Protein AF-A0A971YEX8-F1 (afdb_monomer)

Solvent-accessible surface area (backbone atoms only — not comparable to full-atom values): 37282 Å² total; per-residue (Å²): 137,84,89,83,89,84,90,86,88,82,92,78,91,73,89,73,80,74,73,75,74,73,68,72,94,72,74,82,71,62,68,80,77,57,63,56,58,55,71,72,37,78,93,40,98,42,33,67,33,46,46,52,32,22,22,58,59,30,48,75,48,83,56,48,34,62,55,44,86,42,73,31,25,40,39,58,50,46,45,29,50,40,49,67,68,50,64,52,78,88,69,48,88,76,79,68,83,32,79,79,59,47,90,87,42,92,50,31,67,46,52,33,38,33,41,70,71,59,36,45,82,60,43,97,86,43,31,64,57,50,81,42,68,31,26,44,41,58,52,49,55,32,52,33,43,66,71,66,41,78,81,52,85,34,77,77,61,57,84,33,78,78,56,56,93,82,39,94,59,42,53,55,53,8,33,33,35,71,56,57,36,46,83,61,46,96,88,40,32,65,57,51,83,43,67,28,31,36,35,57,53,34,40,34,51,44,31,54,36,59,22,67,84,47,84,61,58,69,59,54,51,50,53,49,52,50,52,50,53,51,52,56,49,49,45,43,55,42,54,56,65,76,61,102,55,71,66,62,56,51,76,46,30,35,43,45,32,31,50,51,51,51,30,43,50,35,42,52,53,42,31,49,74,70,40,37,48,55,38,62,48,78,40,80,76,42,81,43,79,75,46,72,26,63,30,29,33,35,31,42,36,36,29,39,33,40,28,41,36,39,39,83,77,68,74,70,49,76,48,73,32,40,35,41,36,40,41,34,32,38,54,45,87,92,41,76,28,31,23,40,71,43,60,39,61,40,67,92,57,71,43,30,32,31,35,37,87,42,89,53,61,63,73,83,58,82,89,63,75,83,60,48,66,54,41,33,39,29,38,50,27,35,37,45,35,71,57,78,82,81,58,72,74,80,53,59,87,53,54,73,52,75,58,100,87,44,62,42,32,41,37,55,43,78,52,65,69,47,41,54,54,38,51,74,66,63,28,41,39,22,44,20,38,28,26,80,53,36,34,65,50,40,51,55,35,49,76,28,69,67,50,46,48,52,49,48,55,50,52,52,51,47,30,65,74,54,65,44,42,23,38,31,37,42,70,44,41,31,53,47,91,44,17,64,34,53,31,48,50,46,31,58,41,27,59,47,35,46,73,68,58,26,45,27,32,36,52,41,53,46,87,39,91,90,36,44,35,65,24,57,21,57,44,51,45,57,35,42,59,28,26,39,30,36,32,37,46,41,45,62,74,36,47,89,85,46,76,56,81,62,41,31,52,29,42,60,58,37,55,51,35,48,56,63,47,52,78,43,26,63,40,73,30,30,26,45,28,40,59,30,42,25,44,48,29,35,26,47,93,92,34,60,76,47,67,42,82,38,32,30,54,56,51,54,48,54,40,62,76,59,69,32,52,69,48,80,38,80,63,41,43,26,43,41,34,36,41,74,58,97,86,29,42,37,41,32,40,45,54,48,60,68,28,49,37,57,58,53,37,48,27,49,67,59,52,32,31,24,37,34,30,50,34,67,90,21,53,48,85,67,44,32,55,37,52,28,44,50,70,72,67,44,97,38,38,68,59,47,45,55,75,70,63,78,115

Foldseek 3Di:
DDDDDDDDDDDDDDDDPPPPPPPPPDDLQQDFQLFLFELPCVVNPLNVLQSVLSLQVLQGDPSHHSQQQDQDFLLRLLSSLCSQQQQDLVLADDAQQAPPADPPDPSRSSNRSCVSLVLDPADPVRHNRGGHQDFLQNLLSSLCSVLVVPPPAQQPQADAPPADSVRPCRRSVSSCSVQVLDDDDPNRHNRRGDGDGNSNSSSSSSSSLQGAPDDPVVVVVVVVVVLVVVLVVLVQVVLQVLDDPLVPNCVQAHGNVNSLSSSQVSLSVLCVVQQKRKHKDWAPWDKAWPGDHPFKTKIKIKTKMWIWIDGPDDDIDIDIWIKIKIFIWTQHPVGIHTSDIQIATADPAQADEFEDEDPQADDQCVPPDDQAQHAEYEYAFKEKDPDPVVRPDDFPQFDWDADPLGIITITGRDDQNVLVVQVVSNHAYAYEHEHVLPQVNLVRQLVDPVSLSVVLSVVSVVCSVRVHQEYEYEYFQYALSSLSSVLVSLQSNQSSVVSNNYFYEYEAEQADPVDRRGHNSHQLQSNLSRGNAYEYQQFPPPPFPDFADDWRHQLLSQVVSVVVSCVRHPQQRYAYEAEQWKKKFKDAPRTTPGIDIAFLVVVVCVCVVQVWDWDQDPRSQFIWTWHDDPRIIIIIGHDDLRSLLSNQLVCQVSVHSHYYYHHPPRHDSVNSVSRNCSRPVDPGSVRSCCVNVVD

pLDDT: mean 89.78, std 14.68, range [26.11, 98.88]

Radius of gyration: 30.71 Å; Cα contacts (8 Å, |Δi|>4): 1330; chains: 1; bounding box: 127×56×82 Å

Mean predicted aligned error: 7.62 Å

Nearest PDB structures (foldseek):
  4wiw-assembly6_F  TM=8.332E-01  e=6.333E-23  Desulfitobacterium hafniense DCB-2
  4s3k-assembly1_A  TM=8.301E-01  e=1.391E-20  Priestia megaterium QM B1551
  4s3j-assembly2_B  TM=8.147E-01  e=5.869E-21  Bacillus cereus ATCC 10876
  3cz8-assembly1_A  TM=9.152E-01  e=1.983E-18  Bacillus subtilis subsp. subtilis str. 168
  3cz8-assembly1_B  TM=8.805E-01  e=3.401E-18  Bacillus subtilis subsp. subtilis str. 168

Structure (mmCIF, N/CA/C/O backbone):
data_AF-A0A971YEX8-F1
#
_entry.id   AF-A0A971YEX8-F1
#
loop_
_atom_site.group_PDB
_atom_site.id
_atom_site.type_symbol
_atom_site.label_atom_id
_atom_site.label_alt_id
_atom_site.label_comp_id
_atom_site.label_asym_id
_atom_site.label_entity_id
_atom_site.label_seq_id
_atom_site.pdbx_PDB_ins_code
_atom_site.Cartn_x
_atom_site.Cartn_y
_atom_site.Cartn_z
_atom_site.occupancy
_atom_site.B_iso_or_equiv
_atom_site.auth_seq_id
_atom_site.auth_comp_id
_atom_site.auth_asym_id
_atom_site.auth_atom_id
_atom_site.pdbx_PDB_model_num
ATOM 1 N N . MET A 1 1 ? 87.819 -19.287 -2.540 1.00 39.06 1 MET A N 1
ATOM 2 C CA . MET A 1 1 ? 87.405 -18.327 -3.592 1.00 39.06 1 MET A CA 1
ATOM 3 C C . MET A 1 1 ? 86.399 -17.374 -2.952 1.00 39.06 1 MET A C 1
ATOM 5 O O . MET A 1 1 ? 85.299 -17.802 -2.671 1.00 39.06 1 MET A O 1
ATOM 9 N N . LYS A 1 2 ? 86.846 -16.306 -2.281 1.00 34.12 2 LYS A N 1
ATOM 10 C CA . LYS A 1 2 ? 87.019 -14.927 -2.788 1.00 34.12 2 LYS A CA 1
ATOM 11 C C . LYS A 1 2 ? 85.742 -14.318 -3.414 1.00 34.12 2 LYS A C 1
ATOM 13 O O . LYS A 1 2 ? 85.391 -14.727 -4.511 1.00 34.12 2 LYS A O 1
ATOM 18 N N . LYS A 1 3 ? 85.270 -13.233 -2.757 1.00 32.88 3 LYS A N 1
ATOM 19 C CA . LYS A 1 3 ? 84.467 -12.073 -3.240 1.00 32.88 3 LYS A CA 1
ATOM 20 C C . LYS A 1 3 ? 82.930 -12.259 -3.273 1.00 32.88 3 LYS A C 1
ATOM 22 O O . LYS A 1 3 ? 82.487 -13.271 -3.777 1.00 32.88 3 LYS A O 1
ATOM 27 N N . PHE A 1 4 ? 82.056 -11.344 -2.825 1.00 31.45 4 PHE A N 1
ATOM 28 C CA . PHE A 1 4 ? 82.156 -10.012 -2.191 1.00 31.45 4 PHE A CA 1
ATOM 29 C C . PHE A 1 4 ? 80.786 -9.645 -1.549 1.00 31.45 4 PHE A C 1
ATOM 31 O O . PHE A 1 4 ? 79.747 -10.038 -2.069 1.00 31.45 4 PHE A O 1
ATOM 38 N N . LEU A 1 5 ? 80.815 -8.876 -0.451 1.00 31.64 5 LEU A N 1
ATOM 39 C CA . LEU A 1 5 ? 79.703 -8.154 0.202 1.00 31.64 5 LEU A CA 1
ATOM 40 C C . LEU A 1 5 ? 79.116 -7.016 -0.670 1.00 31.64 5 LEU A C 1
ATOM 42 O O . LEU A 1 5 ? 79.884 -6.397 -1.404 1.00 31.64 5 LEU A O 1
ATOM 46 N N . ASN A 1 6 ? 77.832 -6.655 -0.479 1.00 31.22 6 ASN A N 1
ATOM 47 C CA . ASN A 1 6 ? 77.335 -5.391 0.148 1.00 31.22 6 ASN A CA 1
ATOM 48 C C . ASN A 1 6 ? 75.838 -5.163 -0.178 1.00 31.22 6 ASN A C 1
ATOM 50 O O . ASN A 1 6 ? 75.462 -5.223 -1.341 1.00 31.22 6 ASN A O 1
ATOM 54 N N . ILE A 1 7 ? 74.911 -5.096 0.790 1.00 34.06 7 ILE A N 1
ATOM 55 C CA . ILE A 1 7 ? 74.596 -4.036 1.786 1.00 34.06 7 ILE A CA 1
ATOM 56 C C . ILE A 1 7 ? 73.896 -2.804 1.181 1.00 34.06 7 ILE A C 1
ATOM 58 O O . ILE A 1 7 ? 74.517 -2.010 0.487 1.00 34.06 7 ILE A O 1
ATOM 62 N N . ASN A 1 8 ? 72.623 -2.635 1.567 1.00 30.97 8 ASN A N 1
ATOM 63 C CA . ASN A 1 8 ? 72.023 -1.398 2.094 1.00 30.97 8 ASN A CA 1
ATOM 64 C C . ASN A 1 8 ? 70.855 -1.823 3.025 1.00 30.97 8 ASN A C 1
ATOM 66 O O . ASN A 1 8 ? 69.862 -2.350 2.543 1.00 30.97 8 ASN A O 1
ATOM 70 N N . ASN A 1 9 ? 71.051 -1.961 4.342 1.00 31.25 9 ASN A N 1
ATOM 71 C CA . ASN A 1 9 ? 70.934 -0.938 5.400 1.00 31.25 9 ASN A CA 1
ATOM 72 C C . ASN A 1 9 ? 69.520 -0.335 5.577 1.00 31.25 9 ASN A C 1
ATOM 74 O O . ASN A 1 9 ? 69.150 0.567 4.837 1.00 31.25 9 ASN A O 1
ATOM 78 N N . ILE A 1 10 ? 68.776 -0.766 6.612 1.00 30.23 10 ILE A N 1
ATOM 79 C CA . ILE A 1 10 ? 68.582 -0.043 7.898 1.00 30.23 10 ILE A CA 1
ATOM 80 C C . ILE A 1 10 ? 67.501 -0.746 8.747 1.00 30.23 10 ILE A C 1
ATOM 82 O O . ILE A 1 10 ? 66.362 -0.923 8.324 1.00 30.23 10 ILE A O 1
ATOM 86 N N . LEU A 1 11 ? 67.879 -1.121 9.976 1.00 30.52 11 LEU A N 1
ATOM 87 C CA . LEU A 1 11 ? 66.961 -1.416 11.076 1.00 30.52 11 LEU A CA 1
ATOM 88 C C . LEU A 1 11 ? 66.215 -0.136 11.482 1.00 30.52 11 LEU A C 1
ATOM 90 O O . LEU A 1 11 ? 66.863 0.846 11.830 1.00 30.52 11 LEU A O 1
ATOM 94 N N . CYS A 1 12 ? 64.891 -0.201 11.605 1.00 26.11 12 CYS A N 1
ATOM 95 C CA . CYS A 1 12 ? 64.188 0.559 12.635 1.00 26.11 12 CYS A CA 1
ATOM 96 C C . CYS A 1 12 ? 62.988 -0.242 13.144 1.00 26.11 12 CYS A C 1
ATOM 98 O O . CYS A 1 12 ? 62.003 -0.472 12.449 1.00 26.11 12 CYS A O 1
ATOM 100 N N . ILE A 1 13 ? 63.142 -0.695 14.383 1.00 30.97 13 ILE A N 1
ATOM 101 C CA . ILE A 1 13 ? 62.141 -1.324 15.233 1.00 30.97 13 ILE A CA 1
ATOM 102 C C . ILE A 1 13 ? 61.013 -0.311 15.462 1.00 30.97 13 ILE A C 1
ATOM 104 O O . ILE A 1 13 ? 61.236 0.719 16.093 1.00 30.97 13 ILE A O 1
ATOM 108 N N . ILE A 1 14 ? 59.805 -0.611 14.986 1.00 30.34 14 ILE A N 1
ATOM 109 C CA . ILE A 1 14 ? 58.574 -0.032 15.528 1.00 30.34 14 ILE A CA 1
ATOM 110 C C . ILE A 1 14 ? 57.746 -1.199 16.045 1.00 30.34 14 ILE A C 1
ATOM 112 O O . ILE A 1 14 ? 57.219 -2.009 15.286 1.00 30.34 14 ILE A O 1
ATOM 116 N N . ALA A 1 15 ? 57.681 -1.286 17.370 1.00 29.69 15 ALA A N 1
ATOM 117 C CA . ALA A 1 15 ? 56.747 -2.125 18.087 1.00 29.69 15 ALA A CA 1
ATOM 118 C C . ALA A 1 15 ? 55.320 -1.651 17.776 1.00 29.69 15 ALA A C 1
ATOM 120 O O . ALA A 1 15 ? 54.806 -0.739 18.418 1.00 29.69 15 ALA A O 1
ATOM 121 N N . PHE A 1 16 ? 54.672 -2.266 16.789 1.00 29.31 16 PHE A N 1
ATOM 122 C CA . PHE A 1 16 ? 53.219 -2.260 16.732 1.00 29.31 16 PHE A CA 1
ATOM 123 C C . PHE A 1 16 ? 52.735 -3.377 17.652 1.00 29.31 16 PHE A C 1
ATOM 125 O O . PHE A 1 16 ? 52.687 -4.548 17.278 1.00 29.31 16 PHE A O 1
ATOM 132 N N . LEU A 1 17 ? 52.413 -2.995 18.889 1.00 30.41 17 LEU A N 1
ATOM 133 C CA . LEU A 1 17 ? 51.419 -3.690 19.697 1.00 30.41 17 LEU A CA 1
ATOM 134 C C . LEU A 1 17 ? 50.167 -3.810 18.827 1.00 30.41 17 LEU A C 1
ATOM 136 O O . LEU A 1 17 ? 49.388 -2.867 18.698 1.00 30.41 17 LEU A O 1
ATOM 140 N N . GLY A 1 18 ? 50.029 -4.958 18.167 1.00 28.17 18 GLY A N 1
ATOM 141 C CA . GLY A 1 18 ? 48.799 -5.365 17.525 1.00 28.17 18 GLY A CA 1
ATOM 142 C C . GLY A 1 18 ? 47.750 -5.488 18.613 1.00 28.17 18 GLY A C 1
ATOM 143 O O . GLY A 1 18 ? 47.616 -6.532 19.246 1.00 28.17 18 GLY A O 1
ATOM 144 N N . ILE A 1 19 ? 47.023 -4.398 18.846 1.00 33.22 19 ILE A N 1
ATOM 145 C CA . ILE A 1 19 ? 45.667 -4.465 19.359 1.00 33.22 19 ILE A CA 1
ATOM 146 C C . ILE A 1 19 ? 44.952 -5.348 18.342 1.00 33.22 19 ILE A C 1
ATOM 148 O O . ILE A 1 19 ? 44.600 -4.898 17.251 1.00 33.22 19 ILE A O 1
ATOM 152 N N . PHE A 1 20 ? 44.810 -6.632 18.667 1.00 30.92 20 PHE A N 1
ATOM 153 C CA . PHE A 1 20 ? 43.750 -7.439 18.101 1.00 30.92 20 PHE A CA 1
ATOM 154 C C . PHE A 1 20 ? 42.472 -6.680 18.442 1.00 30.92 20 PHE A C 1
ATOM 156 O O . PHE A 1 20 ? 41.949 -6.777 19.552 1.00 30.92 20 PHE A O 1
ATOM 163 N N . PHE A 1 21 ? 42.000 -5.868 17.498 1.00 30.06 21 PHE A N 1
ATOM 164 C CA . PHE A 1 21 ? 40.592 -5.556 17.413 1.00 30.06 21 PHE A CA 1
ATOM 165 C C . PHE A 1 21 ? 39.924 -6.913 17.226 1.00 30.06 21 PHE A C 1
ATOM 167 O O . PHE A 1 21 ? 39.813 -7.433 16.119 1.00 30.06 21 PHE A O 1
ATOM 174 N N . ILE A 1 22 ? 39.535 -7.524 18.343 1.00 33.44 22 ILE A N 1
ATOM 175 C CA . ILE A 1 22 ? 38.401 -8.426 18.350 1.00 33.44 22 ILE A CA 1
ATOM 176 C C . ILE A 1 22 ? 37.265 -7.523 17.881 1.00 33.44 22 ILE A C 1
ATOM 178 O O . ILE A 1 22 ? 36.726 -6.737 18.660 1.00 33.44 22 ILE A O 1
ATOM 182 N N . ALA A 1 23 ? 36.999 -7.532 16.573 1.00 29.39 23 ALA A N 1
ATOM 183 C CA . ALA A 1 23 ? 35.766 -6.979 16.059 1.00 29.39 23 ALA A CA 1
ATOM 184 C C . ALA A 1 23 ? 34.658 -7.640 16.887 1.00 29.39 23 ALA A C 1
ATOM 186 O O . ALA A 1 23 ? 34.663 -8.872 16.999 1.00 29.39 23 ALA A O 1
ATOM 187 N N . PRO A 1 24 ? 33.781 -6.873 17.552 1.00 35.28 24 PRO A N 1
ATOM 188 C CA . PRO A 1 24 ? 32.664 -7.490 18.232 1.00 35.28 24 PRO A CA 1
ATOM 189 C C . PRO A 1 24 ? 31.909 -8.316 17.188 1.00 35.28 24 PRO A C 1
ATOM 191 O O . PRO A 1 24 ? 31.523 -7.806 16.137 1.00 35.28 24 PRO A O 1
ATOM 194 N N . LEU A 1 25 ? 31.758 -9.612 17.461 1.00 43.91 25 LEU A N 1
ATOM 195 C CA . LEU A 1 25 ? 30.779 -10.460 16.796 1.00 43.91 25 LEU A CA 1
ATOM 196 C C . LEU A 1 25 ? 29.396 -9.886 17.130 1.00 43.91 25 LEU A C 1
ATOM 198 O O . LEU A 1 25 ? 28.804 -10.212 18.152 1.00 43.91 25 LEU A O 1
ATOM 202 N N . SER A 1 26 ? 28.933 -8.962 16.299 1.00 39.00 26 SER A N 1
ATOM 203 C CA . SER A 1 26 ? 27.554 -8.485 16.204 1.00 39.00 26 SER A CA 1
ATOM 204 C C . SER A 1 26 ? 27.436 -7.767 14.861 1.00 39.00 26 SER A C 1
ATOM 206 O O . SER A 1 26 ? 28.285 -6.933 14.561 1.00 39.00 26 SER A O 1
ATOM 208 N N . THR A 1 27 ? 26.458 -7.982 13.998 1.00 47.00 27 THR A N 1
ATOM 209 C CA . THR A 1 27 ? 25.152 -8.646 14.094 1.00 47.00 27 THR A CA 1
ATOM 210 C C . THR A 1 27 ? 24.625 -8.628 12.655 1.00 47.00 27 THR A C 1
ATOM 212 O O . THR A 1 27 ? 24.896 -7.666 11.929 1.00 47.00 27 THR A O 1
ATOM 215 N N . TYR A 1 28 ? 23.896 -9.650 12.213 1.00 49.31 28 TYR A N 1
ATOM 216 C CA . TYR A 1 28 ? 23.239 -9.650 10.902 1.00 49.31 28 TYR A CA 1
ATOM 217 C C . TYR A 1 28 ? 22.092 -8.623 10.905 1.00 49.31 28 TYR A C 1
ATOM 219 O O . TYR A 1 28 ? 20.932 -8.955 11.113 1.00 49.31 28 TYR A O 1
ATOM 227 N N . ALA A 1 29 ? 22.419 -7.339 10.755 1.00 59.25 29 ALA A N 1
ATOM 228 C CA . ALA A 1 29 ? 21.436 -6.289 10.536 1.00 59.25 29 ALA A CA 1
ATOM 229 C C . ALA A 1 29 ? 20.986 -6.375 9.079 1.00 59.25 29 ALA A C 1
ATOM 231 O O . ALA A 1 29 ? 21.824 -6.248 8.183 1.00 59.25 29 ALA A O 1
ATOM 232 N N . PHE A 1 30 ? 19.690 -6.581 8.834 1.00 67.88 30 PHE A N 1
ATOM 233 C CA . PHE A 1 30 ? 19.222 -6.599 7.456 1.00 67.88 30 PHE A CA 1
ATOM 234 C C . PHE A 1 30 ? 19.363 -5.201 6.836 1.00 67.88 30 PHE A C 1
ATOM 236 O O . PHE A 1 30 ? 18.994 -4.199 7.456 1.00 67.88 30 PHE A O 1
ATOM 243 N N . GLN A 1 31 ? 19.941 -5.104 5.640 1.00 68.00 31 GLN A N 1
ATOM 244 C CA . GLN A 1 31 ? 20.166 -3.830 4.956 1.00 68.00 31 GLN A CA 1
ATOM 245 C C . GLN A 1 31 ? 19.225 -3.732 3.764 1.00 68.00 31 GLN A C 1
ATOM 247 O O . GLN A 1 31 ? 19.284 -4.555 2.863 1.00 68.00 31 GLN A O 1
ATOM 252 N N . ILE A 1 32 ? 18.376 -2.709 3.772 1.00 67.12 32 ILE A N 1
ATOM 253 C CA . ILE A 1 32 ? 17.412 -2.459 2.701 1.00 67.12 32 ILE A CA 1
ATOM 254 C C . ILE A 1 32 ? 17.969 -1.371 1.790 1.00 67.12 32 ILE A C 1
ATOM 256 O O . ILE A 1 32 ? 18.326 -0.288 2.273 1.00 67.12 32 ILE A O 1
ATOM 260 N N . GLU A 1 33 ? 18.041 -1.628 0.485 1.00 72.50 33 GLU A N 1
ATOM 261 C CA . GLU A 1 33 ? 18.519 -0.635 -0.467 1.00 72.50 33 GLU A CA 1
ATOM 262 C C . GLU A 1 33 ? 17.438 0.427 -0.739 1.00 72.50 33 GLU A C 1
ATOM 264 O O . GLU A 1 33 ? 16.428 0.195 -1.402 1.00 72.50 33 GLU A O 1
ATOM 269 N N . GLU A 1 34 ? 17.651 1.649 -0.235 1.00 73.69 34 GLU A N 1
ATOM 270 C CA . GLU A 1 34 ? 16.725 2.770 -0.475 1.00 73.69 34 GLU A CA 1
ATOM 271 C C . GLU A 1 34 ? 16.768 3.286 -1.924 1.00 73.69 34 GLU A C 1
ATOM 273 O O . GLU A 1 34 ? 15.873 4.021 -2.338 1.00 73.69 34 GLU A O 1
ATOM 278 N N . SER A 1 35 ? 17.790 2.911 -2.705 1.00 73.00 35 SER A N 1
ATOM 279 C CA . SER A 1 35 ? 18.048 3.474 -4.037 1.00 73.00 35 SER A CA 1
ATOM 280 C C . SER A 1 35 ? 16.967 3.127 -5.064 1.00 73.00 35 SER A C 1
ATOM 282 O O . SER A 1 35 ? 16.847 3.825 -6.068 1.00 73.00 35 SER A O 1
ATOM 284 N N . PHE A 1 36 ? 16.149 2.103 -4.799 1.00 79.38 36 PHE A N 1
ATOM 285 C CA . PHE A 1 36 ? 15.019 1.727 -5.644 1.00 79.38 36 PHE A CA 1
ATOM 286 C C . PHE A 1 36 ? 13.768 2.597 -5.428 1.00 79.38 36 PHE A C 1
ATOM 288 O O . PHE A 1 36 ? 12.838 2.536 -6.231 1.00 79.38 36 PHE A O 1
ATOM 295 N N . PHE A 1 37 ? 13.731 3.425 -4.378 1.00 78.44 37 PHE A N 1
ATOM 296 C CA . PHE A 1 37 ? 12.528 4.141 -3.940 1.00 78.44 37 PHE A CA 1
ATOM 297 C C . PHE A 1 37 ? 12.717 5.654 -4.048 1.00 78.44 37 PHE A C 1
ATOM 299 O O . PHE A 1 37 ? 13.219 6.322 -3.140 1.00 78.44 37 PHE A O 1
ATOM 306 N N . MET A 1 38 ? 12.301 6.194 -5.192 1.00 82.50 38 MET A N 1
ATOM 307 C CA . MET A 1 38 ? 12.491 7.600 -5.546 1.00 82.50 38 MET A CA 1
ATOM 308 C C . MET A 1 38 ? 11.419 8.483 -4.901 1.00 82.50 38 MET A C 1
ATOM 310 O O . MET A 1 38 ? 10.235 8.162 -4.936 1.00 82.50 38 MET A O 1
ATOM 314 N N . GLN A 1 39 ? 11.832 9.610 -4.319 1.00 81.31 39 GLN A N 1
ATOM 315 C CA . GLN A 1 39 ? 10.938 10.512 -3.575 1.00 81.31 39 GLN A CA 1
ATOM 316 C C . GLN A 1 39 ? 10.259 11.568 -4.458 1.00 81.31 39 GLN A C 1
ATOM 318 O O . GLN A 1 39 ? 9.291 12.192 -4.032 1.00 81.31 39 GLN A O 1
ATOM 323 N N . ASP A 1 40 ? 10.761 11.780 -5.674 1.00 87.56 40 ASP A N 1
ATOM 324 C CA . ASP A 1 40 ? 10.379 12.877 -6.569 1.00 87.56 40 ASP A CA 1
ATOM 325 C C . ASP A 1 40 ? 9.440 12.466 -7.713 1.00 87.56 40 ASP A C 1
ATOM 327 O O . ASP A 1 40 ? 9.220 13.247 -8.637 1.00 87.56 40 ASP A O 1
ATOM 331 N N . ILE A 1 41 ? 8.900 11.244 -7.677 1.00 87.06 41 ILE A N 1
ATOM 332 C CA . ILE A 1 41 ? 8.085 10.688 -8.773 1.00 87.06 41 ILE A CA 1
ATOM 333 C C . ILE A 1 41 ? 6.596 10.608 -8.466 1.00 87.06 41 ILE A C 1
ATOM 335 O O . ILE A 1 41 ? 5.802 10.258 -9.327 1.00 87.06 41 ILE A O 1
ATOM 339 N N . THR A 1 42 ? 6.202 10.942 -7.254 1.00 77.81 42 THR A N 1
ATOM 340 C CA . THR A 1 42 ? 4.839 10.762 -6.769 1.00 77.81 42 THR A CA 1
ATOM 341 C C . THR A 1 42 ? 3.853 11.692 -7.434 1.00 77.81 42 THR A C 1
ATOM 343 O O . THR A 1 42 ? 3.999 12.913 -7.368 1.00 77.81 42 THR A O 1
ATOM 346 N N . GLY A 1 43 ? 2.810 11.123 -8.033 1.00 76.81 43 GLY A N 1
ATOM 347 C CA . GLY A 1 43 ? 1.849 11.890 -8.820 1.00 76.81 43 GLY A CA 1
ATOM 348 C C . GLY A 1 43 ? 2.465 12.463 -10.099 1.00 76.81 43 GLY A C 1
ATOM 349 O O . GLY A 1 43 ? 1.804 13.220 -10.810 1.00 76.81 43 GLY A O 1
ATOM 350 N N . HIS A 1 44 ? 3.716 12.112 -10.412 1.00 89.75 44 HIS A N 1
ATOM 351 C CA . HIS A 1 44 ? 4.359 12.488 -11.655 1.00 89.75 44 HIS A CA 1
ATOM 352 C C . HIS A 1 44 ? 3.780 11.631 -12.787 1.00 89.75 44 HIS A C 1
ATOM 354 O O . HIS A 1 44 ? 3.621 10.420 -12.669 1.00 89.75 44 HIS A O 1
ATOM 360 N N . TRP A 1 45 ? 3.523 12.230 -13.947 1.00 93.56 45 TRP A N 1
ATOM 361 C CA . TRP A 1 45 ? 2.918 11.558 -15.112 1.00 93.56 45 TRP A CA 1
ATOM 362 C C . TRP A 1 45 ? 3.753 10.390 -15.684 1.00 93.56 45 TRP A C 1
ATOM 364 O O . TRP A 1 45 ? 3.274 9.639 -16.529 1.00 93.56 45 TRP A O 1
ATOM 374 N N . ALA A 1 46 ? 4.998 10.238 -15.226 1.00 95.06 46 ALA A N 1
ATOM 375 C CA . ALA A 1 46 ? 5.925 9.166 -15.596 1.00 95.06 46 ALA A CA 1
ATOM 376 C C . ALA A 1 46 ? 6.260 8.201 -14.442 1.00 95.06 46 ALA A C 1
ATOM 378 O O . ALA A 1 46 ? 7.185 7.402 -14.581 1.00 95.06 46 ALA A O 1
ATOM 379 N N . GLU A 1 47 ? 5.549 8.283 -13.313 1.00 92.25 47 GLU A N 1
ATOM 380 C CA . GLU A 1 47 ? 5.816 7.506 -12.094 1.00 92.25 47 GLU A CA 1
ATOM 381 C C . GLU A 1 47 ? 5.953 6.004 -12.365 1.00 92.25 47 GLU A C 1
ATOM 383 O O . GLU A 1 47 ? 6.936 5.394 -11.955 1.00 92.25 47 GLU A O 1
ATOM 388 N N . GLU A 1 48 ? 5.014 5.415 -13.109 1.00 92.25 48 GLU A N 1
ATOM 389 C CA . GLU A 1 48 ? 4.999 3.978 -13.407 1.00 92.25 48 GLU A CA 1
ATOM 390 C C . GLU A 1 48 ? 6.241 3.534 -14.197 1.00 92.25 48 GLU A C 1
ATOM 392 O O . GLU A 1 48 ? 6.960 2.638 -13.761 1.00 92.25 48 GLU A O 1
ATOM 397 N N . SER A 1 49 ? 6.555 4.207 -15.311 1.00 96.25 49 SER A N 1
ATOM 398 C CA . SER A 1 49 ? 7.731 3.876 -16.128 1.00 96.25 49 SER A CA 1
ATOM 399 C C . SER A 1 49 ? 9.048 4.144 -15.401 1.00 96.25 49 SER A C 1
ATOM 401 O O . SER A 1 49 ? 10.010 3.398 -15.575 1.00 96.25 49 SER A O 1
ATOM 403 N N . ILE A 1 50 ? 9.127 5.201 -14.587 1.00 96.19 50 ILE A N 1
ATOM 404 C CA . ILE A 1 50 ? 10.330 5.466 -13.790 1.00 96.19 50 ILE A CA 1
ATOM 405 C C . ILE A 1 50 ? 10.496 4.394 -12.715 1.00 96.19 50 ILE A C 1
ATOM 407 O O . ILE A 1 50 ? 11.612 3.913 -12.529 1.00 96.19 50 ILE A O 1
ATOM 411 N N . THR A 1 51 ? 9.414 3.995 -12.046 1.00 92.81 51 THR A N 1
ATOM 412 C CA . THR A 1 51 ? 9.424 2.943 -11.020 1.00 92.81 51 THR A CA 1
ATOM 413 C C . THR A 1 51 ? 9.872 1.616 -11.619 1.00 92.81 51 THR A C 1
ATOM 415 O O . THR A 1 51 ? 10.832 1.032 -11.128 1.00 92.81 51 THR A O 1
ATOM 418 N N . GLU A 1 52 ? 9.267 1.192 -12.733 1.00 95.81 52 GLU A N 1
ATOM 419 C CA . GLU A 1 52 ? 9.636 -0.031 -13.456 1.00 95.81 52 GLU A CA 1
ATOM 420 C C . GLU A 1 52 ? 11.133 -0.055 -13.802 1.00 95.81 52 GLU A C 1
ATOM 422 O O . GLU A 1 52 ? 11.854 -0.978 -13.423 1.00 95.81 52 GLU A O 1
ATOM 427 N N . LEU A 1 53 ? 11.636 0.990 -14.470 1.00 97.50 53 LEU A N 1
ATOM 428 C CA . LEU A 1 53 ? 13.043 1.046 -14.870 1.00 97.50 53 LEU A CA 1
ATOM 429 C C . LEU A 1 53 ? 13.994 1.198 -13.682 1.00 97.50 53 LEU A C 1
ATOM 431 O O . LEU A 1 53 ? 15.144 0.763 -13.765 1.00 97.50 53 LEU A O 1
ATOM 435 N N . THR A 1 54 ? 13.550 1.820 -12.593 1.00 95.00 54 THR A N 1
ATOM 436 C CA . THR A 1 54 ? 14.326 1.887 -11.352 1.00 95.00 54 THR A CA 1
ATOM 437 C C . THR A 1 54 ? 14.427 0.498 -10.735 1.00 95.00 54 THR A C 1
ATOM 439 O O . THR A 1 54 ? 15.534 0.062 -10.435 1.00 95.00 54 THR A O 1
ATOM 442 N N . TYR A 1 55 ? 13.317 -0.241 -10.638 1.00 94.75 55 TYR A N 1
ATOM 443 C CA . TYR A 1 55 ? 13.278 -1.606 -10.103 1.00 94.75 55 TYR A CA 1
ATOM 444 C C . TYR A 1 55 ? 14.106 -2.583 -10.936 1.00 94.75 55 TYR A C 1
ATOM 446 O O . TYR A 1 55 ? 14.738 -3.459 -10.365 1.00 94.75 55 TYR A O 1
ATOM 454 N N . MET A 1 56 ? 14.208 -2.394 -12.254 1.00 95.81 56 MET A N 1
ATOM 455 C CA . MET A 1 56 ? 15.138 -3.150 -13.110 1.00 95.81 56 MET A CA 1
ATOM 456 C C . MET A 1 56 ? 16.617 -2.736 -12.942 1.00 95.81 56 MET A C 1
ATOM 458 O O . MET A 1 56 ? 17.511 -3.393 -13.470 1.00 95.81 56 MET A O 1
ATOM 462 N N . GLY A 1 57 ? 16.910 -1.619 -12.267 1.00 93.81 57 GLY A N 1
ATOM 463 C CA . GLY A 1 57 ? 18.251 -1.019 -12.193 1.00 93.81 57 GLY A CA 1
ATOM 464 C C . GLY A 1 57 ? 18.694 -0.295 -13.477 1.00 93.81 57 GLY A C 1
ATOM 465 O O . GLY A 1 57 ? 19.862 0.097 -13.615 1.00 93.81 57 GLY A O 1
ATOM 466 N N . VAL A 1 58 ? 17.772 -0.096 -14.424 1.00 96.19 58 VAL A N 1
ATOM 467 C CA . VAL A 1 58 ? 17.977 0.592 -15.707 1.00 96.19 58 VAL A CA 1
ATOM 468 C C . VAL A 1 58 ? 18.082 2.100 -15.504 1.00 96.19 58 VAL A C 1
ATOM 470 O O . VAL A 1 58 ? 19.033 2.728 -15.987 1.00 96.19 58 VAL A O 1
ATOM 473 N N . LEU A 1 59 ? 17.136 2.688 -14.773 1.00 95.62 59 LEU A N 1
ATOM 474 C CA . LEU A 1 59 ? 17.171 4.090 -14.376 1.00 95.62 59 LEU A CA 1
ATOM 475 C C . LEU A 1 59 ? 17.823 4.187 -13.000 1.00 95.62 59 LEU A C 1
ATOM 477 O O . LEU A 1 59 ? 17.337 3.625 -12.028 1.00 95.62 59 LEU A O 1
ATOM 481 N N . LYS A 1 60 ? 18.932 4.925 -12.921 1.00 91.50 60 LYS A N 1
ATOM 482 C CA . LYS A 1 60 ? 19.601 5.228 -11.653 1.00 91.50 60 LYS A CA 1
ATOM 483 C C . LYS A 1 60 ? 19.403 6.701 -11.315 1.00 91.50 60 LYS A C 1
ATOM 485 O O . LYS A 1 60 ? 19.589 7.567 -12.182 1.00 91.50 60 LYS A O 1
ATOM 490 N N . GLY A 1 61 ? 18.968 6.952 -10.084 1.00 87.38 61 GLY A N 1
ATOM 491 C CA . GLY A 1 61 ? 18.834 8.282 -9.498 1.00 87.38 61 GLY A CA 1
ATOM 492 C C . GLY A 1 61 ? 20.128 8.768 -8.844 1.00 87.38 61 GLY A C 1
ATOM 493 O O . GLY A 1 61 ? 21.201 8.210 -9.066 1.00 87.38 61 GLY A O 1
ATOM 494 N N . ASP A 1 62 ? 20.015 9.787 -7.999 1.00 85.75 62 ASP A N 1
ATOM 495 C CA . ASP A 1 62 ? 21.099 10.286 -7.133 1.00 85.75 62 ASP A CA 1
ATOM 496 C C . ASP A 1 62 ? 21.119 9.620 -5.739 1.00 85.75 62 ASP A C 1
ATOM 498 O O . ASP A 1 62 ? 21.764 10.102 -4.809 1.00 85.75 62 ASP A O 1
ATOM 502 N N . GLY A 1 63 ? 20.394 8.505 -5.599 1.00 79.12 63 GLY A N 1
ATOM 503 C CA . GLY A 1 63 ? 20.181 7.776 -4.349 1.00 79.12 63 GLY A CA 1
ATOM 504 C C . GLY A 1 63 ? 18.904 8.174 -3.605 1.00 79.12 63 GLY A C 1
ATOM 505 O O . GLY A 1 63 ? 18.445 7.403 -2.769 1.00 79.12 63 GLY A O 1
ATOM 506 N N . LYS A 1 64 ? 18.306 9.335 -3.909 1.00 79.69 64 LYS A N 1
ATOM 507 C CA . LYS A 1 64 ? 17.012 9.765 -3.341 1.00 79.69 64 LYS A CA 1
ATOM 508 C C . LYS A 1 64 ? 15.969 10.091 -4.406 1.00 79.69 64 LYS A C 1
ATOM 510 O O . LYS A 1 64 ? 14.783 9.857 -4.184 1.00 79.69 64 LYS A O 1
ATOM 515 N N . ASN A 1 65 ? 16.420 10.646 -5.525 1.00 89.25 65 ASN A N 1
ATOM 516 C CA . ASN A 1 65 ? 15.596 11.235 -6.566 1.00 89.25 65 ASN A CA 1
ATOM 517 C C . ASN A 1 65 ? 15.977 10.684 -7.941 1.00 89.25 65 ASN A C 1
ATOM 519 O O . ASN A 1 65 ? 17.156 10.509 -8.279 1.00 89.25 65 ASN A O 1
ATOM 523 N N . SER A 1 66 ? 14.968 10.467 -8.776 1.00 91.88 66 SER A N 1
ATOM 524 C CA . SER A 1 66 ? 15.128 10.061 -10.174 1.00 91.88 66 SER A CA 1
ATOM 525 C C . SER A 1 66 ? 15.471 11.243 -11.088 1.00 91.88 66 SER A C 1
ATOM 527 O O . SER A 1 66 ? 16.061 11.041 -12.160 1.00 91.88 66 SER A O 1
ATOM 529 N N . ASN A 1 67 ? 15.167 12.464 -10.635 1.00 95.44 67 ASN A N 1
ATOM 530 C CA . ASN A 1 67 ? 15.280 13.741 -11.327 1.00 95.44 67 ASN A CA 1
ATOM 531 C C . ASN A 1 67 ? 14.505 13.745 -12.665 1.00 95.44 67 ASN A C 1
ATOM 533 O O . ASN A 1 67 ? 15.128 13.915 -13.720 1.00 95.44 67 ASN A O 1
ATOM 537 N N . PRO A 1 68 ? 13.172 13.530 -12.661 1.00 96.62 68 PRO A N 1
ATOM 538 C CA . PRO A 1 68 ? 12.387 13.250 -13.866 1.00 96.62 68 PRO A CA 1
ATOM 539 C C . PRO A 1 68 ? 12.366 14.420 -14.858 1.00 96.62 68 PRO A C 1
ATOM 541 O O . PRO A 1 68 ? 12.453 14.199 -16.069 1.00 96.62 68 PRO A O 1
ATOM 544 N N . ASP A 1 69 ? 12.351 15.652 -14.347 1.00 97.25 69 ASP A N 1
ATOM 545 C CA . ASP A 1 69 ? 12.268 16.892 -15.131 1.00 97.25 69 ASP A CA 1
ATOM 546 C C . ASP A 1 69 ? 13.631 17.439 -15.581 1.00 97.25 69 ASP A C 1
ATOM 548 O O . ASP A 1 69 ? 13.732 18.501 -16.199 1.00 97.25 69 ASP A O 1
ATOM 552 N N . LYS A 1 70 ? 14.724 16.724 -15.298 1.00 97.25 70 LYS A N 1
ATOM 553 C CA . LYS A 1 70 ? 16.048 17.101 -15.800 1.00 97.25 70 LYS A CA 1
ATOM 554 C C . LYS A 1 70 ? 16.201 16.633 -17.247 1.00 97.25 70 LYS A C 1
ATOM 556 O O . LYS A 1 70 ? 15.902 15.488 -17.577 1.00 97.25 70 LYS A O 1
ATOM 561 N N . MET A 1 71 ? 16.752 17.492 -18.107 1.00 98.19 71 MET A N 1
ATOM 562 C CA . MET A 1 71 ? 17.130 17.100 -19.470 1.00 98.19 71 MET A CA 1
ATOM 563 C C . MET A 1 71 ? 18.233 16.038 -19.455 1.00 98.19 71 MET A C 1
ATOM 565 O O . MET A 1 71 ? 19.276 16.231 -18.812 1.00 98.19 71 MET A O 1
ATOM 569 N N . VAL A 1 72 ? 18.043 14.973 -20.229 1.00 97.69 72 VAL A N 1
ATOM 570 C CA . VAL A 1 72 ? 18.970 13.837 -20.314 1.00 97.69 72 VAL A CA 1
ATOM 571 C C . VAL A 1 72 ? 20.053 14.069 -21.375 1.00 97.69 72 VAL A C 1
ATOM 573 O O . VAL A 1 72 ? 19.802 14.659 -22.431 1.00 97.69 72 VAL A O 1
ATOM 576 N N . THR A 1 73 ? 21.295 13.679 -21.089 1.00 98.06 73 THR A N 1
ATOM 577 C CA . THR A 1 73 ? 22.388 13.720 -22.077 1.00 98.06 73 THR A CA 1
ATOM 578 C C . THR A 1 73 ? 22.376 12.490 -22.986 1.00 98.06 73 THR A C 1
ATOM 580 O O . THR A 1 73 ? 21.776 11.462 -22.666 1.00 98.06 73 THR A O 1
ATOM 583 N N . ARG A 1 74 ? 23.079 12.567 -24.121 1.00 97.81 74 ARG A N 1
ATOM 584 C CA . ARG A 1 74 ? 23.267 11.429 -25.037 1.00 97.81 74 ARG A CA 1
ATOM 585 C C . ARG A 1 74 ? 23.914 10.229 -24.343 1.00 97.81 74 ARG A C 1
ATOM 587 O O . ARG A 1 74 ? 23.452 9.105 -24.529 1.00 97.81 74 ARG A O 1
ATOM 594 N N . ALA A 1 75 ? 24.937 10.462 -23.519 1.00 97.75 75 ALA A N 1
ATOM 595 C CA . ALA A 1 75 ? 25.585 9.405 -22.745 1.00 97.75 75 ALA A CA 1
ATOM 596 C C . ALA A 1 75 ? 24.658 8.803 -21.674 1.00 97.75 75 ALA A C 1
ATOM 598 O O . ALA A 1 75 ? 24.592 7.583 -21.543 1.00 97.75 75 ALA A O 1
ATOM 599 N N . GLU A 1 76 ? 23.906 9.634 -20.941 1.00 97.69 76 GLU A N 1
ATOM 600 C CA . GLU A 1 76 ? 22.944 9.167 -19.930 1.00 97.69 76 GLU A CA 1
ATOM 601 C C . GLU A 1 76 ? 21.843 8.298 -20.556 1.00 97.69 76 GLU A C 1
ATOM 603 O O . GLU A 1 76 ? 21.564 7.210 -20.049 1.00 97.69 76 GLU A O 1
ATOM 608 N N . PHE A 1 77 ? 21.259 8.737 -21.677 1.00 98.25 77 PHE A N 1
ATOM 609 C CA . PHE A 1 77 ? 20.238 7.968 -22.393 1.00 98.25 77 PHE A CA 1
ATOM 610 C C . PHE A 1 77 ? 20.789 6.637 -22.911 1.00 98.25 77 PHE A C 1
ATOM 612 O O . PHE A 1 77 ? 20.168 5.592 -22.712 1.00 98.25 77 PHE A O 1
ATOM 619 N N . MET A 1 78 ? 21.976 6.652 -23.526 1.00 97.81 78 MET A N 1
ATOM 620 C CA . MET A 1 78 ? 22.594 5.424 -24.025 1.00 97.81 78 MET A CA 1
ATOM 621 C C . MET A 1 78 ? 22.890 4.441 -22.889 1.00 97.81 78 MET A C 1
ATOM 623 O O . MET A 1 78 ? 22.673 3.244 -23.048 1.00 97.81 78 MET A O 1
ATOM 627 N N . ALA A 1 79 ? 23.305 4.933 -21.718 1.00 97.38 79 ALA A N 1
ATOM 628 C CA . ALA A 1 79 ? 23.550 4.091 -20.550 1.00 97.38 79 ALA A CA 1
ATOM 629 C C . ALA A 1 79 ? 22.267 3.429 -20.035 1.00 97.38 79 ALA A C 1
ATOM 631 O O . ALA A 1 79 ? 22.305 2.273 -19.616 1.00 97.38 79 ALA A O 1
ATOM 632 N N . MET A 1 80 ? 21.129 4.132 -20.077 1.00 98.00 80 MET A N 1
ATOM 633 C CA . MET A 1 80 ? 19.826 3.532 -19.771 1.00 98.00 80 MET A CA 1
ATOM 634 C C . MET A 1 80 ? 19.474 2.450 -20.797 1.00 98.00 80 MET A C 1
ATOM 636 O O . MET A 1 80 ? 19.132 1.338 -20.411 1.00 98.00 80 MET A O 1
ATOM 640 N N . LEU A 1 81 ? 19.610 2.735 -22.093 1.00 97.81 81 LEU A N 1
ATOM 641 C CA . LEU A 1 81 ? 19.237 1.791 -23.147 1.00 97.81 81 LEU A CA 1
ATOM 642 C C . LEU A 1 81 ? 20.108 0.526 -23.163 1.00 97.81 81 LEU A C 1
ATOM 644 O O . LEU A 1 81 ? 19.581 -0.577 -23.270 1.00 97.81 81 LEU A O 1
ATOM 648 N N . VAL A 1 82 ? 21.428 0.673 -23.019 1.00 96.44 82 VAL A N 1
ATOM 649 C CA . VAL A 1 82 ? 22.371 -0.456 -22.950 1.00 96.44 82 VAL A CA 1
ATOM 650 C C . VAL A 1 82 ? 22.045 -1.367 -21.766 1.00 96.44 82 VAL A C 1
ATOM 652 O O . VAL A 1 82 ? 22.030 -2.584 -21.935 1.00 96.44 82 VAL A O 1
ATOM 655 N N . ARG A 1 83 ? 21.711 -0.795 -20.597 1.00 96.75 83 ARG A N 1
ATOM 656 C CA . ARG A 1 83 ? 21.239 -1.577 -19.444 1.00 96.75 83 ARG A CA 1
ATOM 657 C C . ARG A 1 83 ? 19.909 -2.270 -19.728 1.00 96.75 83 ARG A C 1
ATOM 659 O O . ARG A 1 83 ? 19.793 -3.448 -19.434 1.00 96.75 83 ARG A O 1
ATOM 666 N N . ALA A 1 84 ? 18.938 -1.566 -20.310 1.00 97.12 84 ALA A N 1
ATOM 667 C CA . ALA A 1 84 ? 17.602 -2.099 -20.600 1.00 97.12 84 ALA A CA 1
ATOM 668 C C . ALA A 1 84 ? 17.618 -3.302 -21.557 1.00 97.12 84 ALA A C 1
ATOM 670 O O . ALA A 1 84 ? 16.779 -4.192 -21.452 1.00 97.12 84 ALA A O 1
ATOM 671 N N . LEU A 1 85 ? 18.574 -3.327 -22.487 1.00 95.12 85 LEU A N 1
ATOM 672 C CA . LEU A 1 85 ? 18.753 -4.409 -23.458 1.00 95.12 85 LEU A CA 1
ATOM 673 C C . LEU A 1 85 ? 19.727 -5.495 -22.985 1.00 95.12 85 LEU A C 1
ATOM 675 O O . LEU A 1 85 ? 20.031 -6.408 -23.749 1.00 95.12 85 LEU A O 1
ATOM 679 N N . ASP A 1 86 ? 20.217 -5.383 -21.748 1.00 94.50 86 ASP A N 1
ATOM 680 C CA . ASP A 1 86 ? 21.160 -6.310 -21.127 1.00 94.50 86 ASP A CA 1
ATOM 681 C C . ASP A 1 86 ? 22.452 -6.546 -21.932 1.00 94.50 86 ASP A C 1
ATOM 683 O O . ASP A 1 86 ? 23.049 -7.621 -21.889 1.00 94.50 86 ASP A O 1
ATOM 687 N N . TYR A 1 87 ? 22.917 -5.541 -22.680 1.00 93.50 87 TYR A N 1
ATOM 688 C CA . TYR A 1 87 ? 24.171 -5.671 -23.421 1.00 93.50 87 TYR A CA 1
ATOM 689 C C . TYR A 1 87 ? 25.375 -5.573 -22.489 1.00 93.50 87 TYR A C 1
ATOM 691 O O . TYR A 1 87 ? 25.421 -4.751 -21.568 1.00 93.50 87 TYR A O 1
ATOM 699 N N . LYS A 1 88 ? 26.367 -6.429 -22.730 1.00 88.81 88 LYS A N 1
ATOM 700 C CA . LYS A 1 88 ? 27.483 -6.668 -21.815 1.00 88.81 88 LYS A CA 1
ATOM 701 C C . LYS A 1 88 ? 28.795 -6.218 -22.433 1.00 88.81 88 LYS A C 1
ATOM 703 O O . LYS A 1 88 ? 28.979 -6.221 -23.644 1.00 88.81 88 LYS A O 1
ATOM 708 N N . LYS A 1 89 ? 29.782 -5.941 -21.584 1.00 84.50 89 LYS A N 1
ATOM 709 C CA . LYS A 1 89 ? 31.155 -5.640 -22.011 1.00 84.50 89 LYS A CA 1
ATOM 710 C C . LYS A 1 89 ? 31.756 -6.691 -22.947 1.00 84.50 89 LYS A C 1
ATOM 712 O O . LYS A 1 89 ? 32.505 -6.340 -23.852 1.00 84.50 89 LYS A O 1
ATOM 717 N N . SER A 1 90 ? 31.428 -7.968 -22.736 1.00 82.69 90 SER A N 1
ATOM 718 C CA . SER A 1 90 ? 31.865 -9.084 -23.585 1.00 82.69 90 SER A CA 1
ATOM 719 C C . SER A 1 90 ? 31.404 -8.966 -25.039 1.00 82.69 90 SER A C 1
ATOM 721 O O . SER A 1 90 ? 31.923 -9.679 -25.891 1.00 82.69 90 SER A O 1
ATOM 723 N N . ASP A 1 91 ? 30.454 -8.078 -25.332 1.00 76.56 91 ASP A N 1
ATOM 724 C CA . ASP A 1 91 ? 30.015 -7.797 -26.692 1.00 76.56 91 ASP A CA 1
ATOM 725 C C . ASP A 1 91 ? 31.024 -6.962 -27.494 1.00 76.56 91 ASP A C 1
ATOM 727 O O . ASP A 1 91 ? 30.981 -7.013 -28.718 1.00 76.56 91 ASP A O 1
ATOM 731 N N . ILE A 1 92 ? 31.921 -6.210 -26.841 1.00 83.25 92 ILE A N 1
ATOM 732 C CA . ILE A 1 92 ? 32.851 -5.272 -27.491 1.00 83.25 92 ILE A CA 1
ATOM 733 C C . ILE A 1 92 ? 33.985 -6.035 -28.193 1.00 83.25 92 ILE A C 1
ATOM 735 O O . ILE A 1 92 ? 34.712 -6.793 -27.548 1.00 83.25 92 ILE A O 1
ATOM 739 N N . LYS A 1 93 ? 34.212 -5.778 -29.490 1.00 78.81 93 LYS A N 1
ATOM 740 C CA . LYS A 1 93 ? 35.318 -6.392 -30.258 1.00 78.81 93 LYS A CA 1
ATOM 741 C C . LYS A 1 93 ? 36.460 -5.431 -30.587 1.00 78.81 93 LYS A C 1
ATOM 743 O O . LYS A 1 93 ? 37.551 -5.882 -30.934 1.00 78.81 93 LYS A O 1
ATOM 748 N N . GLY A 1 94 ? 36.227 -4.124 -30.480 1.00 78.12 94 GLY A N 1
ATOM 749 C CA . GLY A 1 94 ? 37.176 -3.080 -30.871 1.00 78.12 94 GLY A CA 1
ATOM 750 C C . GLY A 1 94 ? 37.281 -1.923 -29.878 1.00 78.12 94 GLY A C 1
ATOM 751 O O . GLY A 1 94 ? 36.706 -1.940 -28.792 1.00 78.12 94 GLY A O 1
ATOM 752 N N . ARG A 1 95 ? 38.059 -0.902 -30.251 1.00 83.12 95 ARG A N 1
ATOM 753 C CA . ARG A 1 95 ? 38.062 0.393 -29.552 1.00 83.12 95 ARG A CA 1
ATOM 754 C C . ARG A 1 95 ? 36.966 1.283 -30.128 1.00 83.12 95 ARG A C 1
ATOM 756 O O . ARG A 1 95 ? 36.662 1.165 -31.310 1.00 83.12 95 ARG A O 1
ATOM 763 N N . VAL A 1 96 ? 36.450 2.188 -29.300 1.00 88.06 96 VAL A N 1
ATOM 764 C CA . VAL A 1 96 ? 35.490 3.216 -29.725 1.00 88.06 96 VAL A CA 1
ATOM 765 C C . VAL A 1 96 ? 36.106 4.068 -30.832 1.00 88.06 96 VAL A C 1
ATOM 767 O O . VAL A 1 96 ? 37.254 4.503 -30.689 1.00 88.06 96 VAL A O 1
ATOM 770 N N . SER A 1 97 ? 35.373 4.315 -31.921 1.00 92.56 97 SER A N 1
ATOM 771 C CA . SER A 1 97 ? 35.898 5.110 -33.041 1.00 92.56 97 SER A CA 1
ATOM 772 C C . SER A 1 97 ? 35.742 6.622 -32.847 1.00 92.56 97 SER A C 1
ATOM 774 O O . SER A 1 97 ? 36.287 7.394 -33.636 1.00 92.56 97 SER A O 1
ATOM 776 N N . PHE A 1 98 ? 34.975 7.059 -31.845 1.00 96.12 98 PHE A N 1
ATOM 777 C CA . PHE A 1 98 ? 34.663 8.471 -31.622 1.00 96.12 98 PHE A CA 1
ATOM 778 C C . PHE A 1 98 ? 35.808 9.227 -30.942 1.00 96.12 98 PHE A C 1
ATOM 780 O O . PHE A 1 98 ? 36.287 8.831 -29.880 1.00 96.12 98 PHE A O 1
ATOM 787 N N . SER A 1 99 ? 36.219 10.358 -31.519 1.00 95.88 99 SER A N 1
ATOM 788 C CA . SER A 1 99 ? 37.396 11.109 -31.051 1.00 95.88 99 SER A CA 1
ATOM 789 C C . SER A 1 99 ? 37.220 11.794 -29.689 1.00 95.88 99 SER A C 1
ATOM 791 O O . SER A 1 99 ? 38.207 12.143 -29.044 1.00 95.88 99 SER A O 1
ATOM 793 N N . ASP A 1 100 ? 35.979 12.031 -29.261 1.00 97.06 100 ASP A N 1
ATOM 794 C CA . ASP A 1 100 ? 35.606 12.703 -28.008 1.00 97.06 100 ASP A CA 1
ATOM 795 C C . ASP A 1 100 ? 35.186 11.731 -26.889 1.00 97.06 100 ASP A C 1
ATOM 797 O O . ASP A 1 100 ? 34.656 12.169 -25.869 1.00 97.06 100 ASP A O 1
ATOM 801 N N . VAL A 1 101 ? 35.422 10.426 -27.066 1.00 96.75 101 VAL A N 1
ATOM 802 C CA . VAL A 1 101 ? 35.113 9.381 -26.080 1.00 96.75 101 VAL A CA 1
ATOM 803 C C . VAL A 1 101 ? 36.400 8.668 -25.683 1.00 96.75 101 VAL A C 1
ATOM 805 O O . VAL A 1 101 ? 37.018 7.971 -26.489 1.00 96.75 101 VAL A O 1
ATOM 808 N N . LYS A 1 102 ? 36.821 8.843 -24.430 1.00 95.62 102 LYS A N 1
ATOM 809 C CA . LYS A 1 102 ? 38.108 8.346 -23.925 1.00 95.62 102 LYS A CA 1
ATOM 810 C C . LYS A 1 102 ? 37.928 7.162 -22.974 1.00 95.62 102 LYS A C 1
ATOM 812 O O . LYS A 1 102 ? 36.916 7.123 -22.281 1.00 95.62 102 LYS A O 1
ATOM 817 N N . PRO A 1 103 ? 38.884 6.215 -22.891 1.00 93.38 103 PRO A N 1
ATOM 818 C CA . PRO A 1 103 ? 38.779 5.035 -22.022 1.00 93.38 103 PRO A CA 1
ATOM 819 C C . PRO A 1 103 ? 38.470 5.324 -20.546 1.00 93.38 103 PRO A C 1
ATOM 821 O O . PRO A 1 103 ? 37.857 4.494 -19.881 1.00 93.38 103 PRO A O 1
ATOM 824 N N . GLU A 1 104 ? 38.897 6.478 -20.036 1.00 94.56 104 GLU A N 1
ATOM 825 C CA . GLU A 1 104 ? 38.649 6.945 -18.669 1.00 94.56 104 GLU A CA 1
ATOM 826 C C . GLU A 1 104 ? 37.245 7.530 -18.434 1.00 94.56 104 GLU A C 1
ATOM 828 O O . GLU A 1 104 ? 36.856 7.742 -17.283 1.00 94.56 104 GLU A O 1
ATOM 833 N N . ASP A 1 105 ? 36.473 7.793 -19.491 1.00 96.50 105 ASP A N 1
ATOM 834 C CA . ASP A 1 105 ? 35.128 8.344 -19.363 1.00 96.50 105 ASP A CA 1
ATOM 835 C C . ASP A 1 105 ? 34.166 7.299 -18.786 1.00 96.50 105 ASP A C 1
ATOM 837 O O . ASP A 1 105 ? 34.106 6.156 -19.243 1.00 96.50 105 ASP A O 1
ATOM 841 N N . TRP A 1 106 ? 33.314 7.710 -17.843 1.00 96.06 106 TRP A N 1
ATOM 842 C CA . TRP A 1 106 ? 32.332 6.810 -17.218 1.00 96.06 106 TRP A CA 1
ATOM 843 C C . TRP A 1 106 ? 31.379 6.152 -18.234 1.00 96.06 106 TRP A C 1
ATOM 845 O O . TRP A 1 106 ? 30.847 5.072 -17.981 1.00 96.06 106 TRP A O 1
ATOM 855 N N . TYR A 1 107 ? 31.159 6.798 -19.384 1.00 95.25 107 TYR A N 1
ATOM 856 C CA . TYR A 1 107 ? 30.302 6.318 -20.468 1.00 95.25 107 TYR A CA 1
ATOM 857 C C . TYR A 1 107 ? 31.054 5.546 -21.559 1.00 95.25 107 TYR A C 1
ATOM 859 O O . TYR A 1 107 ? 30.405 5.080 -22.494 1.00 95.25 107 TYR A O 1
ATOM 867 N N . TYR A 1 108 ? 32.380 5.391 -21.480 1.00 95.75 108 TYR A N 1
ATOM 868 C CA . TYR A 1 108 ? 33.173 4.750 -22.537 1.00 95.75 108 TYR A CA 1
ATOM 869 C C . TYR A 1 108 ? 32.639 3.360 -22.891 1.00 95.75 108 TYR A C 1
ATOM 871 O O . TYR A 1 108 ? 32.343 3.081 -24.050 1.00 95.75 108 TYR A O 1
ATOM 879 N N . GLU A 1 109 ? 32.446 2.510 -21.879 1.00 94.19 109 GLU A N 1
ATOM 880 C CA . GLU A 1 109 ? 31.961 1.139 -22.070 1.00 94.19 109 GLU A CA 1
ATOM 881 C C . GLU A 1 109 ? 30.558 1.115 -22.691 1.00 94.19 109 GLU A C 1
ATOM 883 O O . GLU A 1 109 ? 30.297 0.360 -23.623 1.00 94.19 109 GLU A O 1
ATOM 888 N N . THR A 1 110 ? 29.675 2.004 -22.233 1.00 94.94 110 THR A N 1
ATOM 889 C CA . THR A 1 110 ? 28.321 2.154 -22.784 1.00 94.94 110 THR A CA 1
ATOM 890 C C . THR A 1 110 ? 28.353 2.531 -24.264 1.00 94.94 110 THR A C 1
ATOM 892 O O . THR A 1 110 ? 27.629 1.945 -25.068 1.00 94.94 110 THR A O 1
ATOM 895 N N . VAL A 1 111 ? 29.178 3.512 -24.637 1.00 96.00 111 VAL A N 1
ATOM 896 C CA . VAL A 1 111 ? 29.269 3.980 -26.024 1.00 96.00 111 VAL A CA 1
ATOM 897 C C . VAL A 1 111 ? 29.900 2.913 -26.917 1.00 96.00 111 VAL A C 1
ATOM 899 O O . VAL A 1 111 ? 29.394 2.690 -28.013 1.00 96.00 111 VAL A O 1
ATOM 902 N N . ALA A 1 112 ? 30.922 2.202 -26.433 1.00 95.06 112 ALA A N 1
ATOM 903 C CA . ALA A 1 112 ? 31.546 1.087 -27.146 1.00 95.06 112 ALA A CA 1
ATOM 904 C C . ALA A 1 112 ? 30.544 -0.021 -27.483 1.00 95.06 112 ALA A C 1
ATOM 906 O O . ALA A 1 112 ? 30.473 -0.473 -28.623 1.00 95.06 112 ALA A O 1
ATOM 907 N N . ILE A 1 113 ? 29.727 -0.422 -26.505 1.00 94.56 113 ILE A N 1
ATOM 908 C CA . ILE A 1 113 ? 28.674 -1.423 -26.709 1.00 94.56 113 ILE A CA 1
ATOM 909 C C . ILE A 1 113 ? 27.654 -0.919 -27.731 1.00 94.56 113 ILE A C 1
ATOM 911 O O . ILE A 1 113 ? 27.279 -1.645 -28.651 1.00 94.56 113 ILE A O 1
ATOM 915 N N . ALA A 1 114 ? 27.201 0.328 -27.590 1.00 94.38 114 ALA A N 1
ATOM 916 C CA . ALA A 1 114 ? 26.209 0.898 -28.490 1.00 94.38 114 ALA A CA 1
ATOM 917 C C . ALA A 1 114 ? 26.714 1.017 -29.937 1.00 94.38 114 ALA A C 1
ATOM 919 O O . ALA A 1 114 ? 25.928 0.851 -30.872 1.00 94.38 114 ALA A O 1
ATOM 920 N N . GLU A 1 115 ? 27.996 1.320 -30.128 1.00 94.44 115 GLU A N 1
ATOM 921 C CA . GLU A 1 115 ? 28.641 1.374 -31.441 1.00 94.44 115 GLU A CA 1
ATOM 922 C C . GLU A 1 115 ? 28.725 -0.024 -32.065 1.00 94.44 115 GLU A C 1
ATOM 924 O O . GLU A 1 115 ? 28.236 -0.232 -33.174 1.00 94.44 115 GLU A O 1
ATOM 929 N N . GLU A 1 116 ? 29.243 -1.005 -31.323 1.00 93.62 116 GLU A N 1
ATOM 930 C CA . GLU A 1 116 ? 29.389 -2.393 -31.782 1.00 93.62 116 GLU A CA 1
ATOM 931 C C . GLU A 1 116 ? 28.036 -3.039 -32.129 1.00 93.62 116 GLU A C 1
ATOM 933 O O . GLU A 1 116 ? 27.912 -3.752 -33.124 1.00 93.62 116 GLU A O 1
ATOM 938 N N . LYS A 1 117 ? 26.985 -2.756 -31.348 1.00 92.19 117 LYS A N 1
ATOM 939 C CA . LYS A 1 117 ? 25.614 -3.219 -31.629 1.00 92.19 117 LYS A CA 1
ATOM 940 C C . LYS A 1 117 ? 24.923 -2.421 -32.749 1.00 92.19 117 LYS A C 1
ATOM 942 O O . LYS A 1 117 ? 23.776 -2.715 -33.079 1.00 92.19 117 LYS A O 1
ATOM 947 N N . GLY A 1 118 ? 25.573 -1.405 -33.326 1.00 91.50 118 GLY A N 1
ATOM 948 C CA . GLY A 1 118 ? 25.028 -0.578 -34.412 1.00 91.50 118 GLY A CA 1
ATOM 949 C C . GLY A 1 118 ? 23.892 0.365 -33.992 1.00 91.50 118 GLY A C 1
ATOM 950 O O . GLY A 1 118 ? 23.147 0.873 -34.836 1.00 91.50 118 GLY A O 1
ATOM 951 N N . ILE A 1 119 ? 23.745 0.605 -32.690 1.00 92.00 119 ILE A N 1
ATOM 952 C CA . ILE A 1 119 ? 22.697 1.441 -32.088 1.00 92.00 119 ILE A CA 1
ATOM 953 C C . ILE A 1 119 ? 23.023 2.926 -32.291 1.00 92.00 119 ILE A C 1
ATOM 955 O O . ILE A 1 119 ? 22.140 3.739 -32.589 1.00 92.00 119 ILE A O 1
ATOM 959 N N . THR A 1 120 ? 24.308 3.279 -32.197 1.00 92.56 120 THR A N 1
ATOM 960 C CA . THR A 1 120 ? 24.826 4.615 -32.513 1.00 92.56 120 THR A CA 1
ATOM 961 C C . THR A 1 120 ? 25.820 4.569 -33.667 1.00 92.56 120 THR A C 1
ATOM 963 O O . THR A 1 120 ? 26.572 3.614 -33.816 1.00 92.56 120 THR A O 1
ATOM 966 N N . LYS A 1 121 ? 25.825 5.632 -34.477 1.00 89.75 121 LYS A N 1
ATOM 967 C CA . LYS A 1 121 ? 26.813 5.876 -35.542 1.00 89.75 121 LYS A CA 1
ATOM 968 C C . LYS A 1 121 ? 27.649 7.139 -35.291 1.00 89.75 121 LYS A C 1
ATOM 970 O O . LYS A 1 121 ? 28.422 7.536 -36.151 1.00 89.75 121 LYS A O 1
ATOM 975 N N . GLY A 1 122 ? 27.451 7.792 -34.142 1.00 91.00 122 GLY A N 1
ATOM 976 C CA . GLY A 1 122 ? 28.020 9.110 -33.862 1.00 91.00 122 GLY A CA 1
ATOM 977 C C . GLY A 1 122 ? 27.505 10.202 -34.799 1.00 91.00 122 GLY A C 1
ATOM 978 O O . GLY A 1 122 ? 26.461 10.067 -35.441 1.00 91.00 122 GLY A O 1
ATOM 979 N N . ASN A 1 123 ? 28.236 11.304 -34.820 1.00 93.69 123 ASN A N 1
ATOM 980 C CA . ASN A 1 123 ? 28.033 12.451 -35.683 1.00 93.69 123 ASN A CA 1
ATOM 981 C C . ASN A 1 123 ? 28.902 12.319 -36.949 1.00 93.69 123 ASN A C 1
ATOM 983 O O . ASN A 1 123 ? 29.927 11.634 -36.925 1.00 93.69 123 ASN A O 1
ATOM 987 N N . PRO A 1 124 ? 28.555 13.017 -38.047 1.00 92.88 124 PRO A N 1
ATOM 988 C CA . PRO A 1 124 ? 29.346 12.991 -39.281 1.00 92.88 124 PRO A CA 1
ATOM 989 C C . PRO A 1 124 ? 30.804 13.456 -39.134 1.00 92.88 124 PRO A C 1
ATOM 991 O O . PRO A 1 124 ? 31.632 13.118 -39.972 1.00 92.88 124 PRO A O 1
ATOM 994 N N . ASP A 1 125 ? 31.121 14.227 -38.091 1.00 94.94 125 ASP A N 1
ATOM 995 C CA . ASP A 1 125 ? 32.473 14.715 -37.784 1.00 94.94 125 ASP A CA 1
ATOM 996 C C . ASP A 1 125 ? 33.343 13.696 -37.020 1.00 94.94 125 ASP A C 1
ATOM 998 O O . ASP A 1 125 ? 34.475 14.006 -36.656 1.00 94.94 125 ASP A O 1
ATOM 1002 N N . GLY A 1 126 ? 32.830 12.485 -36.774 1.00 94.94 126 GLY A N 1
ATOM 1003 C CA . GLY A 1 126 ? 33.532 11.438 -36.031 1.00 94.94 126 GLY A CA 1
ATOM 1004 C C . GLY A 1 126 ? 33.430 11.566 -34.508 1.00 94.94 126 GLY A C 1
ATOM 1005 O O . GLY A 1 126 ? 34.129 10.845 -33.799 1.00 94.94 126 GLY A O 1
ATOM 1006 N N . THR A 1 127 ? 32.571 12.443 -33.982 1.00 97.31 127 THR A N 1
ATOM 1007 C CA . THR A 1 127 ? 32.317 12.586 -32.535 1.00 97.31 127 THR A CA 1
ATOM 1008 C C . THR A 1 127 ? 31.041 11.864 -32.087 1.00 97.31 127 THR A C 1
ATOM 1010 O O . THR A 1 127 ? 30.171 11.544 -32.894 1.00 97.31 127 THR A O 1
ATOM 1013 N N . PHE A 1 128 ? 30.874 11.628 -30.786 1.00 97.44 128 PHE A N 1
ATOM 1014 C CA . PHE A 1 128 ? 29.631 11.133 -30.182 1.00 97.44 128 PHE A CA 1
ATOM 1015 C C . PHE A 1 128 ? 28.810 12.241 -29.502 1.00 97.44 128 PHE A C 1
ATOM 1017 O O . PHE A 1 128 ? 27.579 12.138 -29.438 1.00 97.44 128 PHE A O 1
ATOM 1024 N N . SER A 1 129 ? 29.462 13.299 -29.010 1.00 97.50 129 SER A N 1
ATOM 1025 C CA . SER A 1 129 ? 28.885 14.387 -28.206 1.00 97.50 129 SER A CA 1
ATOM 1026 C C . SER A 1 129 ? 28.191 13.914 -26.913 1.00 97.50 129 SER A C 1
ATOM 1028 O O . SER A 1 129 ? 27.002 14.184 -26.719 1.00 97.50 129 SER A O 1
ATOM 1030 N N . PRO A 1 130 ? 28.899 13.234 -25.989 1.00 97.44 130 PRO A N 1
ATOM 1031 C CA . PRO A 1 130 ? 28.297 12.550 -24.837 1.00 97.44 130 PRO A CA 1
ATOM 1032 C C . PRO A 1 130 ? 27.511 13.469 -23.891 1.00 97.44 130 PRO A C 1
ATOM 1034 O O . PRO A 1 130 ? 26.462 13.078 -23.377 1.00 97.44 130 PRO A O 1
ATOM 1037 N N . ASN A 1 131 ? 27.984 14.703 -23.690 1.00 97.62 131 ASN A N 1
ATOM 1038 C CA . ASN A 1 131 ? 27.394 15.667 -22.753 1.00 97.62 131 ASN A CA 1
ATOM 1039 C C . ASN A 1 131 ? 26.289 16.540 -23.370 1.00 97.62 131 ASN A C 1
ATOM 1041 O O . ASN A 1 131 ? 25.616 17.284 -22.651 1.00 97.62 131 ASN A O 1
ATOM 1045 N N . LYS A 1 132 ? 26.072 16.450 -24.688 1.00 97.81 132 LYS A N 1
ATOM 1046 C CA . LYS A 1 132 ? 24.984 17.161 -25.367 1.00 97.81 132 LYS A CA 1
ATOM 1047 C C . LYS A 1 132 ? 23.643 16.600 -24.885 1.00 97.81 132 LYS A C 1
ATOM 1049 O O . LYS A 1 132 ? 23.489 15.386 -24.729 1.00 97.81 132 LYS A O 1
ATOM 1054 N N . LYS A 1 133 ? 22.668 17.484 -24.659 1.00 98.50 133 LYS A N 1
ATOM 1055 C CA . LYS A 1 133 ? 21.281 17.077 -24.406 1.00 98.50 133 LYS A CA 1
ATOM 1056 C C . LYS A 1 133 ? 20.723 16.385 -25.644 1.00 98.50 133 LYS A C 1
ATOM 1058 O O . LYS A 1 133 ? 20.902 16.881 -26.755 1.00 98.50 133 LYS A O 1
ATOM 1063 N N . ILE A 1 134 ? 20.115 15.220 -25.450 1.00 98.00 134 ILE A N 1
ATOM 1064 C CA . ILE A 1 134 ? 19.590 14.421 -26.559 1.00 98.00 134 ILE A CA 1
ATOM 1065 C C . ILE A 1 134 ? 18.204 14.935 -26.954 1.00 98.00 134 ILE A C 1
ATOM 1067 O O . ILE A 1 134 ? 17.386 15.264 -26.089 1.00 98.00 134 ILE A O 1
ATOM 1071 N N . SER A 1 135 ? 17.946 15.047 -28.253 1.00 97.81 135 SER A N 1
ATOM 1072 C CA . SER A 1 135 ? 16.629 15.415 -28.763 1.00 97.81 135 SER A CA 1
ATOM 1073 C C . SER A 1 135 ? 15.674 14.220 -28.788 1.00 97.81 135 SER A C 1
ATOM 1075 O O . SER A 1 135 ? 16.085 13.055 -28.793 1.00 97.81 135 SER A O 1
ATOM 1077 N N . ARG A 1 136 ? 14.372 14.505 -28.840 1.00 97.19 136 ARG A N 1
ATOM 1078 C CA . ARG A 1 136 ? 13.331 13.475 -28.996 1.00 97.19 136 ARG A CA 1
ATOM 1079 C C . ARG A 1 136 ? 13.503 12.668 -30.282 1.00 97.19 136 ARG A C 1
ATOM 1081 O O . ARG A 1 136 ? 13.303 11.456 -30.275 1.00 97.19 136 ARG A O 1
ATOM 1088 N N . GLU A 1 137 ? 13.906 13.319 -31.372 1.00 96.31 137 GLU A N 1
ATOM 1089 C CA . GLU A 1 137 ? 14.246 12.638 -32.623 1.00 96.31 137 GLU A CA 1
ATOM 1090 C C . GLU A 1 137 ? 15.431 11.683 -32.454 1.00 96.31 137 GLU A C 1
ATOM 1092 O O . GLU A 1 137 ? 15.342 10.526 -32.861 1.00 96.31 137 GLU A O 1
ATOM 1097 N N . GLU A 1 138 ? 16.523 12.135 -31.829 1.00 96.75 138 GLU A N 1
ATOM 1098 C CA . GLU A 1 138 ? 17.719 11.311 -31.622 1.00 96.75 138 GLU A CA 1
ATOM 1099 C C . GLU A 1 138 ? 17.388 10.047 -30.808 1.00 96.75 138 GLU A C 1
ATOM 1101 O O . GLU A 1 138 ? 17.845 8.960 -31.167 1.00 96.75 138 GLU A O 1
ATOM 1106 N N . ILE A 1 139 ? 16.545 10.162 -29.772 1.00 97.50 139 ILE A N 1
ATOM 1107 C CA . ILE A 1 139 ? 16.040 9.011 -29.002 1.00 97.50 139 ILE A CA 1
ATOM 1108 C C . ILE A 1 139 ? 15.289 8.029 -29.907 1.00 97.50 139 ILE A C 1
ATOM 1110 O O . ILE A 1 139 ? 15.590 6.836 -29.900 1.00 97.50 139 ILE A O 1
ATOM 1114 N N . VAL A 1 140 ? 14.330 8.513 -30.700 1.00 95.69 140 VAL A N 1
ATOM 1115 C CA . VAL A 1 140 ? 13.517 7.658 -31.580 1.00 95.69 140 VAL A CA 1
ATOM 1116 C C . VAL A 1 140 ? 14.385 6.926 -32.589 1.00 95.69 140 VAL A C 1
ATOM 1118 O O . VAL A 1 140 ? 14.236 5.717 -32.758 1.00 95.69 140 VAL A O 1
ATOM 1121 N N . LEU A 1 141 ? 15.321 7.634 -33.222 1.00 94.31 141 LEU A N 1
ATOM 1122 C CA . LEU A 1 141 ? 16.257 7.027 -34.158 1.00 94.31 141 LEU A CA 1
ATOM 1123 C C . LEU A 1 141 ? 17.020 5.887 -33.491 1.00 94.31 141 LEU A C 1
ATOM 1125 O O . LEU A 1 141 ? 17.076 4.796 -34.046 1.00 94.31 141 LEU A O 1
ATOM 1129 N N . VAL A 1 142 ? 17.556 6.113 -32.294 1.00 95.88 142 VAL A N 1
ATOM 1130 C CA . VAL A 1 142 ? 18.301 5.104 -31.535 1.00 95.88 142 VAL A CA 1
ATOM 1131 C C . VAL A 1 142 ? 17.431 3.888 -31.177 1.00 95.88 142 VAL A C 1
ATOM 1133 O O . VAL A 1 142 ? 17.853 2.756 -31.418 1.00 95.88 142 VAL A O 1
ATOM 1136 N N . LEU A 1 143 ? 16.211 4.091 -30.673 1.00 95.38 143 LEU A N 1
ATOM 1137 C CA . LEU A 1 143 ? 15.302 2.997 -30.300 1.00 95.38 143 LEU A CA 1
ATOM 1138 C C . LEU A 1 143 ? 14.856 2.169 -31.513 1.00 95.38 143 LEU A C 1
ATOM 1140 O O . LEU A 1 143 ? 14.852 0.941 -31.456 1.00 95.38 143 LEU A O 1
ATOM 1144 N N . VAL A 1 144 ? 14.555 2.819 -32.641 1.00 93.06 144 VAL A N 1
ATOM 1145 C CA . VAL A 1 144 ? 14.211 2.139 -33.903 1.00 93.06 144 VAL A CA 1
ATOM 1146 C C . VAL A 1 144 ? 15.362 1.252 -34.383 1.00 93.06 144 VAL A C 1
ATOM 1148 O O . VAL A 1 144 ? 15.112 0.137 -34.848 1.00 93.06 144 VAL A O 1
ATOM 1151 N N . ARG A 1 145 ? 16.622 1.697 -34.239 1.00 93.50 145 ARG A N 1
ATOM 1152 C CA . ARG A 1 145 ? 17.789 0.849 -34.546 1.00 93.50 145 ARG A CA 1
ATOM 1153 C C . ARG A 1 145 ? 17.891 -0.329 -33.590 1.00 93.50 145 ARG A C 1
ATOM 1155 O O . ARG A 1 145 ? 18.003 -1.456 -34.059 1.00 93.50 145 ARG A O 1
ATOM 1162 N N . ALA A 1 146 ? 17.808 -0.071 -32.287 1.00 92.50 146 ALA A N 1
ATOM 1163 C CA . ALA A 1 146 ? 17.936 -1.096 -31.254 1.00 92.50 146 ALA A CA 1
ATOM 1164 C C . ALA A 1 146 ? 16.881 -2.207 -31.384 1.00 92.50 146 ALA A C 1
ATOM 1166 O O . ALA A 1 146 ? 17.173 -3.379 -31.164 1.00 92.50 146 ALA A O 1
ATOM 1167 N N . MET A 1 147 ? 15.667 -1.857 -31.810 1.00 89.62 147 MET A N 1
ATOM 1168 C CA . MET A 1 147 ? 14.592 -2.825 -32.035 1.00 89.62 147 MET A CA 1
ATOM 1169 C C . MET A 1 147 ? 14.665 -3.545 -33.390 1.00 89.62 147 MET A C 1
ATOM 1171 O O . MET A 1 147 ? 13.892 -4.483 -33.606 1.00 89.62 147 MET A O 1
ATOM 1175 N N . GLY A 1 148 ? 15.558 -3.128 -34.296 1.00 88.69 148 GLY A N 1
ATOM 1176 C CA . GLY A 1 148 ? 15.651 -3.663 -35.658 1.00 88.69 148 GLY A CA 1
ATOM 1177 C C . GLY A 1 148 ? 14.493 -3.236 -36.567 1.00 88.69 148 GLY A C 1
ATOM 1178 O O . GLY A 1 148 ? 14.114 -3.972 -37.469 1.00 88.69 148 GLY A O 1
ATOM 1179 N N . LEU A 1 149 ? 13.899 -2.063 -36.332 1.00 86.19 149 LEU A N 1
ATOM 1180 C CA . LEU A 1 149 ? 12.716 -1.580 -37.060 1.00 86.19 149 LEU A CA 1
ATOM 1181 C C . LEU A 1 149 ? 13.064 -0.708 -38.278 1.00 86.19 149 LEU A C 1
ATOM 1183 O O . LEU A 1 149 ? 12.171 -0.116 -38.876 1.00 86.19 149 LEU A O 1
ATOM 1187 N N . GLN A 1 150 ? 14.345 -0.610 -38.648 1.00 75.94 150 GLN A N 1
ATOM 1188 C CA . GLN A 1 150 ? 14.822 0.290 -39.711 1.00 75.94 150 GLN A CA 1
ATOM 1189 C C . GLN A 1 150 ? 14.235 -0.038 -41.090 1.00 75.94 150 GLN A C 1
ATOM 1191 O O . GLN A 1 150 ? 13.999 0.878 -41.874 1.00 75.94 150 GLN A O 1
ATOM 1196 N N . ASP A 1 151 ? 13.950 -1.316 -41.343 1.00 71.56 151 ASP A N 1
ATOM 1197 C CA . ASP A 1 151 ? 13.442 -1.804 -42.628 1.00 71.56 151 ASP A CA 1
ATOM 1198 C C . ASP A 1 151 ? 11.918 -2.028 -42.626 1.00 71.56 151 ASP A C 1
ATOM 1200 O O . ASP A 1 151 ? 11.338 -2.396 -43.650 1.00 71.56 151 ASP A O 1
ATOM 1204 N N . LYS A 1 152 ? 11.231 -1.804 -41.492 1.00 68.31 152 LYS A N 1
ATOM 1205 C CA . LYS A 1 152 ? 9.766 -1.914 -41.430 1.00 68.31 152 LYS A CA 1
ATOM 1206 C C . LYS A 1 152 ? 9.136 -0.666 -42.057 1.00 68.31 152 LYS A C 1
ATOM 1208 O O . LYS A 1 152 ? 9.168 0.425 -41.491 1.00 68.31 152 LYS A O 1
ATOM 1213 N N . THR A 1 153 ? 8.524 -0.823 -43.230 1.00 58.94 153 THR A N 1
ATOM 1214 C CA . THR A 1 153 ? 7.773 0.247 -43.898 1.00 58.94 153 THR A CA 1
ATOM 1215 C C . THR A 1 153 ? 6.418 0.459 -43.218 1.00 58.94 153 THR A C 1
ATOM 1217 O O . THR A 1 153 ? 5.445 -0.217 -43.545 1.00 58.94 153 THR A O 1
ATOM 1220 N N . SER A 1 154 ? 6.340 1.416 -42.293 1.00 64.94 154 SER A N 1
ATOM 1221 C CA . SER A 1 154 ? 5.082 1.842 -41.648 1.00 64.94 154 SER A CA 1
ATOM 1222 C C . SER A 1 154 ? 4.595 3.212 -42.135 1.00 64.94 154 SER A C 1
ATOM 1224 O O . SER A 1 154 ? 4.037 3.992 -41.365 1.00 64.94 154 SER A O 1
ATOM 1226 N N . SER A 1 155 ? 4.852 3.553 -43.400 1.00 64.19 155 SER A N 1
ATOM 1227 C CA . SER A 1 155 ? 4.597 4.891 -43.944 1.00 64.19 155 SER A CA 1
ATOM 1228 C C . SER A 1 155 ? 3.164 5.373 -43.682 1.00 64.19 155 SER A C 1
ATOM 1230 O O . SER A 1 155 ? 2.200 4.741 -44.104 1.00 64.19 155 SER A O 1
ATOM 1232 N N . GLY A 1 156 ? 3.033 6.527 -43.020 1.00 67.19 156 GLY A N 1
ATOM 1233 C CA . GLY A 1 156 ? 1.747 7.183 -42.755 1.00 67.19 156 GLY A CA 1
ATOM 1234 C C . GLY A 1 156 ? 1.140 6.919 -41.375 1.00 67.19 156 GLY A C 1
ATOM 1235 O O . GLY A 1 156 ? 0.056 7.428 -41.107 1.00 67.19 156 GLY A O 1
ATOM 1236 N N . ALA A 1 157 ? 1.819 6.180 -40.493 1.00 73.69 157 ALA A N 1
ATOM 1237 C CA . ALA A 1 157 ? 1.311 5.885 -39.151 1.00 73.69 157 ALA A CA 1
ATOM 1238 C C . ALA A 1 157 ? 1.214 7.112 -38.225 1.00 73.69 157 ALA A C 1
ATOM 1240 O O . ALA A 1 157 ? 0.328 7.172 -37.375 1.00 73.69 157 ALA A O 1
ATOM 1241 N N . SER A 1 158 ? 2.100 8.101 -38.376 1.00 82.62 158 SER A N 1
ATOM 1242 C CA . SER A 1 158 ? 2.038 9.366 -37.633 1.00 82.62 158 SER A CA 1
ATOM 1243 C C . SER A 1 158 ? 1.483 10.512 -38.481 1.00 82.62 158 SER A C 1
ATOM 1245 O O . SER A 1 158 ? 1.797 10.638 -39.671 1.00 82.62 158 SER A O 1
ATOM 1247 N N . ASN A 1 159 ? 0.693 11.381 -37.843 1.00 87.56 159 ASN A N 1
ATOM 1248 C CA . ASN A 1 159 ? 0.094 12.576 -38.447 1.00 87.56 159 ASN A CA 1
ATOM 1249 C C . ASN A 1 159 ? 0.337 13.832 -37.585 1.00 87.56 159 ASN A C 1
ATOM 1251 O O . ASN A 1 159 ? -0.575 14.624 -37.333 1.00 87.56 159 ASN A O 1
ATOM 1255 N N . PHE A 1 160 ? 1.567 13.973 -37.079 1.00 94.75 160 PHE A N 1
ATOM 1256 C CA . PHE A 1 160 ? 1.966 15.100 -36.237 1.00 94.75 160 PHE A CA 1
ATOM 1257 C C . PHE A 1 160 ? 2.029 16.403 -37.041 1.00 94.75 160 PHE A C 1
ATOM 1259 O O . PHE A 1 160 ? 2.574 16.438 -38.144 1.00 94.75 160 PHE A O 1
ATOM 1266 N N . ARG A 1 161 ? 1.509 17.495 -36.473 1.00 94.88 161 ARG A N 1
ATOM 1267 C CA . ARG A 1 161 ? 1.400 18.806 -37.141 1.00 94.88 161 ARG A CA 1
ATOM 1268 C C . ARG A 1 161 ? 2.747 19.406 -37.541 1.00 94.88 161 ARG A C 1
ATOM 1270 O O . ARG A 1 161 ? 2.825 20.145 -38.517 1.00 94.88 161 ARG A O 1
ATOM 1277 N N . ASP A 1 162 ? 3.789 19.110 -36.779 1.00 95.50 162 ASP A N 1
ATOM 1278 C CA . ASP A 1 162 ? 5.147 19.620 -36.952 1.00 95.50 162 ASP A CA 1
ATOM 1279 C C . ASP A 1 162 ? 6.069 18.664 -37.728 1.00 95.50 162 ASP A C 1
ATOM 1281 O O . ASP A 1 162 ? 7.234 18.988 -37.949 1.00 95.50 162 ASP A O 1
ATOM 1285 N N . ILE A 1 163 ? 5.552 17.522 -38.199 1.00 94.88 163 ILE A N 1
ATOM 1286 C CA . ILE A 1 163 ? 6.289 16.557 -39.020 1.00 94.88 163 ILE A CA 1
ATOM 1287 C C . ILE A 1 163 ? 5.654 16.469 -40.408 1.00 94.88 163 ILE A C 1
ATOM 1289 O O . ILE A 1 163 ? 4.599 15.869 -40.611 1.00 94.88 163 ILE A O 1
ATOM 1293 N N . LYS A 1 164 ? 6.330 17.056 -41.398 1.00 92.62 164 LYS A N 1
ATOM 1294 C CA . LYS A 1 164 ? 5.889 17.032 -42.799 1.00 92.62 164 LYS A CA 1
ATOM 1295 C C . LYS A 1 164 ? 6.094 15.653 -43.441 1.00 92.62 164 LYS A C 1
ATOM 1297 O O . LYS A 1 164 ? 6.861 14.825 -42.955 1.00 92.62 164 LYS A O 1
ATOM 1302 N N . LYS A 1 165 ? 5.419 15.411 -44.571 1.00 88.81 165 LYS A N 1
ATOM 1303 C CA . LYS A 1 165 ? 5.524 14.147 -45.327 1.00 88.81 165 LYS A CA 1
ATOM 1304 C C . LYS A 1 165 ? 6.940 13.870 -45.845 1.00 88.81 165 LYS A C 1
ATOM 1306 O O . LYS A 1 165 ? 7.327 12.713 -45.928 1.00 88.81 165 LYS A O 1
ATOM 1311 N N . ASP A 1 166 ? 7.683 14.919 -46.176 1.00 90.81 166 ASP A N 1
ATOM 1312 C CA . ASP A 1 166 ? 9.060 14.898 -46.677 1.00 90.81 166 ASP A CA 1
ATOM 1313 C C . ASP A 1 166 ? 10.114 15.026 -45.562 1.00 90.81 166 ASP A C 1
ATOM 1315 O O . ASP A 1 166 ? 11.298 15.200 -45.844 1.00 90.81 166 ASP A O 1
ATOM 1319 N N . TYR A 1 167 ? 9.706 14.941 -44.290 1.00 92.94 167 TYR A N 1
ATOM 1320 C CA . TYR A 1 167 ? 10.633 15.025 -43.167 1.00 92.94 167 TYR A CA 1
ATOM 1321 C C . TYR A 1 167 ? 11.659 13.871 -43.215 1.00 92.94 167 TYR A C 1
ATOM 1323 O O . TYR A 1 167 ? 11.239 12.713 -43.304 1.00 92.94 167 TYR A O 1
ATOM 1331 N N . PRO A 1 168 ? 12.982 14.129 -43.106 1.00 90.88 168 PRO A N 1
ATOM 1332 C CA . PRO A 1 168 ? 14.023 13.122 -43.359 1.00 90.88 168 PRO A CA 1
ATOM 1333 C C . PRO A 1 168 ? 13.901 11.829 -42.545 1.00 90.88 168 PRO A C 1
ATOM 1335 O O . PRO A 1 168 ? 14.268 10.759 -43.023 1.00 90.88 168 PRO A O 1
ATOM 1338 N N . TYR A 1 169 ? 13.358 11.920 -41.329 1.00 91.75 169 TYR A N 1
ATOM 1339 C CA . TYR A 1 169 ? 13.202 10.786 -40.416 1.00 91.75 169 TYR A CA 1
ATOM 1340 C C . TYR A 1 169 ? 11.746 10.334 -40.234 1.00 91.75 169 TYR A C 1
ATOM 1342 O O . TYR A 1 169 ? 11.407 9.672 -39.250 1.00 91.75 169 TYR A O 1
ATOM 1350 N N . LYS A 1 170 ? 10.856 10.694 -41.173 1.00 91.81 170 LYS A N 1
ATOM 1351 C CA . LYS A 1 170 ? 9.422 10.366 -41.106 1.00 91.81 170 LYS A CA 1
ATOM 1352 C C . LYS A 1 170 ? 9.177 8.869 -40.947 1.00 91.81 170 LYS A C 1
ATOM 1354 O O . LYS A 1 170 ? 8.342 8.481 -40.137 1.00 91.81 170 LYS A O 1
ATOM 1359 N N . ALA A 1 171 ? 9.905 8.039 -41.693 1.00 91.12 171 ALA A N 1
ATOM 1360 C CA . ALA A 1 171 ? 9.725 6.589 -41.675 1.00 91.12 171 ALA A CA 1
ATOM 1361 C C . ALA A 1 171 ? 10.052 5.982 -40.300 1.00 91.12 171 ALA A C 1
ATOM 1363 O O . ALA A 1 171 ? 9.312 5.140 -39.802 1.00 91.12 171 ALA A O 1
ATOM 1364 N N . GLN A 1 172 ? 11.118 6.453 -39.652 1.00 92.19 172 GLN A N 1
ATOM 1365 C CA . GLN A 1 172 ? 11.527 6.004 -38.322 1.00 92.19 172 GLN A CA 1
ATOM 1366 C C . GLN A 1 172 ? 10.531 6.468 -37.254 1.00 92.19 172 GLN A C 1
ATOM 1368 O O . GLN A 1 172 ? 10.156 5.688 -36.380 1.00 92.19 172 GLN A O 1
ATOM 1373 N N . ILE A 1 173 ? 10.047 7.711 -37.350 1.00 93.75 173 ILE A N 1
ATOM 1374 C CA . ILE A 1 173 ? 8.983 8.228 -36.475 1.00 93.75 173 ILE A CA 1
ATOM 1375 C C . ILE A 1 173 ? 7.704 7.391 -36.641 1.00 93.75 173 ILE A C 1
ATOM 1377 O O . ILE A 1 173 ? 7.093 6.996 -35.651 1.00 93.75 173 ILE A O 1
ATOM 1381 N N . ASP A 1 174 ? 7.330 7.057 -37.876 1.00 92.00 174 ASP A N 1
ATOM 1382 C CA . ASP A 1 174 ? 6.171 6.214 -38.179 1.00 92.00 174 ASP A CA 1
ATOM 1383 C C . ASP A 1 174 ? 6.304 4.792 -37.629 1.00 92.00 174 ASP A C 1
ATOM 1385 O 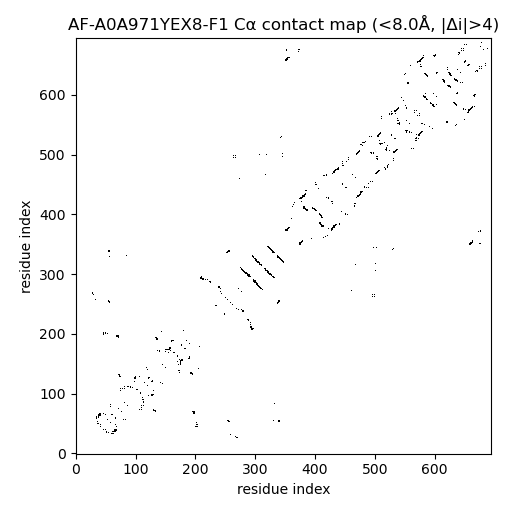O . ASP A 1 174 ? 5.350 4.256 -37.058 1.00 92.00 174 ASP A O 1
ATOM 1389 N N . ALA A 1 175 ? 7.486 4.187 -37.752 1.00 92.06 175 ALA A N 1
ATOM 1390 C CA . ALA A 1 175 ? 7.773 2.877 -37.176 1.00 92.06 175 ALA A CA 1
ATOM 1391 C C . ALA A 1 175 ? 7.662 2.901 -35.642 1.00 92.06 175 ALA A C 1
ATOM 1393 O O . ALA A 1 175 ? 7.080 1.989 -35.047 1.00 92.06 175 ALA A O 1
ATOM 1394 N N . ALA A 1 176 ? 8.157 3.964 -34.999 1.00 92.56 176 ALA A N 1
ATOM 1395 C CA . ALA A 1 176 ? 8.078 4.136 -33.552 1.00 92.56 176 ALA A CA 1
ATOM 1396 C C . ALA A 1 176 ? 6.640 4.366 -33.055 1.00 92.56 176 ALA A C 1
ATOM 1398 O O . ALA A 1 176 ? 6.266 3.801 -32.026 1.00 92.56 176 ALA A O 1
ATOM 1399 N N . VAL A 1 177 ? 5.819 5.129 -33.791 1.00 92.94 177 VAL A N 1
ATOM 1400 C CA . VAL A 1 177 ? 4.377 5.277 -33.509 1.00 92.94 177 VAL A CA 1
ATOM 1401 C C . VAL A 1 177 ? 3.651 3.945 -33.677 1.00 92.94 177 VAL A C 1
ATOM 1403 O O . VAL A 1 177 ? 2.932 3.524 -32.776 1.00 92.94 177 VAL A O 1
ATOM 1406 N N . SER A 1 178 ? 3.888 3.240 -34.786 1.00 90.44 178 SER A N 1
ATOM 1407 C CA . SER A 1 178 ? 3.253 1.939 -35.062 1.00 90.44 178 SER A CA 1
ATOM 1408 C C . SER A 1 178 ? 3.589 0.885 -34.010 1.00 90.44 178 SER A C 1
ATOM 1410 O O . SER A 1 178 ? 2.779 0.013 -33.718 1.00 90.44 178 SER A O 1
ATOM 1412 N N . SER A 1 179 ? 4.787 0.978 -33.431 1.00 88.81 179 SER A N 1
ATOM 1413 C CA . SER A 1 179 ? 5.266 0.088 -32.371 1.00 88.81 179 SER A CA 1
ATOM 1414 C C . SER A 1 179 ? 4.876 0.572 -30.966 1.00 88.81 179 SER A C 1
ATOM 1416 O O . SER A 1 179 ? 5.288 -0.026 -29.976 1.00 88.81 179 SER A O 1
ATOM 1418 N N . GLY A 1 180 ? 4.119 1.667 -30.846 1.00 90.81 180 GLY A N 1
ATOM 1419 C CA . GLY A 1 180 ? 3.658 2.203 -29.563 1.00 90.81 180 GLY A CA 1
ATOM 1420 C C . GLY A 1 180 ? 4.752 2.812 -28.679 1.00 90.81 180 GLY A C 1
ATOM 1421 O O . GLY A 1 180 ? 4.500 3.081 -27.509 1.00 90.81 180 GLY A O 1
ATOM 1422 N N . ILE A 1 181 ? 5.956 3.057 -29.207 1.00 91.88 181 ILE A N 1
ATOM 1423 C CA . ILE A 1 181 ? 7.075 3.656 -28.456 1.00 91.88 181 ILE A CA 1
ATOM 1424 C C . ILE A 1 181 ? 6.775 5.130 -28.160 1.00 91.88 181 ILE A C 1
ATOM 1426 O O . ILE A 1 181 ? 7.041 5.636 -27.068 1.00 91.88 181 ILE A O 1
ATOM 1430 N N . ILE A 1 182 ? 6.173 5.826 -29.128 1.00 93.62 182 ILE A N 1
ATOM 1431 C CA . ILE A 1 182 ? 5.824 7.246 -29.038 1.00 93.62 182 ILE A CA 1
ATOM 1432 C C . ILE A 1 182 ? 4.370 7.489 -29.450 1.00 93.62 182 ILE A C 1
ATOM 1434 O O . ILE A 1 182 ? 3.828 6.796 -30.303 1.00 93.62 182 ILE A O 1
ATOM 1438 N N . SER A 1 183 ? 3.760 8.515 -28.858 1.00 91.00 183 SER A N 1
ATOM 1439 C CA . SER A 1 183 ? 2.380 8.945 -29.135 1.00 91.00 183 SER A CA 1
ATOM 1440 C C . SER A 1 183 ? 2.261 10.432 -29.498 1.00 91.00 183 SER A C 1
ATOM 1442 O O . SER A 1 183 ? 1.186 10.880 -29.873 1.00 91.00 183 SER A O 1
ATOM 1444 N N . GLY A 1 184 ? 3.353 11.199 -29.397 1.00 90.38 184 GLY A N 1
ATOM 1445 C CA . GLY A 1 184 ? 3.319 12.665 -29.479 1.00 90.38 184 GLY A CA 1
ATOM 1446 C C . GLY A 1 184 ? 2.726 13.327 -28.230 1.00 90.38 184 GLY A C 1
ATOM 1447 O O . GLY A 1 184 ? 2.473 12.658 -27.226 1.00 90.38 184 GLY A O 1
ATOM 1448 N N . TYR A 1 185 ? 2.564 14.647 -28.296 1.00 91.81 185 TYR A N 1
ATOM 1449 C CA . TYR A 1 185 ? 1.913 15.473 -27.275 1.00 91.81 185 TYR A CA 1
ATOM 1450 C C . TYR A 1 185 ? 0.418 15.659 -27.580 1.00 91.81 185 TYR A C 1
ATOM 1452 O O . TYR A 1 185 ? -0.030 15.433 -28.704 1.00 91.81 185 TYR A O 1
ATOM 1460 N N . GLU A 1 186 ? -0.350 16.124 -26.591 1.00 92.50 186 GLU A N 1
ATOM 1461 C CA . GLU A 1 186 ? -1.802 16.356 -26.707 1.00 92.50 186 GLU A CA 1
ATOM 1462 C C . GLU A 1 186 ? -2.186 17.348 -27.818 1.00 92.50 186 GLU A C 1
ATOM 1464 O O . GLU A 1 186 ? -3.250 17.238 -28.420 1.00 92.50 186 GLU A O 1
ATOM 1469 N N . ASP A 1 187 ? -1.297 18.287 -28.151 1.00 94.62 187 ASP A N 1
ATOM 1470 C CA . ASP A 1 187 ? -1.468 19.247 -29.251 1.00 94.62 187 ASP A CA 1
ATOM 1471 C C . ASP A 1 187 ? -1.210 18.644 -30.651 1.00 94.62 187 ASP A C 1
ATOM 1473 O O . ASP A 1 187 ? -1.191 19.368 -31.655 1.00 94.62 187 ASP A O 1
ATOM 1477 N N . ASN A 1 188 ? -1.036 17.319 -30.719 1.00 93.75 188 ASN A N 1
ATOM 1478 C CA . ASN A 1 188 ? -0.696 16.539 -31.905 1.00 93.75 188 ASN A CA 1
ATOM 1479 C C . ASN A 1 188 ? 0.647 16.953 -32.540 1.00 93.75 188 ASN A C 1
ATOM 1481 O O . ASN A 1 188 ? 0.788 16.970 -33.766 1.00 93.75 188 ASN A O 1
ATOM 1485 N N . THR A 1 189 ? 1.640 17.305 -31.719 1.00 96.25 189 THR A N 1
ATOM 1486 C CA . THR A 1 189 ? 3.028 17.553 -32.151 1.00 96.25 189 THR A CA 1
ATOM 1487 C C . THR A 1 189 ? 3.987 16.454 -31.681 1.00 96.25 189 THR A C 1
ATOM 1489 O O . THR A 1 189 ? 3.723 15.754 -30.700 1.00 96.25 189 THR A O 1
ATOM 1492 N N . PHE A 1 190 ? 5.122 16.291 -32.366 1.00 95.88 190 PHE A N 1
ATOM 1493 C CA . PHE A 1 190 ? 6.218 15.401 -31.958 1.00 95.88 190 PHE A CA 1
ATOM 1494 C C . PHE A 1 190 ? 7.374 16.145 -31.281 1.00 95.88 190 PHE A C 1
ATOM 1496 O O . PHE A 1 190 ? 7.989 15.607 -30.358 1.00 95.88 190 PHE A O 1
ATOM 1503 N N . ARG A 1 191 ? 7.641 17.378 -31.714 1.00 96.56 191 ARG A N 1
ATOM 1504 C CA . ARG A 1 191 ? 8.717 18.281 -31.286 1.00 96.56 191 ARG A CA 1
ATOM 1505 C C . ARG A 1 191 ? 10.107 17.649 -31.453 1.00 96.56 191 ARG A C 1
ATOM 1507 O O . ARG A 1 191 ? 10.807 17.447 -30.461 1.00 96.56 191 ARG A O 1
ATOM 1514 N N . PRO A 1 192 ? 10.533 17.335 -32.694 1.00 96.31 192 PRO A N 1
ATOM 1515 C CA . PRO A 1 192 ? 11.722 16.515 -32.963 1.00 96.31 192 PRO A CA 1
ATOM 1516 C C . PRO A 1 192 ? 13.018 17.112 -32.399 1.00 96.31 192 PRO A C 1
ATOM 1518 O O . PRO A 1 192 ? 13.878 16.379 -31.915 1.00 96.31 192 PRO A O 1
ATOM 1521 N N . ASN A 1 193 ? 13.127 18.443 -32.413 1.00 96.19 193 ASN A N 1
ATOM 1522 C CA . ASN A 1 193 ? 14.321 19.176 -31.993 1.00 96.19 193 ASN A CA 1
ATOM 1523 C C . ASN A 1 193 ? 14.330 19.553 -30.505 1.00 96.19 193 ASN A C 1
ATOM 1525 O O . ASN A 1 193 ? 15.331 20.080 -30.023 1.00 96.19 193 ASN A O 1
ATOM 1529 N N . ASN A 1 194 ? 13.244 19.300 -29.767 1.00 97.25 194 ASN A N 1
ATOM 1530 C CA . ASN A 1 194 ? 13.229 19.564 -28.333 1.00 97.25 194 ASN A CA 1
ATOM 1531 C C . ASN A 1 194 ? 14.118 18.554 -27.607 1.00 97.25 194 ASN A C 1
ATOM 1533 O O . ASN A 1 194 ? 14.097 17.358 -27.913 1.00 97.25 194 ASN A O 1
ATOM 1537 N N . TYR A 1 195 ? 14.868 19.040 -26.618 1.00 98.19 195 TYR A N 1
ATOM 1538 C CA . TYR A 1 195 ? 15.616 18.177 -25.713 1.00 98.19 195 TYR A CA 1
ATOM 1539 C C . TYR A 1 195 ? 14.666 17.393 -24.818 1.00 98.19 195 TYR A C 1
ATOM 1541 O O . TYR A 1 195 ? 13.712 17.956 -24.282 1.00 98.19 195 TYR A O 1
ATOM 1549 N N . ALA A 1 196 ? 14.947 16.102 -24.665 1.00 97.50 196 ALA A N 1
ATOM 1550 C CA . ALA A 1 196 ? 14.104 15.203 -23.901 1.00 97.50 196 ALA A CA 1
ATOM 1551 C C . ALA A 1 196 ? 14.379 15.302 -22.395 1.00 97.50 196 ALA A C 1
ATOM 1553 O O . ALA A 1 196 ? 15.530 15.401 -21.946 1.00 97.50 196 ALA A O 1
ATOM 1554 N N . LEU A 1 197 ? 13.310 15.219 -21.609 1.00 97.69 197 LEU A N 1
ATOM 1555 C CA . LEU A 1 197 ? 13.383 15.010 -20.166 1.00 97.69 197 LEU A CA 1
ATOM 1556 C C . LEU A 1 197 ? 13.769 13.560 -19.851 1.00 97.69 197 LEU A C 1
ATOM 1558 O O . LEU A 1 197 ? 13.511 12.641 -20.636 1.00 97.69 197 LEU A O 1
ATOM 1562 N N . ARG A 1 198 ? 14.337 13.327 -18.664 1.00 97.62 198 ARG A N 1
ATOM 1563 C CA . ARG A 1 198 ? 14.594 11.971 -18.152 1.00 97.62 198 ARG A CA 1
ATOM 1564 C C . ARG A 1 198 ? 13.313 11.143 -18.067 1.00 97.62 198 ARG A C 1
ATOM 1566 O O . ARG A 1 198 ? 13.344 9.970 -18.427 1.00 97.62 198 ARG A O 1
ATOM 1573 N N . ALA A 1 199 ? 12.195 11.752 -17.675 1.00 97.50 199 ALA A N 1
ATOM 1574 C CA . ALA A 1 199 ? 10.880 11.115 -17.669 1.00 97.50 199 ALA A CA 1
ATOM 1575 C C . ALA A 1 199 ? 10.424 10.653 -19.065 1.00 97.50 199 ALA A C 1
ATOM 1577 O O . ALA A 1 199 ? 9.947 9.531 -19.227 1.00 97.50 199 ALA A O 1
ATOM 1578 N N . GLU A 1 200 ? 10.621 11.482 -20.095 1.00 97.50 200 GLU A N 1
ATOM 1579 C CA . GLU A 1 200 ? 10.267 11.125 -21.474 1.00 97.50 200 GLU A CA 1
ATOM 1580 C C . GLU A 1 200 ? 11.128 9.965 -21.986 1.00 97.50 200 GLU A C 1
ATOM 1582 O O . GLU A 1 200 ? 10.606 9.019 -22.574 1.00 97.50 200 GLU A O 1
ATOM 1587 N N . ALA A 1 201 ? 12.435 10.006 -21.715 1.00 98.06 201 ALA A N 1
ATOM 1588 C CA . ALA A 1 201 ? 13.350 8.915 -22.035 1.00 98.06 201 ALA A CA 1
ATOM 1589 C C . ALA A 1 201 ? 12.962 7.604 -21.330 1.00 98.06 201 ALA A C 1
ATOM 1591 O O . ALA A 1 201 ? 12.955 6.548 -21.965 1.00 98.06 201 ALA A O 1
ATOM 1592 N N . ALA A 1 202 ? 12.608 7.672 -20.043 1.00 98.00 202 ALA A N 1
ATOM 1593 C CA . ALA A 1 202 ? 12.161 6.521 -19.264 1.00 98.00 202 ALA A CA 1
ATOM 1594 C C . ALA A 1 202 ? 10.901 5.887 -19.869 1.00 98.00 202 ALA A C 1
ATOM 1596 O O . ALA A 1 202 ? 10.864 4.679 -20.085 1.00 98.00 202 ALA A O 1
ATOM 1597 N N . ILE A 1 203 ? 9.904 6.695 -20.231 1.00 97.69 203 ILE A N 1
ATOM 1598 C CA . ILE A 1 203 ? 8.675 6.197 -20.862 1.00 97.69 203 ILE A CA 1
ATOM 1599 C C . ILE A 1 203 ? 8.956 5.526 -22.203 1.00 97.69 203 ILE A C 1
ATOM 1601 O O . ILE A 1 203 ? 8.411 4.458 -22.472 1.00 97.69 203 ILE A O 1
ATOM 1605 N N . MET A 1 204 ? 9.803 6.114 -23.050 1.00 97.88 204 MET A N 1
ATOM 1606 C CA . MET A 1 204 ? 10.101 5.518 -24.357 1.00 97.88 204 MET A CA 1
ATOM 1607 C C . MET A 1 204 ? 10.841 4.177 -24.222 1.00 97.88 204 MET A C 1
ATOM 1609 O O . MET A 1 204 ? 10.546 3.248 -24.972 1.00 97.88 204 MET A O 1
ATOM 1613 N N . ILE A 1 205 ? 11.745 4.039 -23.244 1.00 98.12 205 ILE A N 1
ATOM 1614 C CA . ILE A 1 205 ? 12.417 2.761 -22.946 1.00 98.12 205 ILE A CA 1
ATOM 1615 C C . ILE A 1 205 ? 11.432 1.748 -22.344 1.00 98.12 205 ILE A C 1
ATOM 1617 O O . ILE A 1 205 ? 11.376 0.616 -22.811 1.00 98.12 205 ILE A O 1
ATOM 1621 N N . SER A 1 206 ? 10.616 2.144 -21.366 1.00 97.50 206 SER A N 1
ATOM 1622 C CA . SER A 1 206 ? 9.585 1.280 -20.766 1.00 97.50 206 SER A CA 1
ATOM 1623 C C . SER A 1 206 ? 8.612 0.747 -21.829 1.00 97.50 206 SER A C 1
ATOM 1625 O O . SER A 1 206 ? 8.363 -0.456 -21.906 1.00 97.50 206 SER A O 1
ATOM 1627 N N . ARG A 1 207 ? 8.145 1.601 -22.750 1.00 96.31 207 ARG A N 1
ATOM 1628 C CA . ARG A 1 207 ? 7.293 1.192 -23.884 1.00 96.31 207 ARG A CA 1
ATOM 1629 C C . ARG A 1 207 ? 8.001 0.254 -24.860 1.00 96.31 207 ARG A C 1
ATOM 1631 O O . ARG A 1 207 ? 7.367 -0.660 -25.378 1.00 96.31 207 ARG A O 1
ATOM 1638 N N . MET A 1 208 ? 9.297 0.459 -25.109 1.00 95.75 208 MET A N 1
ATOM 1639 C CA . MET A 1 208 ? 10.108 -0.461 -25.913 1.00 95.75 208 MET A CA 1
ATOM 1640 C C . MET A 1 208 ? 10.165 -1.853 -25.269 1.00 95.75 208 MET A C 1
ATOM 1642 O O . MET A 1 208 ? 9.963 -2.851 -25.960 1.00 95.75 208 MET A O 1
ATOM 1646 N N . LEU A 1 209 ? 10.419 -1.926 -23.959 1.00 95.69 209 LEU A N 1
ATOM 1647 C CA . LEU A 1 209 ? 10.497 -3.191 -23.224 1.00 95.69 209 LEU A CA 1
ATOM 1648 C C . LEU A 1 209 ? 9.148 -3.930 -23.210 1.00 95.69 209 LEU A C 1
ATOM 1650 O O . LEU A 1 209 ? 9.093 -5.138 -23.452 1.00 95.69 209 LEU A O 1
ATOM 1654 N N . ASN A 1 210 ? 8.061 -3.177 -23.033 1.00 94.19 210 ASN A N 1
ATOM 1655 C CA . ASN A 1 210 ? 6.681 -3.665 -22.997 1.00 94.19 210 ASN A CA 1
ATOM 1656 C C . ASN A 1 210 ? 6.020 -3.802 -24.384 1.00 94.19 210 ASN A C 1
ATOM 1658 O O . ASN A 1 210 ? 4.796 -3.921 -24.504 1.00 94.19 210 ASN A O 1
ATOM 1662 N N . ASN A 1 211 ? 6.807 -3.773 -25.461 1.00 90.56 211 ASN A N 1
ATOM 1663 C CA . ASN A 1 211 ? 6.289 -3.938 -26.810 1.00 90.56 211 ASN A CA 1
ATOM 1664 C C . ASN A 1 211 ? 5.811 -5.388 -27.049 1.00 90.56 211 ASN A C 1
ATOM 1666 O O . ASN A 1 211 ? 6.538 -6.351 -26.798 1.00 90.56 211 ASN A O 1
ATOM 1670 N N . LYS A 1 212 ? 4.585 -5.536 -27.570 1.00 85.06 212 LYS A N 1
ATOM 1671 C CA . LYS A 1 212 ? 3.892 -6.827 -27.753 1.00 85.06 212 LYS A CA 1
ATOM 1672 C C . LYS A 1 212 ? 4.267 -7.588 -29.037 1.00 85.06 212 LYS A C 1
ATOM 1674 O O . LYS A 1 212 ? 3.597 -8.563 -29.366 1.00 85.06 212 LYS A O 1
ATOM 1679 N N . ASP A 1 213 ? 5.299 -7.165 -29.771 1.00 81.62 213 ASP A N 1
ATOM 1680 C CA . ASP A 1 213 ? 5.820 -7.879 -30.950 1.00 81.62 213 ASP A CA 1
ATOM 1681 C C . ASP A 1 213 ? 6.607 -9.127 -30.509 1.00 81.62 213 ASP A C 1
ATOM 1683 O O . ASP A 1 213 ? 7.840 -9.154 -30.493 1.00 81.62 213 ASP A O 1
ATOM 1687 N N . VAL A 1 214 ? 5.864 -10.143 -30.065 1.00 80.50 214 VAL A N 1
ATOM 1688 C CA . VAL A 1 214 ? 6.371 -11.428 -29.575 1.00 80.50 214 VAL A CA 1
ATOM 1689 C C . VAL A 1 214 ? 6.059 -12.507 -30.602 1.00 80.50 214 VAL A C 1
ATOM 1691 O O . VAL A 1 214 ? 4.897 -12.772 -30.916 1.00 80.50 214 VAL A O 1
ATOM 1694 N N . GLN A 1 215 ? 7.102 -13.163 -31.102 1.00 78.19 215 GLN A N 1
ATOM 1695 C CA . GLN A 1 215 ? 6.957 -14.361 -31.924 1.00 78.19 215 GLN A CA 1
ATOM 1696 C C . GLN A 1 215 ? 6.624 -15.552 -31.013 1.00 78.19 215 GLN A C 1
ATOM 1698 O O . GLN A 1 215 ? 7.245 -15.704 -29.968 1.00 78.19 215 GLN A O 1
ATOM 1703 N N . ASN A 1 216 ? 5.653 -16.387 -31.394 1.00 85.94 216 ASN A N 1
ATOM 1704 C CA . ASN A 1 216 ? 5.257 -17.598 -30.656 1.00 85.94 216 ASN A CA 1
ATOM 1705 C C . ASN A 1 216 ? 4.901 -17.374 -29.169 1.00 85.94 216 ASN A C 1
ATOM 1707 O O . ASN A 1 216 ? 5.418 -18.043 -28.279 1.00 85.94 216 ASN A O 1
ATOM 1711 N N . VAL A 1 217 ? 3.946 -16.476 -28.895 1.00 90.38 217 VAL A N 1
ATOM 1712 C CA . VAL A 1 217 ? 3.473 -16.137 -27.531 1.00 90.38 217 VAL A CA 1
ATOM 1713 C C . VAL A 1 217 ? 3.158 -17.361 -26.654 1.00 90.38 217 VAL A C 1
ATOM 1715 O O . VAL A 1 217 ? 3.363 -17.310 -25.444 1.00 90.38 217 VAL A O 1
ATOM 1718 N N . ASN A 1 218 ? 2.647 -18.453 -27.229 1.00 91.81 218 ASN A N 1
ATOM 1719 C CA . ASN A 1 218 ? 2.305 -19.656 -26.463 1.00 91.81 218 ASN A CA 1
ATOM 1720 C C . ASN A 1 218 ? 3.537 -20.381 -25.906 1.00 91.81 218 ASN A C 1
ATOM 1722 O O . ASN A 1 218 ? 3.479 -20.866 -24.777 1.00 91.81 218 ASN A O 1
ATOM 1726 N N . ASP A 1 219 ? 4.632 -20.422 -26.666 1.00 91.00 219 ASP A N 1
ATOM 1727 C CA . ASP A 1 219 ? 5.881 -21.047 -26.225 1.00 91.00 219 ASP A CA 1
ATOM 1728 C C . ASP A 1 219 ? 6.510 -20.205 -25.110 1.00 91.00 219 ASP A C 1
ATOM 1730 O O . ASP A 1 219 ? 6.808 -20.727 -24.040 1.00 91.00 219 ASP A O 1
ATOM 1734 N N . GLU A 1 220 ? 6.554 -18.878 -25.283 1.00 92.50 220 GLU A N 1
ATOM 1735 C CA . GLU A 1 220 ? 7.026 -17.958 -24.236 1.00 92.50 220 GLU A CA 1
ATOM 1736 C C . GLU A 1 220 ? 6.213 -18.094 -22.943 1.00 92.50 220 GLU A C 1
ATOM 1738 O O . GLU A 1 220 ? 6.775 -18.140 -21.853 1.00 92.50 220 GLU A O 1
ATOM 1743 N N . LYS A 1 221 ? 4.880 -18.208 -23.035 1.00 95.75 221 LYS A N 1
ATOM 1744 C CA . LYS A 1 221 ? 4.034 -18.432 -21.852 1.00 95.75 221 LYS A CA 1
ATOM 1745 C C . LYS A 1 221 ? 4.376 -19.734 -21.133 1.00 95.75 221 LYS A C 1
ATOM 1747 O O . LYS A 1 221 ? 4.346 -19.754 -19.904 1.00 95.75 221 LYS A O 1
ATOM 1752 N N . LYS A 1 222 ? 4.686 -20.801 -21.873 1.00 95.38 222 LYS A N 1
ATOM 1753 C CA . LYS A 1 222 ? 5.071 -22.095 -21.299 1.00 95.38 222 LYS A CA 1
ATOM 1754 C C . LYS A 1 222 ? 6.420 -22.001 -20.585 1.00 95.38 222 LYS A C 1
ATOM 1756 O O . LYS A 1 222 ? 6.523 -22.472 -19.454 1.00 95.38 222 LYS A O 1
ATOM 1761 N N . ASP A 1 223 ? 7.399 -21.343 -21.200 1.00 94.19 223 ASP A N 1
ATOM 1762 C CA . ASP A 1 223 ? 8.725 -21.128 -20.612 1.00 94.19 223 ASP A CA 1
ATOM 1763 C C . ASP A 1 223 ? 8.636 -20.279 -19.339 1.00 94.19 223 ASP A C 1
ATOM 1765 O O . ASP A 1 223 ? 9.210 -20.635 -18.311 1.00 94.19 223 ASP A O 1
ATOM 1769 N N . ILE A 1 224 ? 7.849 -19.197 -19.363 1.00 97.00 224 ILE A N 1
ATOM 1770 C CA . ILE A 1 224 ? 7.608 -18.354 -18.183 1.00 97.00 224 ILE A CA 1
ATOM 1771 C C . ILE A 1 224 ? 6.908 -19.157 -17.081 1.00 97.00 224 ILE A C 1
ATOM 1773 O O . ILE A 1 224 ? 7.273 -19.048 -15.912 1.00 97.00 224 ILE A O 1
ATOM 1777 N N . GLN A 1 225 ? 5.905 -19.968 -17.424 1.00 97.44 225 GLN A N 1
ATOM 1778 C CA . GLN A 1 225 ? 5.198 -20.786 -16.440 1.00 97.44 225 GLN A CA 1
ATOM 1779 C C . GLN A 1 225 ? 6.136 -21.803 -15.774 1.00 97.44 225 GLN A C 1
ATOM 1781 O O . GLN A 1 225 ? 6.082 -21.959 -14.554 1.00 97.44 225 GLN A O 1
ATOM 1786 N N . GLN A 1 226 ? 7.011 -22.455 -16.546 1.00 96.12 226 GLN A N 1
ATOM 1787 C CA . GLN A 1 226 ? 8.033 -23.350 -16.003 1.00 96.12 226 GLN A CA 1
ATOM 1788 C C . GLN A 1 226 ? 9.015 -22.591 -15.100 1.00 96.12 226 GLN A C 1
ATOM 1790 O O . GLN A 1 226 ? 9.240 -23.006 -13.966 1.00 96.12 226 GLN A O 1
ATOM 1795 N N . PHE A 1 227 ? 9.533 -21.454 -15.565 1.00 96.50 227 PHE A N 1
ATOM 1796 C CA . PHE A 1 227 ? 10.443 -20.601 -14.801 1.00 96.50 227 PHE A CA 1
ATOM 1797 C C . PHE A 1 227 ? 9.849 -20.179 -13.446 1.00 96.50 227 PHE A C 1
ATOM 1799 O O . PHE A 1 227 ? 10.511 -20.276 -12.414 1.00 96.50 227 PHE A O 1
ATOM 1806 N N . ILE A 1 228 ? 8.580 -19.756 -13.423 1.00 96.56 228 ILE A N 1
ATOM 1807 C CA . ILE A 1 228 ? 7.888 -19.375 -12.183 1.00 96.56 228 ILE A CA 1
ATOM 1808 C C . ILE A 1 228 ? 7.722 -20.582 -11.257 1.00 96.56 228 ILE A C 1
ATOM 1810 O O . ILE A 1 228 ? 7.913 -20.448 -10.049 1.00 96.56 228 ILE A O 1
ATOM 1814 N N . GLN A 1 229 ? 7.381 -21.756 -11.794 1.00 94.81 229 GLN A N 1
ATOM 1815 C CA . GLN A 1 229 ? 7.248 -22.967 -10.985 1.00 94.81 229 GLN A CA 1
ATOM 1816 C C . GLN A 1 229 ? 8.575 -23.344 -10.312 1.00 94.81 229 GLN A C 1
ATOM 1818 O O . GLN A 1 229 ? 8.585 -23.678 -9.128 1.00 94.81 229 GLN A O 1
ATOM 1823 N N . GLU A 1 230 ? 9.688 -23.260 -11.043 1.00 92.44 230 GLU A N 1
ATOM 1824 C CA . GLU A 1 230 ? 11.033 -23.505 -10.511 1.00 92.44 230 GLU A CA 1
ATOM 1825 C C . GLU A 1 230 ? 11.408 -22.487 -9.426 1.00 92.44 230 GLU A C 1
ATOM 1827 O O . GLU A 1 230 ? 11.860 -22.885 -8.353 1.00 92.44 230 GLU A O 1
ATOM 1832 N N . TYR A 1 231 ? 11.139 -21.197 -9.653 1.00 91.38 231 TYR A N 1
ATOM 1833 C CA . TYR A 1 231 ? 11.339 -20.146 -8.649 1.00 91.38 231 TYR A CA 1
ATOM 1834 C C . TYR A 1 231 ? 10.542 -20.412 -7.360 1.00 91.38 231 TYR A C 1
ATOM 1836 O O . TYR A 1 231 ? 11.102 -20.350 -6.264 1.00 91.38 231 TYR A O 1
ATOM 1844 N N . MET A 1 232 ? 9.253 -20.758 -7.467 1.00 90.56 232 MET A N 1
ATOM 1845 C CA . MET A 1 232 ? 8.407 -21.041 -6.298 1.00 90.56 232 MET A CA 1
ATOM 1846 C C . MET A 1 232 ? 8.899 -22.270 -5.517 1.00 90.56 232 MET A C 1
ATOM 1848 O O . MET A 1 232 ? 8.948 -22.237 -4.287 1.00 90.56 232 MET A O 1
ATOM 1852 N N . ASN A 1 233 ? 9.314 -23.333 -6.214 1.00 88.44 233 ASN A N 1
ATOM 1853 C CA . ASN A 1 233 ? 9.859 -24.535 -5.578 1.00 88.44 233 ASN A CA 1
ATOM 1854 C C . ASN A 1 233 ? 11.190 -24.240 -4.866 1.00 88.44 233 ASN A C 1
ATOM 1856 O O . ASN A 1 2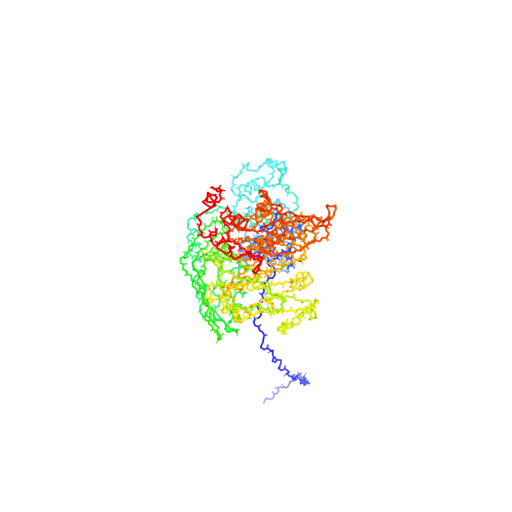33 ? 11.341 -24.563 -3.688 1.00 88.44 233 ASN A O 1
ATOM 1860 N N . SER A 1 234 ? 12.114 -23.559 -5.551 1.00 84.81 234 SER A N 1
ATOM 1861 C CA . SER A 1 234 ? 13.420 -23.150 -5.012 1.00 84.81 234 SER A CA 1
ATOM 1862 C C . SER A 1 234 ? 13.276 -22.288 -3.752 1.00 84.81 234 SER A C 1
ATOM 1864 O O . SER A 1 234 ? 14.011 -22.470 -2.776 1.00 84.81 234 SER A O 1
ATOM 1866 N N . TYR A 1 235 ? 12.288 -21.387 -3.728 1.00 84.19 235 TYR A N 1
ATOM 1867 C CA . TYR A 1 235 ? 11.965 -20.585 -2.548 1.00 84.19 235 TYR A CA 1
ATOM 1868 C C . TYR A 1 235 ? 11.562 -21.433 -1.347 1.00 84.19 235 TYR A C 1
ATOM 1870 O O . TYR A 1 235 ? 12.121 -21.260 -0.263 1.00 84.19 235 TYR A O 1
ATOM 1878 N N . LEU A 1 236 ? 10.638 -22.373 -1.534 1.00 85.06 236 LEU A N 1
ATOM 1879 C CA . LEU A 1 236 ? 10.169 -23.237 -0.452 1.00 85.06 236 LEU A CA 1
ATOM 1880 C C . LEU A 1 236 ? 11.257 -24.169 0.076 1.00 85.06 236 LEU A C 1
ATOM 1882 O O . LEU A 1 236 ? 11.361 -24.358 1.289 1.00 85.06 236 LEU A O 1
ATOM 1886 N N . GLU A 1 237 ? 12.059 -24.751 -0.815 1.00 82.75 237 GLU A N 1
ATOM 1887 C CA . GLU A 1 237 ? 13.181 -25.613 -0.437 1.00 82.75 237 GLU A CA 1
ATOM 1888 C C . GLU A 1 237 ? 14.177 -24.846 0.435 1.00 82.75 237 GLU A C 1
ATOM 1890 O O . GLU A 1 237 ? 14.512 -25.288 1.538 1.00 82.75 237 GLU A O 1
ATOM 1895 N N . SER A 1 238 ? 14.563 -23.648 -0.012 1.00 76.31 238 SER A N 1
ATOM 1896 C CA . SER A 1 238 ? 15.523 -22.790 0.685 1.00 76.31 238 SER A CA 1
ATOM 1897 C C . SER A 1 238 ? 14.990 -22.333 2.046 1.00 76.31 238 SER A C 1
ATOM 1899 O O . SER A 1 238 ? 15.697 -22.394 3.054 1.00 76.31 238 SER A O 1
ATOM 1901 N N . LYS A 1 239 ? 13.716 -21.926 2.109 1.00 79.94 239 LYS A N 1
ATOM 1902 C CA . LYS A 1 239 ? 13.076 -21.477 3.350 1.00 79.94 239 LYS A CA 1
ATOM 1903 C C . LYS A 1 239 ? 12.984 -22.592 4.390 1.00 79.94 239 LYS A C 1
ATOM 1905 O O . LYS A 1 239 ? 13.295 -22.377 5.559 1.00 79.94 239 LYS A O 1
ATOM 1910 N N . ASN A 1 240 ? 12.608 -23.798 3.972 1.00 82.75 240 ASN A N 1
ATOM 1911 C CA . ASN A 1 240 ? 12.417 -24.922 4.888 1.00 82.75 240 ASN A CA 1
ATOM 1912 C C . ASN A 1 240 ? 13.720 -25.625 5.302 1.00 82.75 240 ASN A C 1
ATOM 1914 O O . ASN A 1 240 ? 13.727 -26.322 6.320 1.00 82.75 240 ASN A O 1
ATOM 1918 N N . ALA A 1 241 ? 14.821 -25.446 4.563 1.00 73.50 241 ALA A N 1
ATOM 1919 C CA . ALA A 1 241 ? 16.124 -26.031 4.893 1.00 73.50 241 ALA A CA 1
ATOM 1920 C C . ALA A 1 241 ? 16.781 -25.413 6.147 1.00 73.50 241 ALA A C 1
ATOM 1922 O O . ALA A 1 241 ? 17.631 -26.047 6.777 1.00 73.50 241 ALA A O 1
ATOM 1923 N N . GLY A 1 242 ? 16.377 -24.203 6.551 1.00 60.81 242 GLY A N 1
ATOM 1924 C CA . GLY A 1 242 ? 16.726 -23.612 7.850 1.00 60.81 242 GLY A CA 1
ATOM 1925 C C . GLY A 1 242 ? 18.206 -23.261 8.068 1.00 60.81 242 GLY A C 1
ATOM 1926 O O . GLY A 1 242 ? 18.597 -23.058 9.218 1.00 60.81 242 GLY A O 1
ATOM 1927 N N . LYS A 1 243 ? 19.041 -23.204 7.015 1.00 53.03 243 LYS A N 1
ATOM 1928 C CA . LYS A 1 243 ? 20.451 -22.763 7.077 1.00 53.03 243 LYS A CA 1
ATOM 1929 C C . LYS A 1 243 ? 20.909 -22.092 5.775 1.00 53.03 243 LYS A C 1
ATOM 1931 O O . LYS A 1 243 ? 20.723 -22.689 4.725 1.00 53.03 243 LYS A O 1
ATOM 1936 N N . ASN A 1 244 ? 21.550 -20.918 5.889 1.00 47.44 244 ASN A N 1
ATOM 1937 C CA . ASN A 1 244 ? 22.664 -20.319 5.113 1.00 47.44 244 ASN A CA 1
ATOM 1938 C C . ASN A 1 244 ? 22.952 -20.722 3.639 1.00 47.44 244 ASN A C 1
ATOM 1940 O O . ASN A 1 244 ? 24.079 -20.571 3.173 1.00 47.44 244 ASN A O 1
ATOM 1944 N N . GLU A 1 245 ? 21.964 -21.177 2.874 1.00 46.50 245 GLU A N 1
ATOM 1945 C CA . GLU A 1 245 ? 22.067 -21.433 1.431 1.00 46.50 245 GLU A CA 1
ATOM 1946 C C . GLU A 1 245 ? 20.888 -20.806 0.670 1.00 46.50 245 GLU A C 1
ATOM 1948 O O . GLU A 1 245 ? 20.388 -21.359 -0.304 1.00 46.50 245 GLU A O 1
ATOM 1953 N N . PHE A 1 246 ? 20.461 -19.593 1.043 1.00 53.66 246 PHE A N 1
ATOM 1954 C CA . PHE A 1 246 ? 19.522 -18.807 0.223 1.00 53.66 246 PHE A CA 1
ATOM 1955 C C . PHE A 1 246 ? 20.187 -18.226 -1.050 1.00 53.66 246 PHE A C 1
ATOM 1957 O O . PHE A 1 246 ? 19.809 -17.171 -1.557 1.00 53.66 246 PHE A O 1
ATOM 1964 N N . SER A 1 247 ? 21.201 -18.920 -1.584 1.00 52.38 247 SER A N 1
ATOM 1965 C CA . SER A 1 247 ? 21.945 -18.550 -2.789 1.00 52.38 247 SER A CA 1
ATOM 1966 C C . SER A 1 247 ? 21.206 -18.874 -4.088 1.00 52.38 247 SER A C 1
ATOM 1968 O O . SER A 1 247 ? 21.508 -18.272 -5.117 1.00 52.38 247 SER A O 1
ATOM 1970 N N . PHE A 1 248 ? 20.207 -19.760 -4.052 1.00 52.53 248 PHE A N 1
ATOM 1971 C CA . PHE A 1 248 ? 19.532 -20.233 -5.262 1.00 52.53 248 PHE A CA 1
ATOM 1972 C C . PHE A 1 248 ? 18.455 -19.282 -5.785 1.00 52.53 248 PHE A C 1
ATOM 1974 O O . PHE A 1 248 ? 18.413 -19.028 -6.983 1.00 52.53 248 PHE A O 1
ATOM 1981 N N . ASN A 1 249 ? 17.635 -18.663 -4.930 1.00 64.06 249 ASN A N 1
ATOM 1982 C CA . ASN A 1 249 ? 16.629 -17.709 -5.417 1.00 64.06 249 ASN A CA 1
ATOM 1983 C C . ASN A 1 249 ? 17.216 -16.442 -6.030 1.00 64.06 249 ASN A C 1
ATOM 1985 O O . ASN A 1 249 ? 16.625 -15.873 -6.946 1.00 64.06 249 ASN A O 1
ATOM 1989 N N . MET A 1 250 ? 18.407 -16.041 -5.582 1.00 71.12 250 MET A N 1
ATOM 1990 C CA . MET A 1 250 ? 19.124 -14.909 -6.160 1.00 71.12 250 MET A CA 1
ATOM 1991 C C . MET A 1 250 ? 19.403 -15.098 -7.655 1.00 71.12 250 MET A C 1
ATOM 1993 O O . MET A 1 250 ? 19.456 -14.115 -8.385 1.00 71.12 250 MET A O 1
ATOM 1997 N N . GLN A 1 251 ? 19.525 -16.337 -8.145 1.00 84.44 251 GLN A N 1
ATOM 1998 C CA . GLN A 1 251 ? 19.784 -16.592 -9.566 1.00 84.44 251 GLN A CA 1
ATOM 1999 C C . GLN A 1 251 ? 18.582 -16.256 -10.464 1.00 84.44 251 GLN A C 1
ATOM 2001 O O . GLN A 1 251 ? 18.761 -15.982 -11.654 1.00 84.44 251 GLN A O 1
ATOM 2006 N N . TYR A 1 252 ? 17.369 -16.286 -9.903 1.00 89.69 252 TYR A N 1
ATOM 2007 C CA . TYR A 1 252 ? 16.121 -15.970 -10.597 1.00 89.69 252 TYR A CA 1
ATOM 2008 C C . TYR A 1 252 ? 15.784 -14.479 -10.520 1.00 89.69 252 TYR A C 1
ATOM 2010 O O . TYR A 1 252 ? 14.900 -14.030 -11.245 1.00 89.69 252 TYR A O 1
ATOM 2018 N N . SER A 1 253 ? 16.465 -13.709 -9.669 1.00 92.50 253 SER A N 1
ATOM 2019 C CA . SER A 1 253 ? 16.102 -12.333 -9.334 1.00 92.50 253 SER A CA 1
ATOM 2020 C C . SER A 1 253 ? 17.146 -11.318 -9.786 1.00 92.50 253 SER A C 1
ATOM 2022 O O . SER A 1 253 ? 18.346 -11.577 -9.778 1.00 92.50 253 SER A O 1
ATOM 2024 N N . VAL A 1 254 ? 16.690 -10.122 -10.138 1.00 94.12 254 VAL A N 1
ATOM 2025 C CA . VAL A 1 254 ? 17.529 -8.957 -10.447 1.00 94.12 254 VAL A CA 1
ATOM 2026 C C . VAL A 1 254 ? 16.911 -7.698 -9.850 1.00 94.12 254 VAL A C 1
ATOM 2028 O O . VAL A 1 254 ? 15.767 -7.715 -9.405 1.00 94.12 254 VAL A O 1
ATOM 2031 N N . GLY A 1 255 ? 17.663 -6.596 -9.836 1.00 93.12 255 GLY A N 1
ATOM 2032 C CA . GLY A 1 255 ? 17.123 -5.298 -9.436 1.00 93.12 255 GLY A CA 1
ATOM 2033 C C . GLY A 1 255 ? 16.513 -5.301 -8.026 1.00 93.12 255 GLY A C 1
ATOM 2034 O O . GLY A 1 255 ? 17.124 -5.838 -7.102 1.00 93.12 255 GLY A O 1
ATOM 2035 N N . LYS A 1 256 ? 15.316 -4.723 -7.867 1.00 92.12 256 LYS A N 1
ATOM 2036 C CA . LYS A 1 256 ? 14.610 -4.624 -6.576 1.00 92.12 256 LYS A CA 1
ATOM 2037 C C . LYS A 1 256 ? 14.338 -5.991 -5.949 1.00 92.12 256 LYS A C 1
ATOM 2039 O O . LYS A 1 256 ? 14.570 -6.152 -4.757 1.00 92.12 256 LYS A O 1
ATOM 2044 N N . GLU A 1 257 ? 13.856 -6.974 -6.711 1.00 92.38 257 GLU A N 1
ATOM 2045 C CA . GLU A 1 257 ? 13.537 -8.301 -6.156 1.00 92.38 257 GLU A CA 1
ATOM 2046 C C . GLU A 1 257 ? 14.787 -9.010 -5.612 1.00 92.38 257 GLU A C 1
ATOM 2048 O O . GLU A 1 257 ? 14.703 -9.726 -4.615 1.00 92.38 257 GLU A O 1
ATOM 2053 N N . LEU A 1 258 ? 15.958 -8.800 -6.226 1.00 90.44 258 LEU A N 1
ATOM 2054 C CA . LEU A 1 258 ? 17.214 -9.334 -5.694 1.00 90.44 258 LEU A CA 1
ATOM 2055 C C . LEU A 1 258 ? 17.549 -8.719 -4.326 1.00 90.44 258 LEU A C 1
ATOM 2057 O O . LEU A 1 258 ? 17.906 -9.454 -3.407 1.00 90.44 258 LEU A O 1
ATOM 2061 N N . ASP A 1 259 ? 17.398 -7.399 -4.177 1.00 87.06 259 ASP A N 1
ATOM 2062 C CA . ASP A 1 259 ? 17.579 -6.716 -2.889 1.00 87.06 259 ASP A CA 1
ATOM 2063 C C . ASP A 1 259 ? 16.582 -7.225 -1.839 1.00 87.06 259 ASP A C 1
ATOM 2065 O O . ASP A 1 259 ? 16.973 -7.629 -0.745 1.00 87.06 259 ASP A O 1
ATOM 2069 N N . GLU A 1 260 ? 15.296 -7.321 -2.184 1.00 88.12 260 GLU A N 1
ATOM 2070 C CA . GLU A 1 260 ? 14.285 -7.836 -1.256 1.00 88.12 260 GLU A CA 1
ATOM 2071 C C . GLU A 1 260 ? 14.535 -9.296 -0.864 1.00 88.12 260 GLU A C 1
ATOM 2073 O O . GLU A 1 260 ? 14.309 -9.660 0.289 1.00 88.12 260 GLU A O 1
ATOM 2078 N N . ASN A 1 261 ? 15.039 -10.138 -1.768 1.00 87.81 261 ASN A N 1
ATOM 2079 C CA . ASN A 1 261 ? 15.408 -11.514 -1.430 1.00 87.81 261 ASN A CA 1
ATOM 2080 C C . ASN A 1 261 ? 16.627 -11.587 -0.500 1.00 87.81 261 ASN A C 1
ATOM 2082 O O . ASN A 1 261 ? 16.648 -12.445 0.386 1.00 87.81 261 ASN A O 1
ATOM 2086 N N . ASN A 1 262 ? 17.578 -10.652 -0.605 1.00 85.00 262 ASN A N 1
ATOM 2087 C CA . ASN A 1 262 ? 18.653 -10.518 0.384 1.00 85.00 262 ASN A CA 1
ATOM 2088 C C . ASN A 1 262 ? 18.099 -10.146 1.764 1.00 85.00 262 ASN A C 1
ATOM 2090 O O . ASN A 1 262 ? 18.488 -10.744 2.768 1.00 85.00 262 ASN A O 1
ATOM 2094 N N . VAL A 1 263 ? 17.151 -9.206 1.816 1.00 86.25 263 VAL A N 1
ATOM 2095 C CA . VAL A 1 263 ? 16.488 -8.793 3.063 1.00 86.25 263 VAL A CA 1
ATOM 2096 C C . VAL A 1 263 ? 15.718 -9.956 3.690 1.00 86.25 263 VAL A C 1
ATOM 2098 O O . VAL A 1 263 ? 15.860 -10.195 4.887 1.00 86.25 263 VAL A O 1
ATOM 2101 N N . LYS A 1 264 ? 14.950 -10.721 2.900 1.00 87.50 264 LYS A N 1
ATOM 2102 C CA . LYS A 1 264 ? 14.227 -11.919 3.375 1.00 87.50 264 LYS A CA 1
ATOM 2103 C C . LYS A 1 264 ? 15.191 -12.959 3.950 1.00 87.50 264 LYS A C 1
ATOM 2105 O O . LYS A 1 264 ? 14.938 -13.484 5.031 1.00 87.50 264 LYS A O 1
ATOM 2110 N N . SER A 1 265 ? 16.322 -13.210 3.283 1.00 84.31 265 SER A N 1
ATOM 2111 C CA . SER A 1 265 ? 17.356 -14.122 3.795 1.00 84.31 265 SER A CA 1
ATOM 2112 C C . SER A 1 265 ? 17.905 -13.653 5.144 1.00 84.31 265 SER A C 1
ATOM 2114 O O . SER A 1 265 ? 17.925 -14.422 6.101 1.00 84.31 265 SER A O 1
ATOM 2116 N N . GLN A 1 266 ? 18.290 -12.378 5.248 1.00 85.31 266 GLN A N 1
ATOM 2117 C CA . GLN A 1 266 ? 18.816 -11.793 6.488 1.00 85.31 266 GLN A CA 1
ATOM 2118 C C . GLN A 1 266 ? 17.774 -11.812 7.618 1.00 85.31 266 GLN A C 1
ATOM 2120 O O . GLN A 1 266 ? 18.115 -12.036 8.779 1.00 85.31 266 GLN A O 1
ATOM 2125 N N . ALA A 1 267 ? 16.496 -11.613 7.288 1.00 87.06 267 ALA A N 1
ATOM 2126 C CA . ALA A 1 267 ? 15.398 -11.728 8.238 1.00 87.06 267 ALA A CA 1
ATOM 2127 C C . ALA A 1 267 ? 15.244 -13.162 8.769 1.00 87.06 267 ALA A C 1
ATOM 2129 O O . ALA A 1 267 ? 15.108 -13.343 9.974 1.00 87.06 267 ALA A O 1
ATOM 2130 N N . ILE A 1 268 ? 15.325 -14.182 7.909 1.00 85.69 268 ILE A N 1
ATOM 2131 C CA . ILE A 1 268 ? 15.267 -15.594 8.326 1.00 85.69 268 ILE A CA 1
ATOM 2132 C C . ILE A 1 268 ? 16.437 -15.948 9.254 1.00 85.69 268 ILE A C 1
ATOM 2134 O O . ILE A 1 268 ? 16.231 -16.615 10.271 1.00 85.69 268 ILE A O 1
ATOM 2138 N N . ASP A 1 269 ? 17.647 -15.474 8.956 1.00 84.44 269 ASP A N 1
ATOM 2139 C CA . ASP A 1 269 ? 18.805 -15.659 9.839 1.00 84.44 269 ASP A CA 1
ATOM 2140 C C . ASP A 1 269 ? 18.569 -15.015 11.210 1.00 84.44 269 ASP A C 1
ATOM 2142 O O . ASP A 1 269 ? 18.796 -15.650 12.245 1.00 84.44 269 ASP A O 1
ATOM 2146 N N . LEU A 1 270 ? 18.020 -13.797 11.224 1.00 87.12 270 LEU A N 1
ATOM 2147 C CA . LEU A 1 270 ? 17.619 -13.116 12.451 1.00 87.12 270 LEU A CA 1
ATOM 2148 C C . LEU A 1 270 ? 16.539 -13.902 13.209 1.00 87.12 270 LEU A C 1
ATOM 2150 O O . LEU A 1 270 ? 16.611 -14.005 14.432 1.00 87.12 270 LEU A O 1
ATOM 2154 N N . PHE A 1 271 ? 15.551 -14.488 12.530 1.00 89.75 271 PHE A N 1
ATOM 2155 C CA . PHE A 1 271 ? 14.525 -15.315 13.176 1.00 89.75 271 PHE A CA 1
ATOM 2156 C C . PHE A 1 271 ? 15.154 -16.513 13.882 1.00 89.75 271 PHE A C 1
ATOM 2158 O O . PHE A 1 271 ? 14.874 -16.740 15.061 1.00 89.75 271 PHE A O 1
ATOM 2165 N N . ASN A 1 272 ? 16.055 -17.222 13.201 1.00 87.00 272 ASN A N 1
ATOM 2166 C CA . ASN A 1 272 ? 16.773 -18.361 13.765 1.00 87.00 272 ASN A CA 1
ATOM 2167 C C . ASN A 1 272 ? 17.647 -17.945 14.960 1.00 87.00 272 ASN A C 1
ATOM 2169 O O . ASN A 1 272 ? 17.609 -18.610 15.994 1.00 87.00 272 ASN A O 1
ATOM 2173 N N . GLU A 1 273 ? 18.373 -16.824 14.872 1.00 87.50 273 GLU A N 1
ATOM 2174 C CA . GLU A 1 273 ? 19.144 -16.258 15.994 1.00 87.50 273 GLU A CA 1
ATOM 2175 C C . GLU A 1 273 ? 18.236 -15.930 17.186 1.00 87.50 273 GLU A C 1
ATOM 2177 O O . GLU A 1 273 ? 18.559 -16.204 18.345 1.00 87.50 273 GLU A O 1
ATOM 2182 N N . LYS A 1 274 ? 17.055 -15.379 16.901 1.00 88.12 274 LYS A N 1
ATOM 2183 C CA . LYS A 1 274 ? 16.031 -15.081 17.897 1.00 88.12 274 LYS A CA 1
ATOM 2184 C C . LYS A 1 274 ? 15.252 -16.321 18.315 1.00 88.12 274 LYS A C 1
ATOM 2186 O O . LYS A 1 274 ? 14.320 -16.159 19.098 1.00 88.12 274 LYS A O 1
ATOM 2191 N N . GLY A 1 275 ? 15.590 -17.538 17.889 1.00 90.12 275 GLY A N 1
ATOM 2192 C CA . GLY A 1 275 ? 14.915 -18.761 18.329 1.00 90.12 275 GLY A CA 1
ATOM 2193 C C . GLY A 1 275 ? 13.484 -18.904 17.810 1.00 90.12 275 GLY A C 1
ATOM 2194 O O . GLY A 1 275 ? 12.585 -19.300 18.560 1.00 90.12 275 GLY A O 1
ATOM 2195 N N . ILE A 1 276 ? 13.257 -18.464 16.572 1.00 91.75 276 ILE A N 1
ATOM 2196 C CA . ILE A 1 276 ? 12.012 -18.586 15.818 1.00 91.75 276 ILE A CA 1
ATOM 2197 C C . ILE A 1 276 ? 12.331 -19.399 14.562 1.00 91.75 276 ILE A C 1
ATOM 2199 O O . ILE A 1 276 ? 12.971 -18.904 13.639 1.00 91.75 276 ILE A O 1
ATOM 2203 N N . ASN A 1 277 ? 11.874 -20.645 14.513 1.00 90.75 277 ASN A N 1
ATOM 2204 C CA . ASN A 1 277 ? 11.932 -21.450 13.302 1.00 90.75 277 ASN A CA 1
ATOM 2205 C C . ASN A 1 277 ? 10.605 -21.323 12.556 1.00 90.75 277 ASN A C 1
ATOM 2207 O O . ASN A 1 277 ? 9.541 -21.527 13.145 1.00 90.75 277 ASN A O 1
ATOM 2211 N N . VAL A 1 278 ? 10.664 -20.999 11.268 1.00 90.94 278 VAL A N 1
ATOM 2212 C CA . VAL A 1 278 ? 9.475 -20.887 10.423 1.00 90.94 278 VAL A CA 1
ATOM 2213 C C . VAL A 1 278 ? 9.567 -21.899 9.300 1.00 90.94 278 VAL A C 1
ATOM 2215 O O . VAL A 1 278 ? 10.566 -21.957 8.589 1.00 90.94 278 VAL A O 1
ATOM 2218 N N . ARG A 1 279 ? 8.504 -22.681 9.136 1.00 91.19 279 ARG A N 1
ATOM 2219 C CA . ARG A 1 279 ? 8.284 -23.516 7.956 1.00 91.19 279 ARG A CA 1
ATOM 2220 C C . ARG A 1 279 ? 7.097 -22.999 7.176 1.00 91.19 279 ARG A C 1
ATOM 2222 O O . ARG A 1 279 ? 6.114 -22.554 7.768 1.00 91.19 279 ARG A O 1
ATOM 2229 N N . GLU A 1 280 ? 7.191 -23.105 5.864 1.00 92.00 280 GLU A N 1
ATOM 2230 C CA . GLU A 1 280 ? 6.164 -22.671 4.928 1.00 92.00 280 GLU A CA 1
ATOM 2231 C C . GLU A 1 280 ? 5.858 -23.795 3.944 1.00 92.00 280 GLU A C 1
ATOM 2233 O O . GLU A 1 280 ? 6.767 -24.440 3.420 1.00 92.00 280 GLU A O 1
ATOM 2238 N N . THR A 1 281 ? 4.582 -24.042 3.678 1.00 94.56 281 THR A N 1
ATOM 2239 C CA . THR A 1 281 ? 4.155 -24.979 2.637 1.00 94.56 281 THR A CA 1
ATOM 2240 C C . THR A 1 281 ? 3.184 -24.290 1.697 1.00 94.56 281 THR A C 1
ATOM 2242 O O . THR A 1 281 ? 2.320 -23.542 2.148 1.00 94.56 281 THR A O 1
ATOM 2245 N N . HIS A 1 282 ? 3.315 -24.550 0.394 1.00 95.00 282 HIS A N 1
ATOM 2246 C CA . HIS A 1 282 ? 2.344 -24.109 -0.609 1.00 95.00 282 HIS A CA 1
ATOM 2247 C C . HIS A 1 282 ? 1.586 -25.299 -1.178 1.00 95.00 282 HIS A C 1
ATOM 2249 O O . HIS A 1 282 ? 2.167 -26.349 -1.457 1.00 95.00 282 HIS A O 1
ATOM 2255 N N . GLN A 1 283 ? 0.288 -25.118 -1.384 1.00 95.81 283 GLN A N 1
ATOM 2256 C CA . GLN A 1 283 ? -0.589 -26.068 -2.061 1.00 95.81 283 GLN A CA 1
ATOM 2257 C C . GLN A 1 283 ? -1.444 -25.338 -3.095 1.00 95.81 283 GLN A C 1
ATOM 2259 O O . GLN A 1 283 ? -1.552 -24.114 -3.075 1.00 95.81 283 GLN A O 1
ATOM 2264 N N . ASN A 1 284 ? -2.052 -26.091 -4.016 1.00 96.06 284 ASN A N 1
ATOM 2265 C CA . ASN A 1 284 ? -2.988 -25.554 -5.009 1.00 96.06 284 ASN A CA 1
ATOM 2266 C C . ASN A 1 284 ? -2.424 -24.363 -5.811 1.00 96.06 284 ASN A C 1
ATOM 2268 O O . ASN A 1 284 ? -3.146 -23.415 -6.109 1.00 96.06 284 ASN A O 1
ATOM 2272 N N . ILE A 1 285 ? -1.130 -24.415 -6.155 1.00 96.25 285 ILE A N 1
ATOM 2273 C CA . ILE A 1 285 ? -0.445 -23.346 -6.887 1.00 96.25 285 ILE A CA 1
ATOM 2274 C C . ILE A 1 285 ? -1.057 -23.206 -8.287 1.00 96.25 285 ILE A C 1
ATOM 2276 O O . ILE A 1 285 ? -1.059 -24.143 -9.086 1.00 96.25 285 ILE A O 1
ATOM 2280 N N . GLN A 1 286 ? -1.553 -22.013 -8.590 1.00 97.69 286 GLN A N 1
ATOM 2281 C CA . GLN A 1 286 ? -2.120 -21.624 -9.873 1.00 97.69 286 GLN A CA 1
ATOM 2282 C C . GLN A 1 286 ? -1.315 -20.460 -10.439 1.00 97.69 286 GLN A C 1
ATOM 2284 O O . GLN A 1 286 ? -1.271 -19.389 -9.841 1.00 97.69 286 GLN A O 1
ATOM 2289 N N . ILE A 1 287 ? -0.706 -20.659 -11.607 1.00 98.06 287 ILE A N 1
ATOM 2290 C CA . ILE A 1 287 ? 0.079 -19.637 -12.304 1.00 98.06 287 ILE A CA 1
ATOM 2291 C C . ILE A 1 287 ? -0.722 -19.153 -13.512 1.00 98.06 287 ILE A C 1
ATOM 2293 O O . ILE A 1 287 ? -1.093 -19.946 -14.379 1.00 98.06 287 ILE A O 1
ATOM 2297 N N . ARG A 1 288 ? -0.966 -17.845 -13.594 1.00 97.88 288 ARG A N 1
ATOM 2298 C CA . ARG A 1 288 ? -1.593 -17.189 -14.744 1.00 97.88 288 ARG A CA 1
ATOM 2299 C C . ARG A 1 288 ? -0.631 -16.173 -15.341 1.00 97.88 288 ARG A C 1
ATOM 2301 O O . ARG A 1 288 ? -0.244 -15.227 -14.667 1.00 97.88 288 ARG A O 1
ATOM 2308 N N . ILE A 1 289 ? -0.294 -16.329 -16.619 1.00 97.88 289 ILE A N 1
ATOM 2309 C CA . ILE A 1 289 ? 0.498 -15.329 -17.344 1.00 97.88 289 ILE A CA 1
ATOM 2310 C C . ILE A 1 289 ? -0.436 -14.232 -17.863 1.00 97.88 289 ILE A C 1
ATOM 2312 O O . ILE A 1 289 ? -1.235 -14.474 -18.774 1.00 97.88 289 ILE A O 1
ATOM 2316 N N . ASP A 1 290 ? -0.338 -13.042 -17.274 1.00 96.62 290 ASP A N 1
ATOM 2317 C CA . ASP A 1 290 ? -1.209 -11.897 -17.547 1.00 96.62 290 ASP A CA 1
ATOM 2318 C C . ASP A 1 290 ? -0.788 -11.170 -18.829 1.00 96.62 290 ASP A C 1
ATOM 2320 O O . ASP A 1 290 ? -1.612 -10.911 -19.709 1.00 96.62 290 ASP A O 1
ATOM 2324 N N . THR A 1 291 ? 0.507 -10.871 -18.964 1.00 95.75 291 THR A N 1
ATOM 2325 C CA . THR A 1 291 ? 1.076 -10.207 -20.144 1.00 95.75 291 THR A CA 1
ATOM 2326 C C . THR A 1 291 ? 2.411 -10.828 -20.533 1.00 95.75 291 THR A C 1
ATOM 2328 O O . THR A 1 291 ? 3.169 -11.289 -19.684 1.00 95.75 291 THR A O 1
ATOM 2331 N N . VAL A 1 292 ? 2.694 -10.826 -21.837 1.00 95.81 292 VAL A N 1
ATOM 2332 C CA . VAL A 1 292 ? 3.998 -11.179 -22.404 1.00 95.81 292 VAL A CA 1
ATOM 2333 C C . VAL A 1 292 ? 4.329 -10.149 -23.475 1.00 95.81 292 VAL A C 1
ATOM 2335 O O . VAL A 1 292 ? 3.511 -9.873 -24.357 1.00 95.81 292 VAL A O 1
ATOM 2338 N N . SER A 1 293 ? 5.523 -9.592 -23.367 1.00 93.56 293 SER A N 1
ATOM 2339 C CA . SER A 1 293 ? 6.147 -8.646 -24.283 1.00 93.56 293 SER A CA 1
ATOM 2340 C C . SER A 1 293 ? 7.486 -9.220 -24.736 1.00 93.56 293 SER A C 1
ATOM 2342 O O . SER A 1 293 ? 7.933 -10.259 -24.248 1.00 93.56 293 SER A O 1
ATOM 2344 N N . ARG A 1 294 ? 8.163 -8.538 -25.663 1.00 86.31 294 ARG A N 1
ATOM 2345 C CA . ARG A 1 294 ? 9.472 -8.988 -26.158 1.00 86.31 294 ARG A CA 1
ATOM 2346 C C . ARG A 1 294 ? 10.524 -9.088 -25.049 1.00 86.31 294 ARG A C 1
ATOM 2348 O O . ARG A 1 294 ? 11.369 -9.978 -25.106 1.00 86.31 294 ARG A O 1
ATOM 2355 N N . TYR A 1 295 ? 10.471 -8.179 -24.074 1.00 93.88 295 TYR A N 1
ATOM 2356 C CA . TYR A 1 295 ? 11.451 -8.104 -22.989 1.00 93.88 295 TYR A CA 1
ATOM 2357 C C . TYR A 1 295 ? 10.843 -8.229 -21.595 1.00 93.88 295 TYR A C 1
ATOM 2359 O O . TYR A 1 295 ? 11.592 -8.413 -20.646 1.00 93.88 295 TYR A O 1
ATOM 2367 N N . THR A 1 296 ? 9.526 -8.128 -21.434 1.00 97.06 296 THR A N 1
ATOM 2368 C CA . THR A 1 296 ? 8.879 -8.167 -20.116 1.00 97.06 296 THR A CA 1
ATOM 2369 C C . THR A 1 296 ? 7.718 -9.143 -20.087 1.00 97.06 296 THR A C 1
ATOM 2371 O O . THR A 1 296 ? 7.115 -9.446 -21.116 1.00 97.06 296 THR A O 1
ATOM 2374 N N . ALA A 1 297 ? 7.376 -9.630 -18.902 1.00 97.75 297 ALA A N 1
ATOM 2375 C CA . ALA A 1 297 ? 6.144 -10.368 -18.676 1.00 97.75 297 ALA A CA 1
ATOM 2376 C C . ALA A 1 297 ? 5.591 -10.066 -17.284 1.00 97.75 297 ALA A C 1
ATOM 2378 O O . ALA A 1 297 ? 6.329 -9.683 -16.376 1.00 97.75 297 ALA A O 1
ATOM 2379 N N . LYS A 1 298 ? 4.284 -10.251 -17.121 1.00 98.06 298 LYS A N 1
ATOM 2380 C CA . LYS A 1 298 ? 3.598 -10.178 -15.831 1.00 98.06 298 LYS A CA 1
ATOM 2381 C C . LYS A 1 298 ? 2.830 -11.468 -15.613 1.00 98.06 298 LYS A C 1
ATOM 2383 O O . LYS A 1 298 ? 2.135 -11.932 -16.521 1.00 98.06 298 LYS A O 1
ATOM 2388 N N . ALA A 1 299 ? 2.932 -12.027 -14.418 1.00 98.44 299 ALA A N 1
ATOM 2389 C CA . ALA A 1 299 ? 2.178 -13.202 -14.022 1.00 98.44 299 ALA A CA 1
ATOM 2390 C C . ALA A 1 299 ? 1.580 -13.031 -12.628 1.00 98.44 299 ALA A C 1
ATOM 2392 O O . ALA A 1 299 ? 2.152 -12.361 -11.774 1.00 98.44 299 ALA A O 1
ATOM 2393 N N . THR A 1 300 ? 0.455 -13.691 -12.393 1.00 98.31 300 THR A N 1
ATOM 2394 C CA . THR A 1 300 ? -0.190 -13.789 -11.088 1.00 98.31 300 THR A CA 1
ATOM 2395 C C . THR A 1 300 ? -0.129 -15.241 -10.632 1.00 98.31 300 THR A C 1
ATOM 2397 O O . THR A 1 300 ? -0.551 -16.141 -11.362 1.00 98.31 300 THR A O 1
ATOM 2400 N N . VAL A 1 301 ? 0.379 -15.473 -9.425 1.00 98.31 301 VAL A N 1
ATOM 2401 C CA . VAL A 1 301 ? 0.421 -16.780 -8.768 1.00 98.31 301 VAL A CA 1
ATOM 2402 C C . VAL A 1 301 ? -0.518 -16.757 -7.574 1.00 98.31 301 VAL A C 1
ATOM 2404 O O . VAL A 1 301 ? -0.430 -15.858 -6.743 1.00 98.31 301 VAL A O 1
ATOM 2407 N N . ARG A 1 302 ? -1.405 -17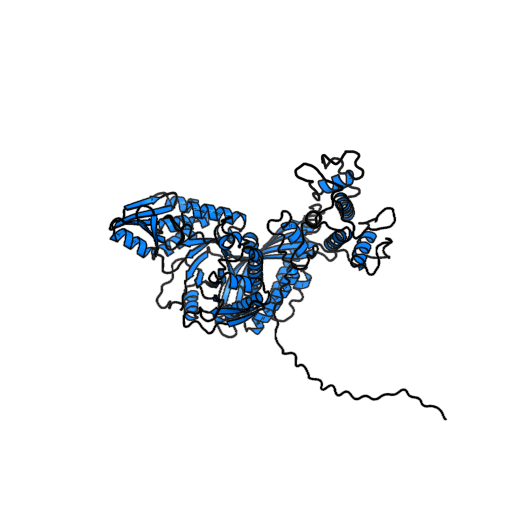.744 -7.475 1.00 97.69 302 ARG A N 1
ATOM 2408 C CA . ARG A 1 302 ? -2.292 -17.949 -6.322 1.00 97.69 302 ARG A CA 1
ATOM 2409 C C . ARG A 1 302 ? -2.042 -19.310 -5.713 1.00 97.69 302 ARG A C 1
ATOM 2411 O O . ARG A 1 302 ? -1.798 -20.259 -6.452 1.00 97.69 302 ARG A O 1
ATOM 2418 N N . TYR A 1 303 ? -2.072 -19.401 -4.395 1.00 97.19 303 TYR A N 1
ATOM 2419 C CA . TYR A 1 303 ? -1.755 -20.632 -3.679 1.00 97.19 303 TYR A CA 1
ATOM 2420 C C . TYR A 1 303 ? -2.367 -20.623 -2.281 1.00 97.19 303 TYR A C 1
ATOM 2422 O O . TYR A 1 303 ? -2.663 -19.569 -1.725 1.00 97.19 303 TYR A O 1
ATOM 2430 N N . ASP A 1 304 ? -2.529 -21.803 -1.703 1.00 97.56 304 ASP A N 1
ATOM 2431 C CA . ASP A 1 304 ? -2.806 -21.958 -0.279 1.00 97.56 304 ASP A CA 1
ATOM 2432 C C . ASP A 1 304 ? -1.468 -22.023 0.450 1.00 97.56 304 ASP A C 1
ATOM 2434 O O . ASP A 1 304 ? -0.569 -22.740 0.002 1.00 97.56 304 ASP A O 1
ATOM 2438 N N . VAL A 1 305 ? -1.316 -21.280 1.545 1.00 96.62 305 VAL A N 1
ATOM 2439 C CA . VAL A 1 305 ? -0.072 -21.247 2.320 1.00 96.62 305 VAL A CA 1
ATOM 2440 C C . VAL A 1 305 ? -0.316 -21.531 3.789 1.00 96.62 305 VAL A C 1
ATOM 2442 O O . VAL A 1 305 ? -1.166 -20.905 4.419 1.00 96.62 305 VAL A O 1
ATOM 2445 N N . THR A 1 306 ? 0.490 -22.434 4.341 1.00 97.31 306 THR A N 1
ATOM 2446 C CA . THR A 1 306 ? 0.539 -22.704 5.777 1.00 97.31 306 THR A CA 1
ATOM 2447 C C . THR A 1 306 ? 1.890 -22.275 6.329 1.00 97.31 306 THR A C 1
ATOM 2449 O O . THR A 1 306 ? 2.934 -22.783 5.917 1.00 97.31 306 THR A O 1
ATOM 2452 N N . TYR A 1 307 ? 1.869 -21.389 7.320 1.00 96.12 307 TYR A N 1
ATOM 2453 C CA . TYR A 1 307 ? 3.029 -21.033 8.128 1.00 96.12 307 TYR A CA 1
ATOM 2454 C C . TYR A 1 307 ? 2.999 -21.808 9.438 1.00 96.12 307 TYR A C 1
ATOM 2456 O O . TYR A 1 307 ? 2.038 -21.720 10.202 1.00 96.12 307 TYR A O 1
ATOM 2464 N N . THR A 1 308 ? 4.077 -22.527 9.735 1.00 95.06 308 THR A N 1
ATOM 2465 C CA . THR A 1 308 ? 4.313 -23.147 11.043 1.00 95.06 308 THR A CA 1
ATOM 2466 C C . THR A 1 308 ? 5.465 -22.432 11.726 1.00 95.06 308 THR A C 1
ATOM 2468 O O . THR A 1 308 ? 6.618 -22.577 11.324 1.00 95.06 308 THR A O 1
ATOM 2471 N N . ARG A 1 309 ? 5.149 -21.671 12.774 1.00 93.88 309 ARG A N 1
ATOM 2472 C CA . ARG A 1 309 ? 6.125 -21.008 13.639 1.00 93.88 309 ARG A CA 1
ATOM 2473 C C . ARG A 1 309 ? 6.369 -21.852 14.879 1.00 93.88 309 ARG A C 1
ATOM 2475 O O . ARG A 1 309 ? 5.438 -22.135 15.638 1.00 93.88 309 ARG A O 1
ATOM 2482 N N . THR A 1 310 ? 7.624 -22.201 15.106 1.00 92.12 310 THR A N 1
ATOM 2483 C CA . THR A 1 310 ? 8.097 -22.853 16.323 1.00 92.12 310 THR A CA 1
ATOM 2484 C C . THR A 1 310 ? 9.030 -21.909 17.057 1.00 92.12 310 THR A C 1
ATOM 2486 O O . THR A 1 310 ? 9.989 -21.394 16.490 1.00 92.12 310 THR A O 1
ATOM 2489 N N . PHE A 1 311 ? 8.742 -21.686 18.333 1.00 88.25 311 PHE A N 1
ATOM 2490 C CA . PHE A 1 311 ? 9.545 -20.838 19.202 1.00 88.25 311 PHE A CA 1
ATOM 2491 C C . PHE A 1 311 ? 10.334 -21.721 20.167 1.00 88.25 311 PHE A C 1
ATOM 2493 O O . PHE A 1 311 ? 9.768 -22.660 20.725 1.00 88.25 311 PHE A O 1
ATOM 2500 N N . ASP A 1 312 ? 11.596 -21.384 20.446 1.00 79.56 312 ASP A N 1
ATOM 2501 C CA . ASP A 1 312 ? 12.434 -22.127 21.411 1.00 79.56 312 ASP A CA 1
ATOM 2502 C C . ASP A 1 312 ? 11.772 -22.291 22.791 1.00 79.56 312 ASP A C 1
ATOM 2504 O O . ASP A 1 312 ? 12.080 -23.208 23.553 1.00 79.56 312 ASP A O 1
ATOM 2508 N N . LYS A 1 313 ? 10.879 -21.356 23.137 1.00 66.19 313 LYS A N 1
ATOM 2509 C CA . LYS A 1 313 ? 10.050 -21.354 24.342 1.00 66.19 313 LYS A CA 1
ATOM 2510 C C . LYS A 1 313 ? 8.674 -20.804 23.967 1.00 66.19 313 LYS A C 1
ATOM 2512 O O . LYS A 1 313 ? 8.562 -19.617 23.677 1.00 66.19 313 LYS A O 1
ATOM 2517 N N . GLY A 1 314 ? 7.642 -21.642 23.973 1.00 66.62 314 GLY A N 1
ATOM 2518 C CA . GLY A 1 314 ? 6.277 -21.244 23.614 1.00 66.62 314 GLY A CA 1
ATOM 2519 C C . GLY A 1 314 ? 5.513 -22.361 22.909 1.00 66.62 314 GLY A C 1
ATOM 2520 O O . GLY A 1 314 ? 6.071 -23.420 22.631 1.00 66.62 314 GLY A O 1
ATOM 2521 N N . ALA A 1 315 ? 4.228 -22.133 22.644 1.00 76.00 315 ALA A N 1
ATOM 2522 C CA . ALA A 1 315 ? 3.442 -23.029 21.804 1.00 76.00 315 ALA A CA 1
ATOM 2523 C C . ALA A 1 315 ? 3.758 -22.759 20.328 1.00 76.00 315 ALA A C 1
ATOM 2525 O O . ALA A 1 315 ? 4.027 -21.622 19.946 1.00 76.00 315 ALA A O 1
ATOM 2526 N N . ASN A 1 316 ? 3.703 -23.799 19.497 1.00 88.50 316 ASN A N 1
ATOM 2527 C CA . ASN A 1 316 ? 3.753 -23.610 18.052 1.00 88.50 316 ASN A CA 1
ATOM 2528 C C . ASN A 1 316 ? 2.522 -22.825 17.597 1.00 88.50 316 ASN A C 1
ATOM 2530 O O . ASN A 1 316 ? 1.412 -23.076 18.074 1.00 88.50 316 ASN A O 1
ATOM 2534 N N . ARG A 1 317 ? 2.708 -21.928 16.631 1.00 92.62 317 ARG A N 1
ATOM 2535 C CA . ARG A 1 317 ? 1.611 -21.200 15.994 1.00 92.62 317 ARG A CA 1
ATOM 2536 C C . ARG A 1 317 ? 1.543 -21.590 14.526 1.00 92.62 317 ARG A C 1
ATOM 2538 O O . ARG A 1 317 ? 2.493 -21.374 13.778 1.00 92.62 317 ARG A O 1
ATOM 2545 N N . VAL A 1 318 ? 0.414 -22.169 14.132 1.00 95.25 318 VAL A N 1
ATOM 2546 C CA . VAL A 1 318 ? 0.112 -22.523 12.741 1.00 95.25 318 VAL A CA 1
ATOM 2547 C C . VAL A 1 318 ? -0.923 -21.544 12.208 1.00 95.25 318 VAL A C 1
ATOM 2549 O O . VAL A 1 318 ? -1.886 -21.228 12.916 1.00 95.25 318 VAL A O 1
ATOM 2552 N N . LYS A 1 319 ? -0.696 -21.037 10.998 1.00 95.94 319 LYS A N 1
ATOM 2553 C CA . LYS A 1 319 ? -1.597 -20.117 10.307 1.00 95.94 319 LYS A CA 1
ATOM 2554 C C . LYS A 1 319 ? -1.722 -20.493 8.843 1.00 95.94 319 LYS A C 1
ATOM 2556 O O . LYS A 1 319 ? -0.709 -20.650 8.169 1.00 95.94 319 LYS A O 1
ATOM 2561 N N . ASP A 1 320 ? -2.964 -20.566 8.392 1.00 96.81 320 ASP A N 1
ATOM 2562 C CA . ASP A 1 320 ? -3.328 -20.817 7.006 1.00 96.81 320 ASP A CA 1
ATOM 2563 C C . ASP A 1 320 ? -3.855 -19.528 6.376 1.00 96.81 320 ASP A C 1
ATOM 2565 O O . ASP A 1 320 ? -4.627 -18.793 7.002 1.00 96.81 320 ASP A O 1
ATOM 2569 N N . TYR A 1 321 ? -3.427 -19.263 5.147 1.00 97.62 321 TYR A N 1
ATOM 2570 C CA . TYR A 1 321 ? -3.855 -18.121 4.346 1.00 97.62 321 TYR A CA 1
ATOM 2571 C C . TYR A 1 321 ? -4.018 -18.531 2.879 1.00 97.62 321 TYR A C 1
ATOM 2573 O O . TYR A 1 321 ? -3.474 -19.545 2.430 1.00 97.62 321 TYR A O 1
ATOM 2581 N N . LYS A 1 322 ? -4.688 -17.682 2.097 1.00 97.31 322 LYS A N 1
ATOM 2582 C CA . LYS A 1 322 ? -4.498 -17.648 0.642 1.00 97.31 322 LYS A CA 1
ATOM 2583 C C . LYS A 1 322 ? -3.366 -16.684 0.316 1.00 97.31 322 LYS A C 1
ATOM 2585 O O . LYS A 1 322 ? -3.382 -15.542 0.764 1.00 97.31 322 LYS A O 1
ATOM 2590 N N . GLY A 1 323 ? -2.394 -17.130 -0.462 1.00 96.06 323 GLY A N 1
ATOM 2591 C CA . GLY A 1 323 ? -1.336 -16.294 -1.010 1.00 96.06 323 GLY A CA 1
ATOM 2592 C C . GLY A 1 323 ? -1.679 -15.812 -2.417 1.00 96.06 323 GLY A C 1
ATOM 2593 O O . GLY A 1 323 ? -2.169 -16.583 -3.245 1.00 96.06 323 GLY A O 1
ATOM 2594 N N . GLU A 1 324 ? -1.370 -14.551 -2.708 1.00 96.06 324 GLU A N 1
ATOM 2595 C CA . GLU A 1 324 ? -1.245 -14.050 -4.078 1.00 96.06 324 GLU A CA 1
ATOM 2596 C C . GLU A 1 324 ? 0.130 -13.409 -4.258 1.00 96.06 324 GLU A C 1
ATOM 2598 O O . GLU A 1 324 ? 0.607 -12.668 -3.396 1.00 96.06 324 GLU A O 1
ATOM 2603 N N . LYS A 1 325 ? 0.774 -13.698 -5.388 1.00 95.44 325 LYS A N 1
ATOM 2604 C CA . LYS A 1 325 ? 2.032 -13.080 -5.793 1.00 95.44 325 LYS A CA 1
ATOM 2605 C C . LYS A 1 325 ? 1.932 -12.618 -7.239 1.00 95.44 325 LYS A C 1
ATOM 2607 O O . LYS A 1 325 ? 1.770 -13.433 -8.145 1.00 95.44 325 LYS A O 1
ATOM 2612 N N . ILE A 1 326 ? 2.069 -11.320 -7.460 1.00 96.62 326 ILE A N 1
ATOM 2613 C CA . ILE A 1 326 ? 2.263 -10.743 -8.786 1.00 96.62 326 ILE A CA 1
ATOM 2614 C C . ILE A 1 326 ? 3.766 -10.725 -9.058 1.00 96.62 326 ILE A C 1
ATOM 2616 O O . ILE A 1 326 ? 4.535 -10.193 -8.262 1.00 96.62 326 ILE A O 1
ATOM 2620 N N . ILE A 1 327 ? 4.180 -11.320 -10.170 1.00 97.69 327 ILE A N 1
ATOM 2621 C CA . ILE A 1 327 ? 5.575 -11.464 -10.582 1.00 97.69 327 ILE A CA 1
ATOM 2622 C C . ILE A 1 327 ? 5.794 -10.642 -11.846 1.00 97.69 327 ILE A C 1
ATOM 2624 O O . ILE A 1 327 ? 5.100 -10.842 -12.848 1.00 97.69 327 ILE A O 1
ATOM 2628 N N . TYR A 1 328 ? 6.786 -9.755 -11.806 1.00 98.19 328 TYR A N 1
ATOM 2629 C CA . TYR A 1 328 ? 7.223 -8.981 -12.958 1.00 98.19 328 TYR A CA 1
ATOM 2630 C C . TYR A 1 328 ? 8.574 -9.494 -13.452 1.00 98.19 328 TYR A C 1
ATOM 2632 O O . TYR A 1 328 ? 9.560 -9.540 -12.710 1.00 98.19 328 TYR A O 1
ATOM 2640 N N . LEU A 1 329 ? 8.607 -9.902 -14.719 1.00 98.25 329 LEU A N 1
ATOM 2641 C CA . LEU A 1 329 ? 9.755 -10.548 -15.336 1.00 98.25 329 LEU A CA 1
ATOM 2642 C C . LEU A 1 329 ? 10.403 -9.664 -16.398 1.00 98.25 329 LEU A C 1
ATOM 2644 O O . LEU A 1 329 ? 9.716 -8.960 -17.137 1.00 98.25 329 LEU A O 1
ATOM 2648 N N . TRP A 1 330 ? 11.722 -9.769 -16.507 1.00 97.56 330 TRP A N 1
ATOM 2649 C CA . TRP A 1 330 ? 12.562 -9.131 -17.512 1.00 97.56 330 TRP A CA 1
ATOM 2650 C C . TRP A 1 330 ? 13.415 -10.197 -18.209 1.00 97.56 330 TRP A C 1
ATOM 2652 O O . TRP A 1 330 ? 14.077 -11.005 -17.557 1.00 97.56 330 TRP A O 1
ATOM 2662 N N . LYS A 1 331 ? 13.358 -10.236 -19.541 1.00 94.75 331 LYS A N 1
ATOM 2663 C CA . LYS A 1 331 ? 14.118 -11.156 -20.385 1.00 94.75 331 LYS A CA 1
ATOM 2664 C C . LYS A 1 331 ? 15.507 -10.585 -20.645 1.00 94.75 331 LYS A C 1
ATOM 2666 O O . LYS A 1 331 ? 15.658 -9.614 -21.388 1.00 94.75 331 LYS A O 1
ATOM 2671 N N . LEU A 1 332 ? 16.499 -11.210 -20.029 1.00 94.06 332 LEU A N 1
ATOM 2672 C CA . LEU A 1 332 ? 17.917 -10.920 -20.182 1.00 94.06 332 LEU A CA 1
ATOM 2673 C C . LEU A 1 332 ? 18.560 -11.837 -21.223 1.00 94.06 332 LEU A C 1
ATOM 2675 O O . LEU A 1 332 ? 17.928 -12.743 -21.773 1.00 94.06 332 LEU A O 1
ATOM 2679 N N . SER A 1 333 ? 19.847 -11.610 -21.476 1.00 89.88 333 SER A N 1
ATOM 2680 C CA . SER A 1 333 ? 20.649 -12.438 -22.381 1.00 89.88 333 SER A CA 1
ATOM 2681 C C . SER A 1 333 ? 20.753 -13.907 -21.943 1.00 89.88 333 SER A C 1
ATOM 2683 O O . SER A 1 333 ? 20.895 -14.779 -22.800 1.00 89.88 333 SER A O 1
ATOM 2685 N N . ASP A 1 334 ? 20.642 -14.190 -20.642 1.00 89.25 334 ASP A N 1
ATOM 2686 C CA . ASP A 1 334 ? 20.688 -15.532 -20.047 1.00 89.25 334 ASP A CA 1
ATOM 2687 C C . ASP A 1 334 ? 19.300 -16.126 -19.727 1.00 89.25 334 ASP A C 1
ATOM 2689 O O . ASP A 1 334 ? 19.219 -17.227 -19.185 1.00 89.25 334 ASP A O 1
ATOM 2693 N N . GLY A 1 335 ? 18.211 -15.434 -20.085 1.00 92.62 335 GLY A N 1
ATOM 2694 C CA . GLY A 1 335 ? 16.834 -15.899 -19.898 1.00 92.62 335 GLY A CA 1
ATOM 2695 C C . GLY A 1 335 ? 15.962 -14.942 -19.085 1.00 92.62 335 GLY A C 1
ATOM 2696 O O . GLY A 1 335 ? 16.291 -13.776 -18.880 1.00 92.62 335 GLY A O 1
ATOM 2697 N N . TRP A 1 336 ? 14.800 -15.427 -18.649 1.00 95.50 336 TRP A N 1
ATOM 2698 C CA . TRP A 1 336 ? 13.896 -14.654 -17.798 1.00 95.50 336 TRP A CA 1
ATOM 2699 C C . TRP A 1 336 ? 14.489 -14.463 -16.396 1.00 95.50 336 TRP A C 1
ATOM 2701 O O . TRP A 1 336 ? 15.093 -15.377 -15.841 1.00 95.50 336 TRP A O 1
ATOM 2711 N N . LYS A 1 337 ? 14.296 -13.275 -15.821 1.00 96.81 337 LYS A N 1
ATOM 2712 C CA . LYS A 1 337 ? 14.566 -12.946 -14.415 1.00 96.81 337 LYS A CA 1
ATOM 2713 C C . LYS A 1 337 ? 13.387 -12.185 -13.829 1.00 96.81 337 LYS A C 1
ATOM 2715 O O . LYS A 1 337 ? 12.661 -11.519 -14.558 1.00 96.81 337 LYS A O 1
ATOM 2720 N N . ILE A 1 338 ? 13.224 -12.234 -12.517 1.00 97.25 338 ILE A N 1
ATOM 2721 C CA . ILE A 1 338 ? 12.226 -11.472 -11.769 1.00 97.25 338 ILE A CA 1
ATOM 2722 C C . ILE A 1 338 ? 12.885 -10.190 -11.274 1.00 97.25 338 ILE A C 1
ATOM 2724 O O . ILE A 1 338 ? 13.876 -10.260 -10.550 1.00 97.25 338 ILE A O 1
ATOM 2728 N N . TYR A 1 339 ? 12.358 -9.029 -11.657 1.00 96.31 339 TYR A N 1
ATOM 2729 C CA . TYR A 1 339 ? 12.878 -7.746 -11.167 1.00 96.31 339 TYR A CA 1
ATOM 2730 C C . TYR A 1 339 ? 12.029 -7.144 -10.046 1.00 96.31 339 TYR A C 1
ATOM 2732 O O . TYR A 1 339 ? 12.512 -6.283 -9.312 1.00 96.31 339 TYR A O 1
ATOM 2740 N N . ASP A 1 340 ? 10.779 -7.594 -9.910 1.00 95.25 340 ASP A N 1
ATOM 2741 C CA . ASP A 1 340 ? 9.860 -7.133 -8.876 1.00 95.25 340 ASP A CA 1
ATOM 2742 C C . ASP A 1 340 ? 8.797 -8.193 -8.548 1.00 95.25 340 ASP A C 1
ATOM 2744 O O . ASP A 1 340 ? 8.362 -8.950 -9.427 1.00 95.25 340 ASP A O 1
ATOM 2748 N N . THR A 1 341 ? 8.349 -8.216 -7.292 1.00 94.00 341 THR A N 1
ATOM 2749 C CA . THR A 1 341 ? 7.166 -8.962 -6.860 1.00 94.00 341 THR A CA 1
ATOM 2750 C C . THR A 1 341 ? 6.280 -8.128 -5.936 1.00 94.00 341 THR A C 1
ATOM 2752 O O . THR A 1 341 ? 6.754 -7.348 -5.113 1.00 94.00 341 THR A O 1
ATOM 2755 N N . GLU A 1 342 ? 4.967 -8.332 -6.036 1.00 92.81 342 GLU A N 1
ATOM 2756 C CA . GLU A 1 342 ? 3.985 -7.856 -5.054 1.00 92.81 342 GLU A CA 1
ATOM 2757 C C . GLU A 1 342 ? 3.362 -9.105 -4.415 1.00 92.81 342 GLU A C 1
ATOM 2759 O O . GLU A 1 342 ? 2.823 -9.949 -5.128 1.00 92.81 342 GLU A O 1
ATOM 2764 N N . SER A 1 343 ? 3.499 -9.288 -3.096 1.00 91.69 343 SER A N 1
ATOM 2765 C CA . SER A 1 343 ? 3.055 -10.503 -2.385 1.00 91.69 343 SER A CA 1
ATOM 2766 C C . SER A 1 343 ? 2.059 -10.163 -1.285 1.00 91.69 343 SER A C 1
ATOM 2768 O O . SER A 1 343 ? 2.258 -9.178 -0.577 1.00 91.69 343 SER A O 1
ATOM 2770 N N . ARG A 1 344 ? 1.020 -10.986 -1.122 1.00 92.50 344 ARG A N 1
ATOM 2771 C CA . ARG A 1 344 ? -0.093 -10.733 -0.196 1.00 92.50 344 ARG A CA 1
ATOM 2772 C C . ARG A 1 344 ? -0.601 -12.003 0.458 1.00 92.50 344 ARG A C 1
ATOM 2774 O O . ARG A 1 344 ? -0.583 -13.068 -0.162 1.00 92.50 344 ARG A O 1
ATOM 2781 N N . LEU A 1 345 ? -1.093 -11.856 1.685 1.00 96.31 345 LEU A N 1
ATOM 2782 C CA . LEU A 1 345 ? -1.789 -12.900 2.428 1.00 96.31 345 LEU A CA 1
ATOM 2783 C C . LEU A 1 345 ? -3.244 -12.503 2.694 1.00 96.31 345 LEU A C 1
ATOM 2785 O O . LEU A 1 345 ? -3.517 -11.464 3.291 1.00 96.31 345 LEU A O 1
ATOM 2789 N N . TYR A 1 346 ? -4.173 -13.379 2.323 1.00 95.56 346 TYR A N 1
ATOM 2790 C CA . TYR A 1 346 ? -5.601 -13.222 2.573 1.00 95.56 346 TYR A CA 1
ATOM 2791 C C . TYR A 1 346 ? -6.088 -14.229 3.614 1.00 95.56 346 TYR A C 1
ATOM 2793 O O . TYR A 1 346 ? -5.712 -15.403 3.593 1.00 95.56 346 TYR A O 1
ATOM 2801 N N . GLN A 1 347 ? -6.959 -13.778 4.516 1.00 92.88 347 GLN A N 1
ATOM 2802 C CA . GLN A 1 347 ? -7.699 -14.665 5.403 1.00 92.88 347 GLN A CA 1
ATOM 2803 C C . GLN A 1 347 ? -8.856 -15.311 4.639 1.00 92.88 347 GLN A C 1
ATOM 2805 O O . GLN A 1 347 ? -9.509 -14.666 3.822 1.00 92.88 347 GLN A O 1
ATOM 2810 N N . ASP A 1 348 ? -9.153 -16.573 4.951 1.00 88.00 348 ASP A N 1
ATOM 2811 C CA . ASP A 1 348 ? -10.261 -17.307 4.322 1.00 88.00 348 ASP A CA 1
ATOM 2812 C C . ASP A 1 348 ? -11.643 -16.726 4.664 1.00 88.00 348 ASP A C 1
ATOM 2814 O O . ASP A 1 348 ? -12.611 -16.920 3.929 1.00 88.00 348 ASP A O 1
ATOM 2818 N N . LYS A 1 349 ? -11.756 -16.030 5.800 1.00 91.88 349 LYS A N 1
ATOM 2819 C CA . LYS A 1 349 ? -13.002 -15.430 6.286 1.00 91.88 349 LYS A CA 1
ATOM 2820 C C . LYS A 1 349 ? -12.956 -13.917 6.133 1.00 91.88 349 LYS A C 1
ATOM 2822 O O . LYS A 1 349 ? -11.890 -13.315 6.251 1.00 91.88 349 LYS A O 1
ATOM 2827 N N . LYS A 1 350 ? -14.131 -13.296 5.965 1.00 96.25 350 LYS A N 1
ATOM 2828 C CA . LYS A 1 350 ? -14.258 -11.840 6.099 1.00 96.25 350 LYS A CA 1
ATOM 2829 C C . LYS A 1 350 ? -13.736 -11.417 7.463 1.00 96.25 350 LYS A C 1
ATOM 2831 O O . LYS A 1 350 ? -14.085 -12.019 8.481 1.00 96.25 350 LYS A O 1
ATOM 2836 N N . ILE A 1 351 ? -12.899 -10.393 7.476 1.00 98.44 351 ILE A N 1
ATOM 2837 C CA . ILE A 1 351 ? -12.309 -9.905 8.715 1.00 98.44 351 ILE A CA 1
ATOM 2838 C C . ILE A 1 351 ? -13.365 -9.110 9.478 1.00 98.44 351 ILE A C 1
ATOM 2840 O O . ILE A 1 351 ? -14.014 -8.213 8.941 1.00 98.44 351 ILE A O 1
ATOM 2844 N N . ASN A 1 352 ? -13.531 -9.459 10.742 1.00 98.56 352 ASN A N 1
ATOM 2845 C CA . ASN A 1 352 ? -14.253 -8.679 11.725 1.00 98.56 352 ASN A CA 1
ATOM 2846 C C . ASN A 1 352 ? -13.239 -8.336 12.812 1.00 98.56 352 ASN A C 1
ATOM 2848 O O . ASN A 1 352 ? -12.983 -9.139 13.717 1.00 98.56 352 ASN A O 1
ATOM 2852 N N . LEU A 1 353 ? -12.596 -7.185 12.627 1.00 98.75 353 LEU A N 1
ATOM 2853 C CA . LEU A 1 353 ? -11.583 -6.650 13.522 1.00 98.75 353 LEU A CA 1
ATOM 2854 C C . LEU A 1 353 ? -12.232 -5.687 14.510 1.00 98.75 353 LEU A C 1
ATOM 2856 O O . LEU A 1 353 ? -13.091 -4.897 14.133 1.00 98.75 353 LEU A O 1
ATOM 2860 N N . THR A 1 354 ? -11.761 -5.671 15.754 1.00 98.62 354 THR A N 1
ATOM 2861 C CA . THR A 1 354 ? -12.014 -4.550 16.667 1.00 98.62 354 THR A CA 1
ATOM 2862 C C . THR A 1 354 ? -10.732 -4.082 17.322 1.00 98.62 354 THR A C 1
ATOM 2864 O O . THR A 1 354 ? -9.913 -4.897 17.752 1.00 98.62 354 THR A O 1
ATOM 2867 N N . TRP A 1 355 ? -10.578 -2.768 17.463 1.00 98.69 355 TRP A N 1
ATOM 2868 C CA . TRP A 1 355 ? -9.507 -2.228 18.291 1.00 98.69 355 TRP A CA 1
ATOM 2869 C C . TRP A 1 355 ? -9.846 -2.340 19.777 1.00 98.69 355 TRP A C 1
ATOM 2871 O O . TRP A 1 355 ? -11.003 -2.197 20.193 1.00 98.69 355 TRP A O 1
ATOM 2881 N N . GLU A 1 356 ? -8.811 -2.566 20.578 1.00 96.81 356 GLU A N 1
ATOM 2882 C CA . GLU A 1 356 ? -8.818 -2.503 22.035 1.00 96.81 356 GLU A CA 1
ATOM 2883 C C . GLU A 1 356 ? -7.932 -1.333 22.470 1.00 96.81 356 GLU A C 1
ATOM 2885 O O . GLU A 1 356 ? -6.706 -1.387 22.360 1.00 96.81 356 GLU A O 1
ATOM 2890 N N . GLN A 1 357 ? -8.549 -0.276 22.998 1.00 93.81 357 GLN A N 1
ATOM 2891 C CA . GLN A 1 357 ? -7.797 0.869 23.500 1.00 93.81 357 GLN A CA 1
ATOM 2892 C C . GLN A 1 357 ? -7.154 0.533 24.848 1.00 93.81 357 GLN A C 1
ATOM 2894 O O . GLN A 1 357 ? -7.828 0.431 25.876 1.00 93.81 357 GLN A O 1
ATOM 2899 N N . VAL A 1 358 ? -5.830 0.445 24.845 1.00 90.81 358 VAL A N 1
ATOM 2900 C CA . VAL A 1 358 ? -4.984 0.244 26.018 1.00 90.81 358 VAL A CA 1
ATOM 2901 C C . VAL A 1 358 ? -4.316 1.571 26.366 1.00 90.81 358 VAL A C 1
ATOM 2903 O O . VAL A 1 358 ? -3.364 1.986 25.720 1.00 90.81 358 VAL A O 1
ATOM 2906 N N . ALA A 1 359 ? -4.834 2.260 27.386 1.00 76.31 359 ALA A N 1
ATOM 2907 C CA . ALA A 1 359 ? -4.304 3.566 27.794 1.00 76.31 359 ALA A CA 1
ATOM 2908 C C . ALA A 1 359 ? -3.072 3.472 28.713 1.00 76.31 359 ALA A C 1
ATOM 2910 O O . ALA A 1 359 ? -2.194 4.323 28.658 1.00 76.31 359 ALA A O 1
ATOM 2911 N N . VAL A 1 360 ? -3.035 2.472 29.603 1.00 73.25 360 VAL A N 1
ATOM 2912 C CA . VAL A 1 360 ? -1.937 2.279 30.576 1.00 73.25 360 VAL A CA 1
ATOM 2913 C C . VAL A 1 360 ? -1.682 0.795 30.826 1.00 73.25 360 VAL A C 1
ATOM 2915 O O . VAL A 1 360 ? -0.540 0.351 30.882 1.00 73.25 360 VAL A O 1
ATOM 2918 N N . LYS A 1 361 ? -2.753 0.013 31.001 1.00 84.12 361 LYS A N 1
ATOM 2919 C CA . LYS A 1 361 ? -2.674 -1.419 31.290 1.00 84.12 361 LYS A CA 1
ATOM 2920 C C . LYS A 1 361 ? -3.653 -2.183 30.413 1.00 84.12 361 LYS A C 1
ATOM 2922 O O . LYS A 1 361 ? -4.823 -1.810 30.337 1.00 84.12 361 LYS A O 1
ATOM 2927 N N . THR A 1 362 ? -3.176 -3.270 29.818 1.00 90.75 362 THR A N 1
ATOM 2928 C CA . THR A 1 362 ? -4.020 -4.218 29.089 1.00 90.75 362 THR A CA 1
ATOM 2929 C C . THR A 1 362 ? -5.099 -4.785 30.018 1.00 90.75 362 THR A C 1
ATOM 2931 O O . THR A 1 362 ? -4.781 -5.170 31.152 1.00 90.75 362 THR A O 1
ATOM 2934 N N . PRO A 1 363 ? -6.380 -4.777 29.598 1.00 91.69 363 PRO A N 1
ATOM 2935 C CA . PRO A 1 363 ? -7.475 -5.221 30.449 1.00 91.69 363 PRO A CA 1
ATOM 2936 C C . PRO A 1 363 ? -7.363 -6.711 30.780 1.00 91.69 363 PRO A C 1
ATOM 2938 O O . PRO A 1 363 ? -6.843 -7.511 30.003 1.00 91.69 363 PRO A O 1
ATOM 2941 N N . ASP A 1 364 ? -7.873 -7.079 31.955 1.00 92.56 364 ASP A N 1
ATOM 2942 C CA . ASP A 1 364 ? -8.033 -8.480 32.328 1.00 92.56 364 ASP A CA 1
ATOM 2943 C C . ASP A 1 364 ? -9.272 -9.041 31.625 1.00 92.56 364 ASP A C 1
ATOM 2945 O O . ASP A 1 364 ? -10.385 -8.574 31.857 1.00 92.56 364 ASP A O 1
ATOM 2949 N N . MET A 1 365 ? -9.059 -10.027 30.756 1.00 94.50 365 MET A N 1
ATOM 2950 C CA . MET A 1 365 ? -10.119 -10.660 29.968 1.00 94.50 365 MET A CA 1
ATOM 2951 C C . MET A 1 365 ? -10.669 -11.933 30.624 1.00 94.50 365 MET A C 1
ATOM 2953 O O . MET A 1 365 ? -11.435 -12.678 30.008 1.00 94.50 365 MET A O 1
ATOM 2957 N N . SER A 1 366 ? -10.284 -12.223 31.870 1.00 89.19 366 SER A N 1
ATOM 2958 C CA . SER A 1 366 ? -10.853 -13.346 32.612 1.00 89.19 366 SER A CA 1
ATOM 2959 C C . SER A 1 366 ? -12.368 -13.178 32.782 1.00 89.19 366 SER A C 1
ATOM 2961 O O . SER A 1 366 ? -12.860 -12.168 33.275 1.00 89.19 366 SER A O 1
ATOM 2963 N N . GLY A 1 367 ? -13.123 -14.183 32.333 1.00 88.38 367 GLY A N 1
ATOM 2964 C CA . GLY A 1 367 ? -14.587 -14.175 32.395 1.00 88.38 367 GLY A CA 1
ATOM 2965 C C . GLY A 1 367 ? -15.286 -13.350 31.309 1.00 88.38 367 GLY A C 1
ATOM 2966 O O . GLY A 1 367 ? -16.506 -13.245 31.353 1.00 88.38 367 GLY A O 1
ATOM 2967 N N . VAL A 1 368 ? -14.556 -12.787 30.339 1.00 92.81 368 VAL A N 1
ATOM 2968 C CA . VAL A 1 368 ? -15.171 -12.160 29.160 1.00 92.81 368 VAL A CA 1
ATOM 2969 C C . VAL A 1 368 ? -15.486 -13.238 28.125 1.00 92.81 368 VAL A C 1
ATOM 2971 O O . VAL A 1 368 ? -14.576 -13.928 27.648 1.00 92.81 368 VAL A O 1
ATOM 2974 N N . ASP A 1 369 ? -16.768 -13.363 27.784 1.00 92.06 369 ASP A N 1
ATOM 2975 C CA . ASP A 1 369 ? -17.254 -14.304 26.777 1.00 92.06 369 ASP A CA 1
ATOM 2976 C C . ASP A 1 369 ? -16.767 -13.944 25.363 1.00 92.06 369 ASP A C 1
ATOM 2978 O O . ASP A 1 369 ? -16.482 -12.775 25.068 1.00 92.06 369 ASP A O 1
ATOM 2982 N N . PRO A 1 370 ? -16.673 -14.933 24.456 1.00 94.44 370 PRO A N 1
ATOM 2983 C CA . PRO A 1 370 ? -16.386 -14.665 23.059 1.00 94.44 370 PRO A CA 1
ATOM 2984 C C . PRO A 1 370 ? -17.448 -13.764 22.413 1.00 94.44 370 PRO A C 1
ATOM 2986 O O . PRO A 1 370 ? -18.647 -13.964 22.584 1.00 94.44 370 PRO A O 1
ATOM 2989 N N . MET A 1 371 ? -16.994 -12.794 21.628 1.00 96.31 371 MET A N 1
ATOM 2990 C CA . MET A 1 371 ? -17.810 -11.914 20.809 1.00 96.31 371 MET A CA 1
ATOM 2991 C C . MET A 1 371 ? -18.143 -12.644 19.511 1.00 96.31 371 MET A C 1
ATOM 2993 O O . MET A 1 371 ? -17.253 -13.063 18.768 1.00 96.31 371 MET A O 1
ATOM 2997 N N . GLU A 1 372 ? -19.435 -12.825 19.251 1.00 96.19 372 GLU A N 1
ATOM 2998 C CA . GLU A 1 372 ? -19.908 -13.601 18.109 1.00 96.19 372 GLU A CA 1
ATOM 2999 C C . GLU A 1 372 ? -19.372 -13.048 16.779 1.00 96.19 372 GLU A C 1
ATOM 3001 O O . GLU A 1 372 ? -19.501 -11.863 16.475 1.00 96.19 372 GLU A O 1
ATOM 3006 N N . GLY A 1 373 ? -18.765 -13.923 15.975 1.00 95.94 373 GLY A N 1
ATOM 3007 C CA . GLY A 1 373 ? -18.245 -13.587 14.650 1.00 95.94 373 GLY A CA 1
ATOM 3008 C C . GLY A 1 373 ? -17.022 -12.669 14.631 1.00 95.94 373 GLY A C 1
ATOM 3009 O O . GLY A 1 373 ? -16.553 -12.356 13.537 1.00 95.94 373 GLY A O 1
ATOM 3010 N N . LEU A 1 374 ? -16.492 -12.233 15.779 1.00 97.75 374 LEU A N 1
ATOM 3011 C CA . LEU A 1 374 ? -15.194 -11.561 15.838 1.00 97.75 374 LEU A CA 1
ATOM 3012 C C . LEU A 1 374 ? -14.090 -12.576 15.508 1.00 97.75 374 LEU A C 1
ATOM 3014 O O . LEU A 1 374 ? -14.126 -13.711 15.983 1.00 97.75 374 LEU A O 1
ATOM 3018 N N . ASN A 1 375 ? -13.109 -12.183 14.697 1.00 97.62 375 ASN A N 1
ATOM 3019 C CA . ASN A 1 375 ? -11.966 -13.043 14.369 1.00 97.62 375 ASN A CA 1
ATOM 3020 C C . ASN A 1 375 ? -10.607 -12.346 14.483 1.00 97.62 375 ASN A C 1
ATOM 3022 O O . ASN A 1 375 ? -9.595 -13.042 14.530 1.00 97.62 375 ASN A O 1
ATOM 3026 N N . VAL A 1 376 ? -10.569 -11.017 14.611 1.00 98.62 376 VAL A N 1
ATOM 3027 C CA . VAL A 1 376 ? -9.332 -10.270 14.858 1.00 98.62 376 VAL A CA 1
ATOM 3028 C C . VAL A 1 376 ? -9.530 -9.270 15.994 1.00 98.62 376 VAL A C 1
ATOM 3030 O O . VAL A 1 376 ? -10.523 -8.544 16.037 1.00 98.62 376 VAL A O 1
ATOM 3033 N N . ILE A 1 377 ? -8.564 -9.187 16.906 1.00 98.44 377 ILE A N 1
ATOM 3034 C CA . ILE A 1 377 ? -8.513 -8.134 17.923 1.00 98.44 377 ILE A CA 1
ATOM 3035 C C . ILE A 1 377 ? -7.194 -7.366 17.834 1.00 98.44 377 ILE A C 1
ATOM 3037 O O . ILE A 1 377 ? -6.123 -7.969 17.742 1.00 98.44 377 ILE A O 1
ATOM 3041 N N . SER A 1 378 ? -7.282 -6.033 17.844 1.00 98.69 378 SER A N 1
ATOM 3042 C CA . SER A 1 378 ? -6.143 -5.129 17.652 1.00 98.69 378 SER A CA 1
ATOM 3043 C C . SER A 1 378 ? -5.896 -4.249 18.884 1.00 98.69 378 SER A C 1
ATOM 3045 O O . SER A 1 378 ? -6.466 -3.160 19.002 1.00 98.69 378 SER A O 1
ATOM 3047 N N . PRO A 1 379 ? -5.122 -4.718 19.878 1.00 98.12 379 PRO A N 1
ATOM 3048 C CA . PRO A 1 379 ? -4.804 -3.918 21.054 1.00 98.12 379 PRO A CA 1
ATOM 3049 C C . PRO A 1 379 ? -3.711 -2.879 20.776 1.00 98.12 379 PRO A C 1
ATOM 3051 O O . PRO A 1 379 ? -2.693 -3.193 20.159 1.00 98.12 379 PRO A O 1
ATOM 3054 N N . THR A 1 380 ? -3.894 -1.650 21.280 1.00 96.31 380 THR A N 1
ATOM 3055 C CA . THR A 1 380 ? -2.952 -0.519 21.122 1.00 96.31 380 THR A CA 1
ATOM 3056 C C . THR A 1 380 ? -1.692 -0.689 21.976 1.00 96.31 380 THR A C 1
ATOM 3058 O O . THR A 1 380 ? -1.494 0.028 22.955 1.00 96.31 380 THR A O 1
ATOM 3061 N N . TRP A 1 381 ? -0.866 -1.689 21.664 1.00 95.50 381 TRP A N 1
ATOM 3062 C CA . TRP A 1 381 ? 0.217 -2.149 22.537 1.00 95.50 381 TRP A CA 1
ATOM 3063 C C . TRP A 1 381 ? 1.572 -1.504 22.310 1.00 95.50 381 TRP A C 1
ATOM 3065 O O . TRP A 1 381 ? 2.317 -1.364 23.283 1.00 95.50 381 TRP A O 1
ATOM 3075 N N . PHE A 1 382 ? 1.909 -1.168 21.067 1.00 95.25 382 PHE A N 1
ATOM 3076 C CA . PHE A 1 382 ? 3.243 -0.700 20.714 1.00 95.25 382 PHE A CA 1
ATOM 3077 C C . PHE A 1 382 ? 3.184 0.760 20.326 1.00 95.25 382 PHE A C 1
ATOM 3079 O O . PHE A 1 382 ? 2.446 1.159 19.428 1.00 95.25 382 PHE A O 1
ATOM 3086 N N . GLU A 1 383 ? 3.961 1.575 21.017 1.00 92.69 383 GLU A N 1
ATOM 3087 C CA . GLU A 1 383 ? 3.827 3.012 20.891 1.00 92.69 383 GLU A CA 1
ATOM 3088 C C . GLU A 1 383 ? 5.175 3.708 20.940 1.00 92.69 383 GLU A C 1
ATOM 3090 O O . GLU A 1 383 ? 5.989 3.467 21.832 1.00 92.69 383 GLU A O 1
ATOM 3095 N N . LEU A 1 384 ? 5.391 4.604 19.983 1.00 92.75 384 LEU A N 1
ATOM 3096 C CA . LEU A 1 384 ? 6.558 5.463 19.962 1.00 92.75 384 LEU A CA 1
ATOM 3097 C C . LEU A 1 384 ? 6.297 6.755 20.729 1.00 92.75 384 LEU A C 1
ATOM 3099 O O . LEU A 1 384 ? 5.265 7.398 20.562 1.00 92.75 384 LEU A O 1
ATOM 3103 N N . ARG A 1 385 ? 7.275 7.164 21.536 1.00 87.06 385 ARG A N 1
ATOM 3104 C CA . ARG A 1 385 ? 7.246 8.409 22.313 1.00 87.06 385 ARG A CA 1
ATOM 3105 C C . ARG A 1 385 ? 8.527 9.215 22.092 1.00 87.06 385 ARG A C 1
ATOM 3107 O O . ARG A 1 385 ? 9.595 8.653 21.826 1.00 87.06 385 ARG A O 1
ATOM 3114 N N . SER A 1 386 ? 8.418 10.536 22.232 1.00 81.00 386 SER A N 1
ATOM 3115 C CA . SER A 1 386 ? 9.526 11.495 22.118 1.00 81.00 386 SER A CA 1
ATOM 3116 C C . SER A 1 386 ? 10.348 11.633 23.401 1.00 81.00 386 SER A C 1
ATOM 3118 O O . SER A 1 386 ? 11.519 12.009 23.329 1.00 81.00 386 SER A O 1
ATOM 3120 N N . ASP A 1 387 ? 9.774 11.311 24.562 1.00 76.75 387 ASP A N 1
ATOM 3121 C CA . ASP A 1 387 ? 10.455 11.375 25.854 1.00 76.75 387 ASP A CA 1
ATOM 3122 C C . ASP A 1 387 ? 9.982 10.286 26.839 1.00 76.75 387 ASP A C 1
ATOM 3124 O O . ASP A 1 387 ? 8.981 9.602 26.625 1.00 76.75 387 ASP A O 1
ATOM 3128 N N . LYS A 1 388 ? 10.720 10.130 27.948 1.00 67.00 388 LYS A N 1
ATOM 3129 C CA . LYS A 1 388 ? 10.371 9.207 29.044 1.00 67.00 388 LYS A CA 1
ATOM 3130 C C . LYS A 1 388 ? 9.288 9.776 29.979 1.00 67.00 388 LYS A C 1
ATOM 3132 O O . LYS A 1 388 ? 8.637 9.013 30.685 1.00 67.00 388 LYS A O 1
ATOM 3137 N N . SER A 1 389 ? 9.120 11.098 30.044 1.00 61.31 389 SER A N 1
ATOM 3138 C CA . SER A 1 389 ? 8.224 11.790 30.992 1.00 61.31 389 SER A CA 1
ATOM 3139 C C . SER A 1 389 ? 6.747 11.762 30.599 1.00 61.31 389 SER A C 1
ATOM 3141 O O . SER A 1 389 ? 5.888 11.874 31.469 1.00 61.31 389 SER A O 1
ATOM 3143 N N . SER A 1 390 ? 6.451 11.574 29.316 1.00 58.12 390 SER A N 1
ATOM 3144 C CA . SER A 1 390 ? 5.115 11.337 28.758 1.00 58.12 390 SER A CA 1
ATOM 3145 C C . SER A 1 390 ? 4.579 9.932 29.064 1.00 58.12 390 SER A C 1
ATOM 3147 O O . SER A 1 390 ? 3.401 9.659 28.839 1.00 58.12 390 SER A O 1
ATOM 3149 N N . LEU A 1 391 ? 5.406 9.052 29.644 1.00 59.69 391 LEU A N 1
ATOM 3150 C CA . LEU A 1 391 ? 5.006 7.734 30.131 1.00 59.69 391 LEU A CA 1
ATOM 3151 C C . LEU A 1 391 ? 4.224 7.887 31.439 1.00 59.69 391 LEU A C 1
ATOM 3153 O O . LEU A 1 391 ? 4.788 7.900 32.537 1.00 59.69 391 LEU A O 1
ATOM 3157 N N . GLY A 1 392 ? 2.903 7.997 31.334 1.00 54.06 392 GLY A N 1
ATOM 3158 C CA . GLY A 1 392 ? 2.004 7.856 32.473 1.00 54.06 392 GLY A CA 1
ATOM 3159 C C . GLY A 1 392 ? 2.163 6.474 33.117 1.00 54.06 392 GLY A C 1
ATOM 3160 O O . GLY A 1 392 ? 1.561 5.514 32.671 1.00 54.06 392 GLY A O 1
ATOM 3161 N N . VAL A 1 393 ? 3.013 6.385 34.144 1.00 46.59 393 VAL A N 1
ATOM 3162 C CA . VAL A 1 393 ? 3.136 5.345 35.186 1.00 46.59 393 VAL A CA 1
ATOM 3163 C C . VAL A 1 393 ? 2.786 3.888 34.784 1.00 46.59 393 VAL A C 1
ATOM 3165 O O . VAL A 1 393 ? 1.622 3.507 34.722 1.00 46.59 393 VAL A O 1
ATOM 3168 N N . LYS A 1 394 ? 3.831 3.034 34.768 1.00 49.09 394 LYS A N 1
ATOM 3169 C CA . LYS A 1 394 ? 3.844 1.544 34.789 1.00 49.09 394 LYS A CA 1
ATOM 3170 C C . LYS A 1 394 ? 3.618 0.774 33.469 1.00 49.09 394 LYS A C 1
ATOM 3172 O O . LYS A 1 394 ? 3.149 -0.361 33.526 1.00 49.09 394 LYS A O 1
ATOM 3177 N N . SER A 1 395 ? 4.052 1.281 32.315 1.00 52.84 395 SER A N 1
ATOM 3178 C CA . SER A 1 395 ? 4.495 0.362 31.246 1.00 52.84 395 SER A CA 1
ATOM 3179 C C . SER A 1 395 ? 5.896 -0.175 31.584 1.00 52.84 395 SER A C 1
ATOM 3181 O O . SER A 1 395 ? 6.607 0.437 32.386 1.00 52.84 395 SER A O 1
ATOM 3183 N N . SER A 1 396 ? 6.318 -1.304 31.008 1.00 59.78 396 SER A N 1
ATOM 3184 C CA . SER A 1 396 ? 7.712 -1.771 31.115 1.00 59.78 396 SER A CA 1
ATOM 3185 C C . SER A 1 396 ? 8.702 -0.672 30.704 1.00 59.78 396 SER A C 1
ATOM 3187 O O . SER A 1 396 ? 8.334 0.203 29.916 1.00 59.78 396 SER A O 1
ATOM 3189 N N . ASP A 1 397 ? 9.942 -0.716 31.214 1.00 70.50 397 ASP A N 1
ATOM 3190 C CA . ASP A 1 397 ? 10.998 0.204 30.770 1.00 70.50 397 ASP A CA 1
ATOM 3191 C C . ASP A 1 397 ? 11.058 0.200 29.230 1.00 70.50 397 ASP A C 1
ATOM 3193 O O . ASP A 1 397 ? 11.225 -0.874 28.638 1.00 70.50 397 ASP A O 1
ATOM 3197 N N . PRO A 1 398 ? 10.854 1.358 28.572 1.00 81.50 398 PRO A N 1
ATOM 3198 C CA . PRO A 1 398 ? 10.781 1.414 27.121 1.00 81.50 398 PRO A CA 1
ATOM 3199 C C . PRO A 1 398 ? 12.118 1.002 26.514 1.00 81.50 398 PRO A C 1
ATOM 3201 O O . PRO A 1 398 ? 13.184 1.304 27.060 1.00 81.50 398 PRO A O 1
ATOM 3204 N N . GLN A 1 399 ? 12.069 0.368 25.346 1.00 86.75 399 GLN A N 1
ATOM 3205 C CA . GLN A 1 399 ? 13.275 0.178 24.547 1.00 86.75 399 GLN A CA 1
ATOM 3206 C C . GLN A 1 399 ? 13.686 1.531 23.968 1.00 86.75 399 GLN A C 1
ATOM 3208 O O . GLN A 1 399 ? 12.861 2.241 23.392 1.00 86.75 399 GLN A O 1
ATOM 3213 N N . VAL A 1 400 ? 14.953 1.904 24.148 1.00 86.94 400 VAL A N 1
ATOM 3214 C CA . VAL A 1 400 ? 15.471 3.215 23.741 1.00 86.94 400 VAL A CA 1
ATOM 3215 C C . VAL A 1 400 ? 16.511 3.038 22.656 1.00 86.94 400 VAL A C 1
ATOM 3217 O O . VAL A 1 400 ? 17.473 2.284 22.809 1.00 86.94 400 VAL A O 1
ATOM 3220 N N . PHE A 1 401 ? 16.365 3.794 21.577 1.00 85.75 401 PHE A N 1
ATOM 3221 C CA . PHE A 1 401 ? 17.399 3.903 20.561 1.00 85.75 401 PHE A CA 1
ATOM 3222 C C . PHE A 1 401 ? 17.590 5.356 20.137 1.00 85.75 401 PHE A C 1
ATOM 3224 O O . PHE A 1 401 ? 16.672 6.168 20.169 1.00 85.75 401 PHE A O 1
ATOM 3231 N N . ASN A 1 402 ? 18.830 5.679 19.772 1.00 86.12 402 ASN A N 1
ATOM 3232 C CA . ASN A 1 402 ? 19.238 7.022 19.381 1.00 86.12 402 ASN A CA 1
ATOM 3233 C C . ASN A 1 402 ? 19.502 7.080 17.878 1.00 86.12 402 ASN A C 1
ATOM 3235 O O . ASN A 1 402 ? 20.086 6.147 17.312 1.00 86.12 402 ASN A O 1
ATOM 3239 N N . ASN A 1 403 ? 19.143 8.206 17.271 1.00 85.38 403 ASN A N 1
ATOM 3240 C CA . ASN A 1 403 ? 19.574 8.600 15.938 1.00 85.38 403 ASN A CA 1
ATOM 3241 C C . ASN A 1 403 ? 20.090 10.052 15.957 1.00 85.38 403 ASN A C 1
ATOM 3243 O O . ASN A 1 403 ? 20.231 10.666 17.017 1.00 85.38 403 ASN A O 1
ATOM 3247 N N . ARG A 1 404 ? 20.403 10.614 14.784 1.00 85.25 404 ARG A N 1
ATOM 3248 C CA . ARG A 1 404 ? 20.946 11.984 14.677 1.00 85.25 404 ARG A CA 1
ATOM 3249 C C . ARG A 1 404 ? 19.984 13.074 15.167 1.00 85.25 404 ARG A C 1
ATOM 3251 O O . ARG A 1 404 ? 20.435 14.178 15.445 1.00 85.25 404 ARG A O 1
ATOM 3258 N N . GLN A 1 405 ? 18.691 12.777 15.245 1.00 84.44 405 GLN A N 1
ATOM 3259 C CA . GLN A 1 405 ? 17.632 13.700 15.645 1.00 84.44 405 GLN A CA 1
ATOM 3260 C C . GLN A 1 405 ? 17.179 13.511 17.107 1.00 84.44 405 GLN A C 1
ATOM 3262 O O . GLN A 1 405 ? 16.330 14.262 17.587 1.00 84.44 405 GLN A O 1
ATOM 3267 N N . GLY A 1 406 ? 17.737 12.533 17.830 1.00 87.69 406 GLY A N 1
ATOM 3268 C CA . GLY A 1 406 ? 17.510 12.336 19.262 1.00 87.69 406 GLY A CA 1
ATOM 3269 C C . GLY A 1 406 ? 17.179 10.895 19.652 1.00 87.69 406 GLY A C 1
ATOM 3270 O O . GLY A 1 406 ? 17.412 9.952 18.895 1.00 87.69 406 GLY A O 1
ATOM 3271 N N . SER A 1 407 ? 16.663 10.738 20.872 1.00 89.06 407 SER A N 1
ATOM 3272 C CA . SER A 1 407 ? 16.193 9.458 21.409 1.00 89.06 407 SER A CA 1
ATOM 3273 C C . SER A 1 407 ? 14.756 9.176 20.973 1.00 89.06 407 SER A C 1
ATOM 3275 O O . SER A 1 407 ? 13.938 10.092 20.885 1.00 89.06 407 SER A O 1
ATOM 3277 N N . ILE A 1 408 ? 14.460 7.903 20.728 1.00 90.31 408 ILE A N 1
ATOM 3278 C CA . ILE A 1 408 ? 13.130 7.368 20.433 1.00 90.31 408 ILE A CA 1
ATOM 3279 C C . ILE A 1 408 ? 12.854 6.262 21.451 1.00 90.31 408 ILE A C 1
ATOM 3281 O O . ILE A 1 408 ? 13.731 5.435 21.725 1.00 90.31 408 ILE A O 1
ATOM 3285 N N . TYR A 1 409 ? 11.646 6.260 22.009 1.00 90.69 409 TYR A N 1
ATOM 3286 C CA . TYR A 1 409 ? 11.218 5.326 23.046 1.00 90.69 409 TYR A CA 1
ATOM 3287 C C . TYR A 1 409 ? 10.100 4.444 22.494 1.00 90.69 409 TYR A C 1
ATOM 3289 O O . TYR A 1 409 ? 9.068 4.969 22.091 1.00 90.69 409 TYR A O 1
ATOM 3297 N N . MET A 1 410 ? 10.294 3.125 22.486 1.00 91.38 410 MET A N 1
ATOM 3298 C CA . MET A 1 410 ? 9.254 2.143 22.170 1.00 91.38 410 MET A CA 1
ATOM 3299 C C . MET A 1 410 ? 8.653 1.605 23.469 1.00 91.38 410 MET A C 1
ATOM 3301 O O . MET A 1 410 ? 9.348 0.973 24.272 1.00 91.38 410 MET A O 1
ATOM 3305 N N . VAL A 1 411 ? 7.362 1.850 23.661 1.00 89.69 411 VAL A N 1
ATOM 3306 C CA . VAL A 1 411 ? 6.556 1.350 24.774 1.00 89.69 411 VAL A CA 1
ATOM 3307 C C . VAL A 1 411 ? 5.900 0.034 24.374 1.00 89.69 411 VAL A C 1
ATOM 3309 O O . VAL A 1 411 ? 5.334 -0.072 23.293 1.00 89.69 411 VAL A O 1
ATOM 3312 N N . ASP A 1 412 ? 5.965 -0.948 25.271 1.00 91.69 412 ASP A N 1
ATOM 3313 C CA . ASP A 1 412 ? 5.339 -2.263 25.139 1.00 91.69 412 ASP A CA 1
ATOM 3314 C C . ASP A 1 412 ? 4.296 -2.436 26.252 1.00 91.69 412 ASP A C 1
ATOM 3316 O O . ASP A 1 412 ? 4.631 -2.430 27.441 1.00 91.69 412 ASP A O 1
ATOM 3320 N N . MET A 1 413 ? 3.028 -2.564 25.866 1.00 92.12 413 MET A N 1
ATOM 3321 C CA . MET A 1 413 ? 1.904 -2.820 26.776 1.00 92.12 413 MET A CA 1
ATOM 3322 C C . MET A 1 413 ? 1.310 -4.228 26.614 1.00 92.12 413 MET A C 1
ATOM 3324 O O . MET A 1 413 ? 0.230 -4.501 27.143 1.00 92.12 413 MET A O 1
ATOM 3328 N N . GLY A 1 414 ? 1.990 -5.131 25.904 1.00 93.44 414 GLY A N 1
ATOM 3329 C CA . GLY A 1 414 ? 1.490 -6.477 25.643 1.00 93.44 414 GLY A CA 1
ATOM 3330 C C . GLY A 1 414 ? 1.312 -7.330 26.902 1.00 93.44 414 GLY A C 1
ATOM 3331 O O . GLY A 1 414 ? 2.047 -7.209 27.884 1.00 93.44 414 GLY A O 1
ATOM 3332 N N . ASP A 1 415 ? 0.321 -8.225 26.875 1.00 93.94 415 ASP A N 1
ATOM 3333 C CA . ASP A 1 415 ? 0.005 -9.120 27.993 1.00 93.94 415 ASP A CA 1
ATOM 3334 C C . ASP A 1 415 ? -0.260 -10.554 27.504 1.00 93.94 415 ASP A C 1
ATOM 3336 O O . ASP A 1 415 ? -1.143 -10.816 26.687 1.00 93.94 415 ASP A O 1
ATOM 3340 N N . ASN A 1 416 ? 0.497 -11.516 28.037 1.00 92.88 416 ASN A N 1
ATOM 3341 C CA . ASN A 1 416 ? 0.389 -12.920 27.635 1.00 92.88 416 ASN A CA 1
ATOM 3342 C C . ASN A 1 416 ? -0.919 -13.599 28.074 1.00 92.88 416 ASN A C 1
ATOM 3344 O O . ASN A 1 416 ? -1.345 -14.552 27.425 1.00 92.88 416 ASN A O 1
ATOM 3348 N N . LYS A 1 417 ? -1.578 -13.144 29.147 1.00 94.88 417 LYS A N 1
ATOM 3349 C CA . LYS A 1 417 ? -2.901 -13.664 29.530 1.00 94.88 417 LYS A CA 1
ATOM 3350 C C . LYS A 1 417 ? -3.960 -13.207 28.536 1.00 94.88 417 LYS A C 1
ATOM 3352 O O . LYS A 1 417 ? -4.841 -13.993 28.195 1.00 94.88 417 LYS A O 1
ATOM 3357 N N . TYR A 1 418 ? -3.841 -11.975 28.041 1.00 96.44 418 TYR A N 1
ATOM 3358 C CA . TYR A 1 418 ? -4.698 -11.467 26.973 1.00 96.44 418 TYR A CA 1
ATOM 3359 C C . TYR A 1 418 ? -4.544 -12.305 25.699 1.00 96.44 418 TYR A C 1
ATOM 3361 O O . TYR A 1 418 ? -5.542 -12.770 25.157 1.00 96.44 418 TYR A O 1
ATOM 3369 N N . ILE A 1 419 ? -3.303 -12.584 25.280 1.00 95.12 419 ILE A N 1
ATOM 3370 C CA . ILE A 1 419 ? -3.006 -13.483 24.148 1.00 95.12 419 ILE A CA 1
ATOM 3371 C C . ILE A 1 419 ? -3.637 -14.861 24.340 1.00 95.12 419 ILE A C 1
ATOM 3373 O O . ILE A 1 419 ? -4.311 -15.370 23.447 1.00 95.12 419 ILE A O 1
ATOM 3377 N N . GLN A 1 420 ? -3.439 -15.474 25.509 1.00 94.38 420 GLN A N 1
ATOM 3378 C CA . GLN A 1 420 ? -3.985 -16.800 25.798 1.00 94.38 420 GLN A CA 1
ATOM 3379 C C . GLN A 1 420 ? -5.511 -16.814 25.718 1.00 94.38 420 GLN A C 1
ATOM 3381 O O . GLN A 1 420 ? -6.076 -17.755 25.165 1.00 94.38 420 GLN A O 1
ATOM 3386 N N . TRP A 1 421 ? -6.176 -15.781 26.240 1.00 96.88 421 TRP A N 1
ATOM 3387 C CA . TRP A 1 421 ? -7.622 -15.623 26.103 1.00 96.88 421 TRP A CA 1
ATOM 3388 C C . TRP A 1 421 ? -8.029 -15.458 24.634 1.00 96.88 421 TRP A C 1
ATOM 3390 O O . TRP A 1 421 ? -8.916 -16.174 24.175 1.00 96.88 421 TRP A O 1
ATOM 3400 N N . ALA A 1 422 ? -7.362 -14.579 23.885 1.00 97.19 422 ALA A N 1
ATOM 3401 C CA . ALA A 1 422 ? -7.704 -14.298 22.496 1.00 97.19 422 ALA A CA 1
ATOM 3402 C C . ALA A 1 422 ? -7.563 -15.549 21.613 1.00 97.19 422 ALA A C 1
ATOM 3404 O O . ALA A 1 422 ? -8.529 -15.969 20.977 1.00 97.19 422 ALA A O 1
ATOM 3405 N N . HIS A 1 423 ? -6.410 -16.220 21.666 1.00 95.69 423 HIS A N 1
ATOM 3406 C CA . HIS A 1 423 ? -6.157 -17.431 20.883 1.00 95.69 423 HIS A CA 1
ATOM 3407 C C . HIS A 1 423 ? -7.056 -18.599 21.304 1.00 95.69 423 HIS A C 1
ATOM 3409 O O . HIS A 1 423 ? -7.524 -19.347 20.446 1.00 95.69 423 HIS A O 1
ATOM 3415 N N . LYS A 1 424 ? -7.352 -18.755 22.606 1.00 95.31 424 LYS A N 1
ATOM 3416 C CA . LYS A 1 424 ? -8.298 -19.778 23.090 1.00 95.31 424 LYS A CA 1
ATOM 3417 C C . LYS A 1 424 ? -9.696 -19.584 22.496 1.00 95.31 424 LYS A C 1
ATOM 3419 O O . LYS A 1 424 ? -10.385 -20.570 22.254 1.00 95.31 424 LYS A O 1
ATOM 3424 N N . ASN A 1 425 ? -10.095 -18.336 22.266 1.00 96.12 425 ASN A N 1
ATOM 3425 C CA . ASN A 1 425 ? -11.382 -17.983 21.673 1.00 96.12 425 ASN A CA 1
ATOM 3426 C C . ASN A 1 425 ? -11.336 -17.865 20.141 1.00 96.12 425 ASN A C 1
ATOM 3428 O O . ASN A 1 425 ? -12.327 -17.476 19.531 1.00 96.12 425 ASN A O 1
ATOM 3432 N N . GLY A 1 426 ? -10.217 -18.241 19.512 1.00 94.81 426 GLY A N 1
ATOM 3433 C CA . GLY A 1 426 ? -10.081 -18.282 18.058 1.00 94.81 426 GLY A CA 1
ATOM 3434 C C . GLY A 1 426 ? -9.825 -16.929 17.394 1.00 94.81 426 GLY A C 1
ATOM 3435 O O . GLY A 1 426 ? -9.973 -16.839 16.178 1.00 94.81 426 GLY A O 1
ATOM 3436 N N . TYR A 1 427 ? -9.444 -15.898 18.153 1.00 97.38 427 TYR A N 1
ATOM 3437 C CA . TYR A 1 427 ? -9.052 -14.612 17.579 1.00 97.38 427 TYR A CA 1
ATOM 3438 C C . TYR A 1 427 ? -7.592 -14.622 17.159 1.00 97.38 427 TYR A C 1
ATOM 3440 O O . TYR A 1 427 ? -6.730 -15.097 17.900 1.00 97.38 427 TYR A O 1
ATOM 3448 N N . ASP A 1 428 ? -7.323 -14.010 16.016 1.00 98.00 428 ASP A N 1
ATOM 3449 C CA . ASP A 1 428 ? -5.995 -13.519 15.692 1.00 98.00 428 ASP A CA 1
ATOM 3450 C C . ASP A 1 428 ? -5.731 -12.219 16.455 1.00 98.00 428 ASP A C 1
ATOM 3452 O O . ASP A 1 428 ? -6.618 -11.368 16.588 1.00 98.00 428 ASP A O 1
ATOM 3456 N N . VAL A 1 429 ? -4.502 -12.046 16.942 1.00 98.38 429 VAL A N 1
ATOM 3457 C CA . VAL A 1 429 ? -4.097 -10.808 17.622 1.00 98.38 429 VAL A CA 1
ATOM 3458 C C . VAL A 1 429 ? -3.182 -9.995 16.725 1.00 98.38 429 VAL A C 1
ATOM 3460 O O . VAL A 1 429 ? -2.070 -10.426 16.403 1.00 98.38 429 VAL A O 1
ATOM 3463 N N . TRP A 1 430 ? -3.655 -8.814 16.326 1.00 98.69 430 TRP A N 1
ATOM 3464 C CA . TRP A 1 430 ? -2.893 -7.862 15.523 1.00 98.69 430 TRP A CA 1
ATOM 3465 C C . TRP A 1 430 ? -2.398 -6.734 16.426 1.00 98.69 430 TRP A C 1
ATOM 3467 O O . TRP A 1 430 ? -3.147 -5.824 16.749 1.00 98.69 430 TRP A O 1
ATOM 3477 N N . GLY A 1 431 ? -1.154 -6.798 16.899 1.00 98.44 431 GLY A N 1
ATOM 3478 C CA . GLY A 1 431 ? -0.640 -5.780 17.820 1.00 98.44 431 GLY A CA 1
ATOM 3479 C C . GLY A 1 431 ? -0.519 -4.425 17.123 1.00 98.44 431 GLY A C 1
ATOM 3480 O O . GLY A 1 431 ? 0.243 -4.307 16.160 1.00 98.44 431 GLY A O 1
ATOM 3481 N N . LEU A 1 432 ? -1.252 -3.411 17.590 1.00 98.62 432 LEU A N 1
ATOM 3482 C CA . LEU A 1 432 ? -1.205 -2.086 16.980 1.00 98.62 432 LEU A CA 1
ATOM 3483 C C . LEU A 1 432 ? 0.082 -1.351 17.369 1.00 98.62 432 LEU A C 1
ATOM 3485 O O . LEU A 1 432 ? 0.467 -1.313 18.541 1.00 98.62 432 LEU A O 1
ATOM 3489 N N . PHE A 1 433 ? 0.730 -0.782 16.355 1.00 98.31 433 PHE A N 1
ATOM 3490 C CA . PHE A 1 433 ? 1.974 -0.031 16.399 1.00 98.31 433 PHE A CA 1
ATOM 3491 C C . PHE A 1 433 ? 1.747 1.407 15.926 1.00 98.31 433 PHE A C 1
ATOM 3493 O O . PHE A 1 433 ? 1.461 1.632 14.751 1.00 98.31 433 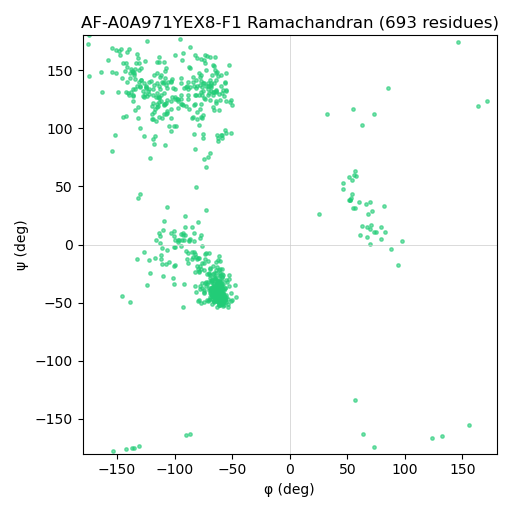PHE A O 1
ATOM 3500 N N . ARG A 1 434 ? 1.910 2.377 16.832 1.00 96.31 434 ARG A N 1
ATOM 3501 C CA . ARG A 1 434 ? 1.538 3.782 16.603 1.00 96.31 434 ARG A CA 1
ATOM 3502 C C . ARG A 1 434 ? 2.600 4.800 16.986 1.00 96.31 434 ARG A C 1
ATOM 3504 O O . ARG A 1 434 ? 3.472 4.534 17.814 1.00 96.31 434 ARG A O 1
ATOM 3511 N N . ASN A 1 435 ? 2.468 6.003 16.432 1.00 95.62 435 ASN A N 1
ATOM 3512 C CA . ASN A 1 435 ? 3.251 7.186 16.810 1.00 95.62 435 ASN A CA 1
ATOM 3513 C C . ASN A 1 435 ? 2.528 8.116 17.802 1.00 95.62 435 ASN A C 1
ATOM 3515 O O . ASN A 1 435 ? 3.046 9.191 18.086 1.00 95.62 435 ASN A O 1
ATOM 3519 N N . GLU A 1 436 ? 1.330 7.746 18.275 1.00 92.00 436 GLU A N 1
ATOM 3520 C CA . GLU A 1 436 ? 0.504 8.562 19.188 1.00 92.00 436 GLU A CA 1
ATOM 3521 C C . GLU A 1 436 ? 0.300 9.996 18.685 1.00 92.00 436 GLU A C 1
ATOM 3523 O O . GLU A 1 436 ? 0.337 10.964 19.444 1.00 92.00 436 GLU A O 1
ATOM 3528 N N . PHE A 1 437 ? 0.124 10.152 17.372 1.00 94.31 437 PHE A N 1
ATOM 3529 C CA . PHE A 1 437 ? -0.047 11.456 16.731 1.00 94.31 437 PHE A CA 1
ATOM 3530 C C . PHE A 1 437 ? 1.147 12.419 16.905 1.00 94.31 437 PHE A C 1
ATOM 3532 O O . PHE A 1 437 ? 1.041 13.595 16.538 1.00 94.31 437 PHE A O 1
ATOM 3539 N N . ASP A 1 438 ? 2.282 11.964 17.452 1.00 94.19 438 ASP A N 1
ATOM 3540 C CA . ASP A 1 438 ? 3.498 12.761 17.586 1.00 94.19 438 ASP A CA 1
ATOM 3541 C C . ASP A 1 438 ? 4.212 12.797 16.228 1.00 94.19 438 ASP A C 1
ATOM 3543 O O . ASP A 1 438 ? 4.839 11.834 15.767 1.00 94.19 438 ASP A O 1
ATOM 3547 N N . ILE A 1 439 ? 4.059 13.941 15.564 1.00 95.50 439 ILE A N 1
ATOM 3548 C CA . ILE A 1 439 ? 4.576 14.187 14.221 1.00 95.50 439 ILE A CA 1
ATOM 3549 C C . ILE A 1 439 ? 6.107 14.225 14.182 1.00 95.50 439 ILE A C 1
ATOM 3551 O O . ILE A 1 439 ? 6.711 13.813 13.190 1.00 95.50 439 ILE A O 1
ATOM 3555 N N . ASP A 1 440 ? 6.752 14.660 15.266 1.00 93.50 440 ASP A N 1
ATOM 3556 C CA . ASP A 1 440 ? 8.207 14.747 15.339 1.00 93.50 440 ASP A CA 1
ATOM 3557 C C . ASP A 1 440 ? 8.812 13.364 15.591 1.00 93.50 440 ASP A C 1
ATOM 3559 O O . ASP A 1 440 ? 9.861 13.033 15.036 1.00 93.50 440 ASP A O 1
ATOM 3563 N N . VAL A 1 441 ? 8.144 12.512 16.374 1.00 93.38 441 VAL A N 1
ATOM 3564 C CA . VAL A 1 441 ? 8.514 11.093 16.511 1.00 93.38 441 VAL A CA 1
ATOM 3565 C C . VAL A 1 441 ? 8.390 10.371 15.176 1.00 93.38 441 VAL A C 1
ATOM 3567 O O . VAL A 1 441 ? 9.327 9.670 14.783 1.00 93.38 441 VAL A O 1
ATOM 3570 N N . ALA A 1 442 ? 7.285 10.576 14.452 1.00 96.06 442 ALA A N 1
ATOM 3571 C CA . ALA A 1 442 ? 7.128 10.028 13.109 1.00 96.06 442 ALA A CA 1
ATOM 3572 C C . ALA A 1 442 ? 8.265 10.500 12.190 1.00 96.06 442 ALA A C 1
ATOM 3574 O O . ALA A 1 442 ? 8.947 9.670 11.591 1.00 96.06 442 ALA A O 1
ATOM 3575 N N . ASN A 1 443 ? 8.555 11.804 12.149 1.00 95.06 443 ASN A N 1
ATOM 3576 C CA . ASN A 1 443 ? 9.632 12.354 11.325 1.00 95.06 443 ASN A CA 1
ATOM 3577 C C . ASN A 1 443 ? 10.998 11.719 11.627 1.00 95.06 443 ASN A C 1
ATOM 3579 O O . ASN A 1 443 ? 11.689 11.282 10.700 1.00 95.06 443 ASN A O 1
ATOM 3583 N N . LYS A 1 444 ? 11.358 11.618 12.915 1.00 93.00 444 LYS A N 1
ATOM 3584 C CA . LYS A 1 444 ? 12.623 11.030 13.387 1.00 93.00 444 LYS A CA 1
ATOM 3585 C C . LYS A 1 444 ? 12.799 9.593 12.932 1.00 93.00 444 LYS A C 1
ATOM 3587 O O . LYS A 1 444 ? 13.904 9.196 12.571 1.00 93.00 444 LYS A O 1
ATOM 3592 N N . VAL A 1 445 ? 11.727 8.815 12.990 1.00 93.69 445 VAL A N 1
ATOM 3593 C CA . VAL A 1 445 ? 11.732 7.386 12.675 1.00 93.69 445 VAL A CA 1
ATOM 3594 C C . VAL A 1 445 ? 11.755 7.167 11.172 1.00 93.69 445 VAL A C 1
ATOM 3596 O O . VAL A 1 445 ? 12.594 6.427 10.664 1.00 93.69 445 VAL A O 1
ATOM 3599 N N . LEU A 1 446 ? 10.858 7.836 10.453 1.00 93.50 446 LEU A N 1
ATOM 3600 C CA . LEU A 1 446 ? 10.662 7.633 9.024 1.00 93.50 446 LEU A CA 1
ATOM 3601 C C . LEU A 1 446 ? 11.897 8.057 8.212 1.00 93.50 446 LEU A C 1
ATOM 3603 O O . LEU A 1 446 ? 12.248 7.398 7.229 1.00 93.50 446 LEU A O 1
ATOM 3607 N N . ASN A 1 447 ? 12.615 9.093 8.655 1.00 90.50 447 ASN A N 1
ATOM 3608 C CA . ASN A 1 447 ? 13.787 9.635 7.959 1.00 90.50 447 ASN A CA 1
ATOM 3609 C C . ASN A 1 447 ? 15.129 8.956 8.295 1.00 90.50 447 ASN A C 1
ATOM 3611 O O . ASN A 1 447 ? 16.165 9.393 7.790 1.00 90.50 447 ASN A O 1
ATOM 3615 N N . ASP A 1 448 ? 15.144 7.892 9.102 1.00 89.75 448 ASP A N 1
ATOM 3616 C CA . ASP A 1 448 ? 16.370 7.183 9.483 1.00 89.75 448 ASP A CA 1
ATOM 3617 C C . ASP A 1 448 ? 16.208 5.663 9.307 1.00 89.75 448 ASP A C 1
ATOM 3619 O O . ASP A 1 448 ? 15.509 4.998 10.070 1.00 89.75 448 ASP A O 1
ATOM 3623 N N . SER A 1 449 ? 16.878 5.090 8.301 1.00 86.75 449 SER A N 1
ATOM 3624 C CA . SER A 1 449 ? 16.779 3.656 7.976 1.00 86.75 449 SER A CA 1
ATOM 3625 C C . SER A 1 449 ? 17.171 2.740 9.133 1.00 86.75 449 SER A C 1
ATOM 3627 O O . SER A 1 449 ? 16.568 1.686 9.325 1.00 86.75 449 SER A O 1
ATOM 3629 N N . ASN A 1 450 ? 18.140 3.152 9.955 1.00 87.62 450 ASN A N 1
ATOM 3630 C CA . ASN A 1 450 ? 18.530 2.403 11.146 1.00 87.62 450 ASN A CA 1
ATOM 3631 C C . ASN A 1 450 ? 17.422 2.378 12.204 1.00 87.62 450 ASN A C 1
ATOM 3633 O O . ASN A 1 450 ? 17.254 1.364 12.878 1.00 87.62 450 ASN A O 1
ATOM 3637 N N . SER A 1 451 ? 16.678 3.471 12.357 1.00 91.50 451 SER A N 1
ATOM 3638 C CA . SER A 1 451 ? 15.532 3.568 13.260 1.00 91.50 451 SER A CA 1
ATOM 3639 C C . SER A 1 451 ? 14.408 2.644 12.798 1.00 91.50 451 SER A C 1
ATOM 3641 O O . SER A 1 451 ? 13.928 1.843 13.598 1.00 91.50 451 SER A O 1
ATOM 3643 N N . ARG A 1 452 ? 14.062 2.668 11.502 1.00 92.38 452 ARG A N 1
ATOM 3644 C CA . ARG A 1 452 ? 13.063 1.751 10.922 1.00 92.38 452 ARG A CA 1
ATOM 3645 C C . ARG A 1 452 ? 13.461 0.284 11.100 1.00 92.38 452 ARG A C 1
ATOM 3647 O O . ARG A 1 452 ? 12.666 -0.509 11.598 1.00 92.38 452 ARG A O 1
ATOM 3654 N N . ARG A 1 453 ? 14.721 -0.061 10.812 1.00 90.62 453 ARG A N 1
ATOM 3655 C CA . ARG A 1 453 ? 15.265 -1.412 11.029 1.00 90.62 453 ARG A CA 1
ATOM 3656 C C . ARG A 1 453 ? 15.149 -1.866 12.486 1.00 90.62 453 ARG A C 1
ATOM 3658 O O . ARG A 1 453 ? 14.635 -2.947 12.740 1.00 90.62 453 ARG A O 1
ATOM 3665 N N . LYS A 1 454 ? 15.587 -1.042 13.445 1.00 90.94 454 LYS A N 1
ATOM 3666 C CA . LYS A 1 454 ? 15.496 -1.368 14.882 1.00 90.94 454 LYS A CA 1
ATOM 3667 C C . LYS A 1 454 ? 14.054 -1.585 15.335 1.00 90.94 454 LYS A C 1
ATOM 3669 O O . LYS A 1 454 ? 13.802 -2.458 16.155 1.00 90.94 454 LYS A O 1
ATOM 3674 N N . ILE A 1 455 ? 13.110 -0.809 14.806 1.00 93.94 455 ILE A N 1
ATOM 3675 C CA . ILE A 1 455 ? 11.683 -1.002 15.085 1.00 93.94 455 ILE A CA 1
ATOM 3676 C C . ILE A 1 455 ? 11.208 -2.353 14.554 1.00 93.94 455 ILE A C 1
ATOM 3678 O O . ILE A 1 455 ? 10.568 -3.089 15.294 1.00 93.94 455 ILE A O 1
ATOM 3682 N N . ILE A 1 456 ? 11.553 -2.714 13.317 1.00 95.19 456 ILE A N 1
ATOM 3683 C CA . ILE A 1 456 ? 11.199 -4.022 12.745 1.00 95.19 456 ILE A CA 1
ATOM 3684 C C . ILE A 1 456 ? 11.793 -5.163 13.589 1.00 95.19 456 ILE A C 1
ATOM 3686 O O . ILE A 1 456 ? 11.082 -6.111 13.913 1.00 95.19 456 ILE A O 1
ATOM 3690 N N . GLU A 1 457 ? 13.054 -5.051 14.017 1.00 93.25 457 GLU A N 1
ATOM 3691 C CA . GLU A 1 457 ? 13.697 -6.009 14.933 1.00 93.25 457 GLU A CA 1
ATOM 3692 C C . GLU A 1 457 ? 12.920 -6.150 16.253 1.00 93.25 457 GLU A C 1
ATOM 3694 O O . GLU A 1 457 ? 12.651 -7.269 16.695 1.00 93.25 457 GLU A O 1
ATOM 3699 N N . LEU A 1 458 ? 12.484 -5.037 16.852 1.00 93.88 458 LEU A N 1
ATOM 3700 C CA . LEU A 1 458 ? 11.653 -5.048 18.062 1.00 93.88 458 LEU A CA 1
ATOM 3701 C C . LEU A 1 458 ? 10.277 -5.684 17.822 1.00 93.88 458 LEU A C 1
ATOM 3703 O O . LEU A 1 458 ? 9.800 -6.447 18.658 1.00 93.88 458 LEU A O 1
ATOM 3707 N N . LEU A 1 459 ? 9.642 -5.423 16.679 1.00 96.12 459 LEU A N 1
ATOM 3708 C CA . LEU A 1 459 ? 8.350 -6.023 16.334 1.00 96.12 459 LEU A CA 1
ATOM 3709 C C . LEU A 1 459 ? 8.460 -7.541 16.117 1.00 96.12 459 LEU A C 1
ATOM 3711 O O . LEU A 1 459 ? 7.540 -8.275 16.485 1.00 96.12 459 LEU A O 1
ATOM 3715 N N . ILE A 1 460 ? 9.588 -8.041 15.602 1.00 95.19 460 ILE A N 1
ATOM 3716 C CA . ILE A 1 460 ? 9.888 -9.484 15.549 1.00 95.19 460 ILE A CA 1
ATOM 3717 C C . ILE A 1 460 ? 10.008 -10.057 16.968 1.00 95.19 460 ILE A C 1
ATOM 3719 O O . ILE A 1 460 ? 9.437 -11.109 17.270 1.00 95.19 460 ILE A O 1
ATOM 3723 N N . GLU A 1 461 ? 10.706 -9.362 17.869 1.00 93.44 461 GLU A N 1
ATOM 3724 C CA . GLU A 1 461 ? 10.824 -9.779 19.271 1.00 93.44 461 GLU A CA 1
ATOM 3725 C C . GLU A 1 461 ? 9.468 -9.798 19.984 1.00 93.44 461 GLU A C 1
ATOM 3727 O O . GLU A 1 461 ? 9.166 -10.750 20.708 1.00 93.44 461 GLU A O 1
ATOM 3732 N N . TYR A 1 462 ? 8.618 -8.799 19.749 1.00 94.88 462 TYR A N 1
ATOM 3733 C CA . TYR A 1 462 ? 7.260 -8.757 20.292 1.00 94.88 462 TYR A CA 1
ATOM 3734 C C . TYR A 1 462 ? 6.364 -9.830 19.680 1.00 94.88 462 TYR A C 1
ATOM 3736 O O . TYR A 1 462 ? 5.612 -10.477 20.409 1.00 94.88 462 TYR A O 1
ATOM 3744 N N . THR A 1 463 ? 6.511 -10.114 18.385 1.00 94.94 463 THR A N 1
ATOM 3745 C CA . THR A 1 463 ? 5.850 -11.251 17.733 1.00 94.94 463 THR A CA 1
ATOM 3746 C C . THR A 1 463 ? 6.229 -12.559 18.414 1.00 94.94 463 THR A C 1
ATOM 3748 O O . THR A 1 463 ? 5.348 -13.355 18.719 1.00 94.94 463 THR A O 1
ATOM 3751 N N . LYS A 1 464 ? 7.510 -12.784 18.727 1.00 93.81 464 LYS A N 1
ATOM 3752 C CA . LYS A 1 464 ? 7.934 -13.961 19.499 1.00 93.81 464 LYS A CA 1
ATOM 3753 C C . LYS A 1 464 ? 7.340 -13.962 20.906 1.00 93.81 464 LYS A C 1
ATOM 3755 O O . LYS A 1 464 ? 6.825 -14.981 21.361 1.00 93.81 464 LYS A O 1
ATOM 3760 N N . LYS A 1 465 ? 7.445 -12.834 21.610 1.00 92.75 465 LYS A N 1
ATOM 3761 C CA . LYS A 1 465 ? 7.047 -12.697 23.018 1.00 92.75 465 LYS A CA 1
ATOM 3762 C C . LYS A 1 465 ? 5.552 -12.938 23.222 1.00 92.75 465 LYS A C 1
ATOM 3764 O O . LYS A 1 465 ? 5.190 -13.571 24.211 1.00 92.75 465 LYS A O 1
ATOM 3769 N N . TYR A 1 466 ? 4.729 -12.451 22.296 1.00 94.06 466 TYR A N 1
ATOM 3770 C CA . TYR A 1 466 ? 3.268 -12.458 22.381 1.00 94.06 466 TYR A CA 1
ATOM 3771 C C . TYR A 1 466 ? 2.596 -13.378 21.356 1.00 94.06 466 TYR A C 1
ATOM 3773 O O . TYR A 1 466 ? 1.376 -13.458 21.330 1.00 94.06 466 TYR A O 1
ATOM 3781 N N . GLN A 1 467 ? 3.365 -14.091 20.527 1.00 93.81 467 GLN A N 1
ATOM 3782 C CA . GLN A 1 467 ? 2.858 -14.980 19.471 1.00 93.81 467 GLN A CA 1
ATOM 3783 C C . GLN A 1 467 ? 1.858 -14.286 18.526 1.00 93.81 467 GLN A C 1
ATOM 3785 O O . GLN A 1 467 ? 0.853 -14.881 18.151 1.00 93.81 467 GLN A O 1
ATOM 3790 N N . LEU A 1 468 ? 2.128 -13.027 18.164 1.00 97.12 468 LEU A N 1
ATOM 3791 C CA . LEU A 1 468 ? 1.220 -12.188 17.370 1.00 97.12 468 LEU A CA 1
ATOM 3792 C C . LEU A 1 468 ? 0.920 -12.801 15.999 1.00 97.12 468 LEU A C 1
ATOM 3794 O O . LEU A 1 468 ? 1.798 -13.393 15.374 1.00 97.12 468 LEU A O 1
ATOM 3798 N N . ASP A 1 469 ? -0.295 -12.600 15.497 1.00 97.81 469 ASP A N 1
ATOM 3799 C CA . ASP A 1 469 ? -0.708 -13.027 14.153 1.00 97.81 469 ASP A CA 1
ATOM 3800 C C . ASP A 1 469 ? -0.670 -11.888 13.133 1.00 97.81 469 ASP A C 1
ATOM 3802 O O . ASP A 1 469 ? -0.621 -12.136 11.929 1.00 97.81 469 ASP A O 1
ATOM 3806 N N . GLY A 1 470 ? -0.636 -10.645 13.613 1.00 98.31 470 GLY A N 1
ATOM 3807 C CA . GLY A 1 470 ? -0.448 -9.468 12.782 1.00 98.31 470 GLY A CA 1
ATOM 3808 C C . GLY A 1 470 ? 0.165 -8.289 13.533 1.00 98.31 470 GLY A C 1
ATOM 3809 O O . GLY A 1 470 ? 0.244 -8.284 14.764 1.00 98.31 470 GLY A O 1
ATOM 3810 N N . ILE A 1 471 ? 0.569 -7.279 12.772 1.00 98.88 471 ILE A N 1
ATOM 3811 C CA . ILE A 1 471 ? 0.924 -5.939 13.235 1.00 98.88 471 ILE A CA 1
ATOM 3812 C C . ILE A 1 471 ? 0.046 -4.944 12.480 1.00 98.88 471 ILE A C 1
ATOM 3814 O O . ILE A 1 471 ? -0.002 -4.963 11.250 1.00 98.88 471 ILE A O 1
ATOM 3818 N N . ASN A 1 472 ? -0.629 -4.069 13.220 1.00 98.88 472 ASN A N 1
ATOM 3819 C CA . ASN A 1 472 ? -1.473 -3.017 12.662 1.00 98.88 472 ASN A CA 1
ATOM 3820 C C . ASN A 1 472 ? -0.777 -1.663 12.828 1.00 98.88 472 ASN A C 1
ATOM 3822 O O . ASN A 1 472 ? -0.544 -1.220 13.945 1.00 98.88 472 ASN A O 1
ATOM 3826 N N . VAL A 1 473 ? -0.371 -1.037 11.728 1.00 98.81 473 VAL A N 1
ATOM 3827 C CA . VAL A 1 473 ? 0.368 0.230 11.733 1.00 98.81 473 VAL A CA 1
ATOM 3828 C C . VAL A 1 473 ? -0.608 1.400 11.750 1.00 98.81 473 VAL A C 1
ATOM 3830 O O . VAL A 1 473 ? -1.329 1.609 10.779 1.00 98.81 473 VAL A O 1
ATOM 3833 N N . ASP A 1 474 ? -0.567 2.186 12.818 1.00 98.62 474 ASP A N 1
ATOM 3834 C CA . ASP A 1 474 ? -1.447 3.330 13.064 1.00 98.62 474 ASP A CA 1
ATOM 3835 C C . ASP A 1 474 ? -0.604 4.605 13.233 1.00 98.62 474 ASP A C 1
ATOM 3837 O O . ASP A 1 474 ? -0.297 5.070 14.334 1.00 98.62 474 ASP A O 1
ATOM 3841 N N . PHE A 1 475 ? -0.087 5.096 12.104 1.00 98.56 475 PHE A N 1
ATOM 3842 C CA . PHE A 1 475 ? 0.732 6.306 12.052 1.00 98.56 475 PHE A CA 1
ATOM 3843 C C . PHE A 1 475 ? -0.109 7.481 11.574 1.00 98.56 475 PHE A C 1
ATOM 3845 O O . PHE A 1 475 ? -0.310 7.652 10.375 1.00 98.56 475 PHE A O 1
ATOM 3852 N N . GLU A 1 476 ? -0.526 8.327 12.505 1.00 97.81 476 GLU A N 1
ATOM 3853 C CA . GLU A 1 476 ? -1.363 9.493 12.241 1.00 97.81 476 GLU A CA 1
ATOM 3854 C C . GLU A 1 476 ? -0.616 10.804 12.513 1.00 97.81 476 GLU A C 1
ATOM 3856 O O . GLU A 1 476 ? 0.399 10.833 13.210 1.00 97.81 476 GLU A O 1
ATOM 3861 N N . ASN A 1 477 ? -1.116 11.918 11.966 1.00 97.69 477 ASN A N 1
ATOM 3862 C CA . ASN A 1 477 ? -0.458 13.228 12.048 1.00 97.69 477 ASN A CA 1
ATOM 3863 C C . ASN A 1 477 ? 1.018 13.171 11.604 1.00 97.69 477 ASN A C 1
ATOM 3865 O O . ASN A 1 477 ? 1.928 13.490 12.363 1.00 97.69 477 ASN A O 1
ATOM 3869 N N . VAL A 1 478 ? 1.258 12.735 10.370 1.00 98.12 478 VAL A N 1
ATOM 3870 C CA . VAL A 1 478 ? 2.594 12.586 9.772 1.00 98.12 478 VAL A CA 1
ATOM 3871 C C . VAL A 1 478 ? 2.841 13.748 8.816 1.00 98.12 478 VAL A C 1
ATOM 3873 O O . VAL A 1 478 ? 1.933 14.128 8.077 1.00 98.12 478 VAL A O 1
ATOM 3876 N N . TYR A 1 479 ? 4.050 14.323 8.779 1.00 97.38 479 TYR A N 1
ATOM 3877 C CA . TYR A 1 479 ? 4.339 15.387 7.811 1.00 97.38 479 TYR A CA 1
ATOM 3878 C C . TYR A 1 479 ? 4.052 14.899 6.391 1.00 97.38 479 TYR A C 1
ATOM 3880 O O . TYR A 1 479 ? 4.509 13.834 5.981 1.00 97.38 479 TYR A O 1
ATOM 3888 N N . TYR A 1 480 ? 3.350 15.711 5.601 1.00 94.81 480 TYR A N 1
ATOM 3889 C CA . TYR A 1 480 ? 3.099 15.390 4.194 1.00 94.81 480 TYR A CA 1
ATOM 3890 C C . TYR A 1 480 ? 4.392 15.115 3.404 1.00 94.81 480 TYR A C 1
ATOM 3892 O O . TYR A 1 480 ? 4.411 14.253 2.529 1.00 94.81 480 TYR A O 1
ATOM 3900 N N . SER A 1 481 ? 5.498 15.777 3.760 1.00 91.06 481 SER A N 1
ATOM 3901 C CA . SER A 1 481 ? 6.822 15.517 3.179 1.00 91.06 481 SER A CA 1
ATOM 3902 C C . SER A 1 481 ? 7.369 14.111 3.465 1.00 91.06 481 SER A C 1
ATOM 3904 O O . SER A 1 481 ? 8.205 13.630 2.707 1.00 91.06 481 SER A O 1
ATOM 3906 N N . ASP A 1 482 ? 6.889 13.435 4.512 1.00 92.88 482 ASP A N 1
ATOM 3907 C CA . ASP A 1 482 ? 7.310 12.085 4.907 1.00 92.88 482 ASP A CA 1
ATOM 3908 C C . ASP A 1 482 ? 6.415 10.978 4.312 1.00 92.88 482 ASP A C 1
ATOM 3910 O O . ASP A 1 482 ? 6.637 9.794 4.574 1.00 92.88 482 ASP A O 1
ATOM 3914 N N . ARG A 1 483 ? 5.439 11.328 3.460 1.00 92.12 483 ARG A N 1
ATOM 3915 C CA . ARG A 1 483 ? 4.472 10.408 2.821 1.00 92.12 483 ARG A CA 1
ATOM 3916 C C . ARG A 1 483 ? 5.107 9.147 2.221 1.00 92.12 483 ARG A C 1
ATOM 3918 O O . ARG A 1 483 ? 4.637 8.026 2.430 1.00 92.12 483 ARG A O 1
ATOM 3925 N N . HIS A 1 484 ? 6.216 9.312 1.501 1.00 87.31 484 HIS A N 1
ATOM 3926 C CA . HIS A 1 484 ? 6.949 8.191 0.897 1.00 87.31 484 HIS A CA 1
ATOM 3927 C C . HIS A 1 484 ? 7.704 7.359 1.917 1.00 87.31 484 HIS A C 1
ATOM 3929 O O . HIS A 1 484 ? 7.837 6.150 1.752 1.00 87.31 484 HIS A O 1
ATOM 3935 N N . LYS A 1 485 ? 8.179 7.990 2.989 1.00 90.62 485 LYS A N 1
ATOM 3936 C CA . LYS A 1 485 ? 8.927 7.315 4.044 1.00 90.62 485 LYS A CA 1
ATOM 3937 C C . LYS A 1 485 ? 8.018 6.448 4.912 1.00 90.62 485 LYS A C 1
ATOM 3939 O O . LYS A 1 485 ? 8.445 5.365 5.303 1.00 90.62 485 LYS A O 1
ATOM 3944 N N . LEU A 1 486 ? 6.763 6.853 5.129 1.00 95.69 486 LEU A N 1
ATOM 3945 C CA . LEU A 1 486 ? 5.754 5.988 5.751 1.00 95.69 486 LEU A CA 1
ATOM 3946 C C . LEU A 1 486 ? 5.507 4.731 4.907 1.00 95.69 486 LEU A C 1
ATOM 3948 O O . LEU A 1 486 ? 5.599 3.615 5.409 1.00 95.69 486 LEU A O 1
ATOM 3952 N N . SER A 1 487 ? 5.283 4.911 3.606 1.00 93.44 487 SER A N 1
ATOM 3953 C CA . SER A 1 487 ? 5.057 3.797 2.674 1.00 93.44 487 SER A CA 1
ATOM 3954 C C . SER A 1 487 ? 6.260 2.859 2.589 1.00 93.44 487 SER A C 1
ATOM 3956 O O . SER A 1 487 ? 6.106 1.639 2.589 1.00 93.44 487 SER A O 1
ATOM 3958 N N . GLN A 1 488 ? 7.467 3.431 2.596 1.00 90.31 488 GLN A N 1
ATOM 3959 C CA . GLN A 1 488 ? 8.712 2.680 2.683 1.00 90.31 488 GLN A CA 1
ATOM 3960 C C . GLN A 1 488 ? 8.753 1.833 3.957 1.00 90.31 488 GLN A C 1
ATOM 3962 O O . GLN A 1 488 ? 8.979 0.634 3.857 1.00 90.31 488 GLN A O 1
ATOM 3967 N N . MET A 1 489 ? 8.501 2.414 5.134 1.00 94.38 489 MET A N 1
ATOM 3968 C CA . MET A 1 489 ? 8.516 1.671 6.400 1.00 94.38 489 MET A CA 1
ATOM 3969 C C . MET A 1 489 ? 7.535 0.493 6.378 1.00 94.38 489 MET A C 1
ATOM 3971 O O . MET A 1 489 ? 7.907 -0.616 6.749 1.00 94.38 489 MET A O 1
ATOM 3975 N N . VAL A 1 490 ? 6.306 0.712 5.898 1.00 96.75 490 VAL A N 1
ATOM 3976 C CA . VAL A 1 490 ? 5.284 -0.344 5.811 1.00 96.75 490 VAL A CA 1
ATOM 3977 C C . VAL A 1 490 ? 5.710 -1.457 4.852 1.00 96.75 490 VAL A C 1
ATOM 3979 O O . VAL A 1 490 ? 5.534 -2.628 5.177 1.00 96.75 490 VAL A O 1
ATOM 3982 N N . ARG A 1 491 ? 6.341 -1.132 3.716 1.00 93.50 491 ARG A N 1
ATOM 3983 C CA . ARG A 1 491 ? 6.928 -2.137 2.812 1.00 93.50 491 ARG A CA 1
ATOM 3984 C C . ARG A 1 491 ? 8.029 -2.942 3.496 1.00 93.50 491 ARG A C 1
ATOM 3986 O O . ARG A 1 491 ? 8.012 -4.166 3.423 1.00 93.50 491 ARG A O 1
ATOM 3993 N N . GLU A 1 492 ? 8.973 -2.270 4.153 1.00 92.81 492 GLU A N 1
ATOM 3994 C CA . GLU A 1 492 ? 10.083 -2.912 4.871 1.00 92.81 492 GLU A CA 1
ATOM 3995 C C . GLU A 1 492 ? 9.560 -3.870 5.953 1.00 92.81 492 GLU A C 1
ATOM 3997 O O . GLU A 1 492 ? 10.015 -5.010 6.048 1.00 92.81 492 GLU A O 1
ATOM 4002 N N . MET A 1 493 ? 8.549 -3.435 6.711 1.00 95.44 493 MET A N 1
ATOM 4003 C CA . MET A 1 493 ? 7.843 -4.264 7.686 1.00 95.44 493 MET A CA 1
ATOM 4004 C C . MET A 1 493 ? 7.169 -5.465 7.021 1.00 95.44 493 MET A C 1
ATOM 4006 O O . MET A 1 493 ? 7.407 -6.593 7.438 1.00 95.44 493 MET A O 1
ATOM 4010 N N . ALA A 1 494 ? 6.369 -5.249 5.976 1.00 95.81 494 ALA A N 1
ATOM 4011 C CA . ALA A 1 494 ? 5.593 -6.306 5.335 1.00 95.81 494 ALA A CA 1
ATOM 4012 C C . ALA A 1 494 ? 6.477 -7.371 4.667 1.00 95.81 494 ALA A C 1
ATOM 4014 O O . ALA A 1 494 ? 6.177 -8.559 4.763 1.00 95.81 494 ALA A O 1
ATOM 4015 N N . VAL A 1 495 ? 7.586 -6.976 4.028 1.00 91.75 495 VAL A N 1
ATOM 4016 C CA . VAL A 1 495 ? 8.563 -7.919 3.450 1.00 91.75 495 VAL A CA 1
ATOM 4017 C C . VAL A 1 495 ? 9.110 -8.856 4.526 1.00 91.75 495 VAL A C 1
ATOM 4019 O O . VAL A 1 495 ? 9.174 -10.058 4.303 1.00 91.75 495 VAL A O 1
ATOM 4022 N N . VAL A 1 496 ? 9.460 -8.324 5.698 1.00 93.44 496 VAL A N 1
ATOM 4023 C CA . VAL A 1 496 ? 10.058 -9.101 6.790 1.00 93.44 496 VAL A CA 1
ATOM 4024 C C . VAL A 1 496 ? 9.011 -9.910 7.563 1.00 93.44 496 VAL A C 1
ATOM 4026 O O . VAL A 1 496 ? 9.190 -11.101 7.796 1.00 93.44 496 VAL A O 1
ATOM 4029 N N . LEU A 1 497 ? 7.894 -9.299 7.956 1.00 96.25 497 LEU A N 1
ATOM 4030 C CA . LEU A 1 497 ? 6.868 -9.941 8.785 1.00 96.25 497 LEU A CA 1
ATOM 4031 C C . LEU A 1 497 ? 6.119 -11.055 8.042 1.00 96.25 497 LEU A C 1
ATOM 4033 O O . LEU A 1 497 ? 5.761 -12.065 8.652 1.00 96.25 497 LEU A O 1
ATOM 4037 N N . ARG A 1 498 ? 5.958 -10.948 6.719 1.00 94.88 498 ARG A N 1
ATOM 4038 C CA . ARG A 1 498 ? 5.358 -12.019 5.912 1.00 94.88 498 ARG A CA 1
ATOM 4039 C C . ARG A 1 498 ? 6.209 -13.284 5.901 1.00 94.88 498 ARG A C 1
ATOM 4041 O O . ARG A 1 498 ? 5.662 -14.382 5.876 1.00 94.88 498 ARG A O 1
ATOM 4048 N N . GLU A 1 499 ? 7.530 -13.158 6.026 1.00 92.62 499 GLU A N 1
ATOM 4049 C CA . GLU A 1 499 ? 8.407 -14.321 6.174 1.00 92.62 499 GLU A CA 1
ATOM 4050 C C . GLU A 1 499 ? 8.134 -15.093 7.478 1.00 92.62 499 GLU A C 1
ATOM 4052 O O . GLU A 1 499 ? 8.344 -16.306 7.509 1.00 92.62 499 GLU A O 1
ATOM 4057 N N . LEU A 1 500 ? 7.580 -14.429 8.504 1.00 93.69 500 LEU A N 1
ATOM 4058 C CA . LEU A 1 500 ? 7.062 -15.041 9.736 1.00 93.69 500 LEU A CA 1
ATOM 4059 C C . LEU A 1 500 ? 5.613 -15.545 9.617 1.00 93.69 500 LEU A C 1
ATOM 4061 O O . LEU A 1 500 ? 5.109 -16.141 10.567 1.00 93.69 500 LEU A O 1
ATOM 4065 N N . GLY A 1 501 ? 4.906 -15.297 8.514 1.00 95.88 501 GLY A N 1
ATOM 4066 C CA . GLY A 1 501 ? 3.461 -15.539 8.427 1.00 95.88 501 GLY A CA 1
ATOM 4067 C C . GLY A 1 501 ? 2.629 -14.596 9.306 1.00 95.88 501 GLY A C 1
ATOM 4068 O O . GLY A 1 501 ? 1.547 -14.977 9.764 1.00 95.88 501 GLY A O 1
ATOM 4069 N N . VAL A 1 502 ? 3.158 -13.399 9.584 1.00 97.56 502 V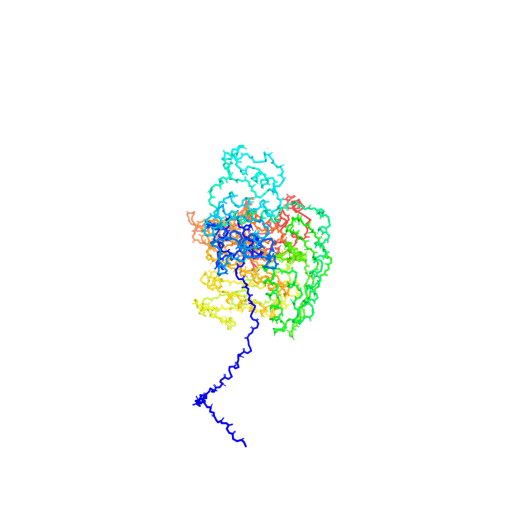AL A N 1
ATOM 4070 C CA . VAL A 1 502 ? 2.503 -12.328 10.348 1.00 97.56 502 VAL A CA 1
ATOM 4071 C C . VAL A 1 502 ? 1.930 -11.309 9.373 1.00 97.56 502 VAL A C 1
ATOM 4073 O O . VAL A 1 502 ? 2.655 -10.770 8.538 1.00 97.56 502 VAL A O 1
ATOM 4076 N N . ILE A 1 503 ? 0.635 -11.035 9.504 1.00 98.31 503 ILE A N 1
ATOM 4077 C CA . ILE A 1 503 ? -0.076 -10.053 8.682 1.00 98.31 503 ILE A CA 1
ATOM 4078 C C . ILE A 1 503 ? 0.403 -8.635 9.004 1.00 98.31 503 ILE A C 1
ATOM 4080 O O . ILE A 1 503 ? 0.567 -8.280 10.168 1.00 98.31 503 ILE A O 1
ATOM 4084 N N . THR A 1 504 ? 0.577 -7.795 7.989 1.00 98.62 504 THR A N 1
ATOM 4085 C CA . THR A 1 504 ? 0.757 -6.347 8.172 1.00 98.62 504 THR A CA 1
ATOM 4086 C C . THR A 1 504 ? -0.479 -5.610 7.676 1.00 98.62 504 THR A C 1
ATOM 4088 O O . THR A 1 504 ? -0.818 -5.707 6.496 1.00 98.62 504 THR A O 1
ATOM 4091 N N . SER A 1 505 ? -1.135 -4.840 8.545 1.00 98.75 505 SER A N 1
ATOM 4092 C CA . SER A 1 505 ? -2.173 -3.884 8.147 1.00 98.75 505 SER A CA 1
ATOM 4093 C C . SER A 1 505 ? -1.739 -2.446 8.410 1.00 98.75 505 SER A C 1
ATOM 4095 O O . SER A 1 505 ? -0.874 -2.203 9.250 1.00 98.75 505 SER A O 1
ATOM 4097 N N . VAL A 1 506 ? -2.329 -1.484 7.703 1.00 98.88 506 VAL A N 1
ATOM 4098 C CA . VAL A 1 506 ? -2.061 -0.053 7.905 1.00 98.88 506 VAL A CA 1
ATOM 4099 C C . VAL A 1 506 ? -3.346 0.764 7.900 1.00 98.88 506 VAL A C 1
ATOM 4101 O O . VAL A 1 506 ? -4.191 0.597 7.018 1.00 98.88 506 VAL A O 1
ATOM 4104 N N . ASP A 1 507 ? -3.471 1.658 8.872 1.00 98.88 507 ASP A N 1
ATOM 4105 C CA . ASP A 1 507 ? -4.633 2.520 9.040 1.00 98.88 507 ASP A CA 1
ATOM 4106 C C . ASP A 1 507 ? -4.474 3.793 8.197 1.00 98.88 507 ASP A C 1
ATOM 4108 O O . ASP A 1 507 ? -3.402 4.399 8.121 1.00 98.88 507 ASP A O 1
ATOM 4112 N N . VAL A 1 508 ? -5.543 4.188 7.503 1.00 98.75 508 VAL A N 1
ATOM 4113 C CA . VAL A 1 508 ? -5.596 5.403 6.681 1.00 98.75 508 VAL A CA 1
ATOM 4114 C C . VAL A 1 508 ? -6.923 6.121 6.881 1.00 98.75 508 VAL A C 1
ATOM 4116 O O . VAL A 1 508 ? -7.969 5.514 7.107 1.00 98.75 508 VAL A O 1
ATOM 4119 N N . THR A 1 509 ? -6.916 7.438 6.722 1.00 98.00 509 THR A N 1
ATOM 4120 C CA . THR A 1 509 ? -8.138 8.250 6.779 1.00 98.00 509 THR A CA 1
ATOM 4121 C C . THR A 1 509 ? -8.832 8.329 5.416 1.00 98.00 509 THR A C 1
ATOM 4123 O O . THR A 1 509 ? -8.266 7.959 4.375 1.00 98.00 509 THR A O 1
ATOM 4126 N N . LYS A 1 510 ? -10.057 8.872 5.386 1.00 96.06 510 LYS A N 1
ATOM 4127 C CA . LYS A 1 510 ? -10.690 9.332 4.138 1.00 96.06 510 LYS A CA 1
ATOM 4128 C C . LYS A 1 510 ? -9.783 10.347 3.426 1.00 96.06 510 LYS A C 1
ATOM 4130 O O . LYS A 1 510 ? -9.095 11.132 4.072 1.00 96.06 510 LYS A O 1
ATOM 4135 N N . ILE A 1 511 ? -9.818 10.364 2.093 1.00 96.94 511 ILE A N 1
ATOM 4136 C CA . ILE A 1 511 ? -9.159 11.405 1.301 1.00 96.94 511 ILE A CA 1
ATOM 4137 C C . ILE A 1 511 ? -9.832 12.764 1.561 1.00 96.94 511 ILE A C 1
ATOM 4139 O O . ILE A 1 511 ? -11.002 12.994 1.253 1.00 96.94 511 ILE A O 1
ATOM 4143 N N . GLU A 1 512 ? -9.050 13.666 2.139 1.00 95.56 512 GLU A N 1
ATOM 4144 C CA . GLU A 1 512 ? -9.345 15.076 2.370 1.00 95.56 512 GLU A CA 1
ATOM 4145 C C . GLU A 1 512 ? -8.161 15.914 1.844 1.00 95.56 512 GLU A C 1
ATOM 4147 O O . GLU A 1 512 ? -7.130 16.005 2.524 1.00 95.56 512 GLU A O 1
ATOM 4152 N N . PRO A 1 513 ? -8.265 16.503 0.633 1.00 94.56 513 PRO A N 1
ATOM 4153 C CA . PRO A 1 513 ? -7.167 17.221 -0.022 1.00 94.56 513 PRO A CA 1
ATOM 4154 C C . PRO A 1 513 ? -6.645 18.424 0.764 1.00 94.56 513 PRO A C 1
ATOM 4156 O O . PRO A 1 513 ? -5.488 18.813 0.614 1.00 94.56 513 PRO A O 1
ATOM 4159 N N . THR A 1 514 ? -7.488 19.019 1.612 1.00 95.12 514 THR A N 1
ATOM 4160 C CA . THR A 1 514 ? -7.105 20.173 2.437 1.00 95.12 514 THR A CA 1
ATOM 4161 C C . THR A 1 514 ? -6.348 19.781 3.708 1.00 95.12 514 THR A C 1
ATOM 4163 O O . THR A 1 514 ? -5.769 20.643 4.370 1.00 95.12 514 THR A O 1
ATOM 4166 N N . SER A 1 515 ? -6.305 18.487 4.040 1.00 95.31 515 SER A N 1
ATOM 4167 C CA . SER A 1 515 ? -5.700 17.970 5.264 1.00 95.31 515 SER A CA 1
ATOM 4168 C C . SER A 1 515 ? -4.396 17.231 4.965 1.00 95.31 515 SER A C 1
ATOM 4170 O O . SER A 1 515 ? -4.352 16.011 4.777 1.00 95.31 515 SER A O 1
ATOM 4172 N N . LEU A 1 516 ? -3.306 17.999 4.899 1.00 96.44 516 LEU A N 1
ATOM 4173 C CA . LEU A 1 516 ? -2.007 17.492 4.461 1.00 96.44 516 LEU A CA 1
ATOM 4174 C C . LEU A 1 516 ? -1.443 16.409 5.393 1.00 96.44 516 LEU A C 1
ATOM 4176 O O . LEU A 1 516 ? -1.165 15.306 4.934 1.00 96.44 516 LEU A O 1
ATOM 4180 N N . ASN A 1 517 ? -1.336 16.688 6.696 1.00 97.62 517 ASN A N 1
ATOM 4181 C CA . ASN A 1 517 ? -0.662 15.788 7.646 1.00 97.62 517 ASN A CA 1
ATOM 4182 C C . ASN A 1 517 ? -1.545 14.659 8.205 1.00 97.62 517 ASN A C 1
ATOM 4184 O O . ASN A 1 517 ? -1.039 13.730 8.826 1.00 97.62 517 ASN A O 1
ATOM 4188 N N . TRP A 1 518 ? -2.861 14.734 8.000 1.00 96.81 518 TRP A N 1
ATOM 4189 C CA . TRP A 1 518 ? -3.811 13.736 8.509 1.00 96.81 518 TRP A CA 1
ATOM 4190 C C . TRP A 1 518 ? -4.461 12.896 7.410 1.00 96.81 518 TRP A C 1
ATOM 4192 O O . TRP A 1 518 ? -5.128 11.914 7.714 1.00 96.81 518 TRP A O 1
ATOM 4202 N N . SER A 1 519 ? -4.323 13.280 6.138 1.00 97.00 519 SER A N 1
ATOM 4203 C CA . SER A 1 519 ? -4.943 12.557 5.022 1.00 97.00 519 SER A CA 1
ATOM 4204 C C . SER A 1 519 ? -4.031 12.425 3.811 1.00 97.00 519 SER A C 1
ATOM 4206 O O . SER A 1 519 ? -3.881 11.320 3.280 1.00 97.00 519 SER A O 1
ATOM 4208 N N . MET A 1 520 ? -3.420 13.518 3.349 1.00 96.56 520 MET A N 1
ATOM 4209 C CA . MET A 1 520 ? -2.574 13.451 2.153 1.00 96.56 520 MET A CA 1
ATOM 4210 C C . MET A 1 520 ? -1.205 12.826 2.440 1.00 96.56 520 MET A C 1
ATOM 4212 O O . MET A 1 520 ? -0.544 12.383 1.506 1.00 96.56 520 MET A O 1
ATOM 4216 N N . CYS A 1 521 ? -0.806 12.721 3.710 1.00 96.31 521 CYS A N 1
ATOM 4217 C CA . CYS A 1 521 ? 0.394 12.023 4.175 1.00 96.31 521 CYS A CA 1
ATOM 4218 C C . CYS A 1 521 ? 0.392 10.511 3.882 1.00 96.31 521 CYS A C 1
ATOM 4220 O O . CYS A 1 521 ? 1.446 9.887 3.953 1.00 96.31 521 CYS A O 1
ATOM 4222 N N . TYR A 1 522 ? -0.747 9.924 3.498 1.00 97.44 522 TYR A N 1
ATOM 4223 C CA . TYR A 1 522 ? -0.831 8.523 3.090 1.00 97.44 522 TYR A CA 1
ATOM 4224 C C . TYR A 1 522 ? -0.692 8.369 1.576 1.00 97.44 522 TYR A C 1
ATOM 4226 O O . TYR A 1 522 ? -1.531 8.849 0.801 1.00 97.44 522 TYR A O 1
ATOM 4234 N N . ASP A 1 523 ? 0.320 7.615 1.142 1.00 94.75 523 ASP A N 1
ATOM 4235 C CA . ASP A 1 523 ? 0.327 7.041 -0.201 1.00 94.75 523 ASP A CA 1
ATOM 4236 C C . ASP A 1 523 ? -0.481 5.755 -0.237 1.00 94.75 523 ASP A C 1
ATOM 4238 O O . ASP A 1 523 ? 0.054 4.658 -0.142 1.00 94.75 523 ASP A O 1
ATOM 4242 N N . ARG A 1 524 ? -1.801 5.890 -0.361 1.00 96.00 524 ARG A N 1
ATOM 4243 C CA . ARG A 1 524 ? -2.719 4.746 -0.304 1.00 96.00 524 ARG A CA 1
ATOM 4244 C C . ARG A 1 524 ? -2.422 3.708 -1.385 1.00 96.00 524 ARG A C 1
ATOM 4246 O O . ARG A 1 524 ? -2.585 2.526 -1.119 1.00 96.00 524 ARG A O 1
ATOM 4253 N N . ARG A 1 525 ? -1.922 4.113 -2.559 1.00 92.44 525 ARG A N 1
ATOM 4254 C CA . ARG A 1 525 ? -1.524 3.171 -3.613 1.00 92.44 525 ARG A CA 1
ATOM 4255 C C . ARG A 1 525 ? -0.272 2.391 -3.223 1.00 92.44 525 ARG A C 1
ATOM 4257 O O . ARG A 1 525 ? -0.261 1.170 -3.348 1.00 92.44 525 ARG A O 1
ATOM 4264 N N . ALA A 1 526 ? 0.767 3.071 -2.738 1.00 90.81 526 ALA A N 1
ATOM 4265 C CA . ALA A 1 526 ? 1.996 2.401 -2.309 1.00 90.81 526 ALA A CA 1
ATOM 4266 C C . ALA A 1 526 ? 1.783 1.543 -1.048 1.00 90.81 526 ALA A C 1
ATOM 4268 O O . ALA A 1 526 ? 2.264 0.415 -0.986 1.00 90.81 526 ALA A O 1
ATOM 4269 N N . LEU A 1 527 ? 1.015 2.044 -0.077 1.00 95.50 527 LEU A N 1
ATOM 4270 C CA . LEU A 1 527 ? 0.595 1.307 1.117 1.00 95.50 527 LEU A CA 1
ATOM 4271 C C . LEU A 1 527 ? -0.246 0.089 0.745 1.00 95.50 527 LEU A C 1
ATOM 4273 O O . LEU A 1 527 ? 0.030 -1.003 1.231 1.00 95.50 527 LEU A O 1
ATOM 4277 N N . GLY A 1 528 ? -1.202 0.276 -0.170 1.00 94.00 528 GLY A N 1
ATOM 4278 C CA . GLY A 1 528 ? -2.009 -0.784 -0.749 1.00 94.00 528 GLY A CA 1
ATOM 4279 C C . GLY A 1 528 ? -1.135 -1.875 -1.338 1.00 94.00 528 GLY A C 1
ATOM 4280 O O . GLY A 1 528 ? -1.352 -3.019 -1.005 1.00 94.00 528 GLY A O 1
ATOM 4281 N N . LYS A 1 529 ? -0.095 -1.557 -2.121 1.00 90.56 529 LYS A N 1
ATOM 4282 C CA . LYS A 1 529 ? 0.850 -2.553 -2.674 1.00 90.56 529 LYS A CA 1
ATOM 4283 C C . LYS A 1 529 ? 1.733 -3.261 -1.639 1.00 90.56 529 LYS A C 1
ATOM 4285 O O . LYS A 1 529 ? 2.237 -4.346 -1.916 1.00 90.56 529 LYS A O 1
ATOM 4290 N N . ALA A 1 530 ? 1.985 -2.628 -0.496 1.00 92.62 530 ALA A N 1
ATOM 4291 C CA . ALA A 1 530 ? 2.939 -3.101 0.503 1.00 92.62 530 ALA A CA 1
ATOM 4292 C C . ALA A 1 530 ? 2.292 -3.983 1.584 1.00 92.62 530 ALA A C 1
ATOM 4294 O O . ALA A 1 530 ? 2.767 -5.094 1.847 1.00 92.62 530 ALA A O 1
ATOM 4295 N N . ALA A 1 531 ? 1.241 -3.468 2.228 1.00 97.06 531 ALA A N 1
ATOM 4296 C CA . ALA A 1 531 ? 0.54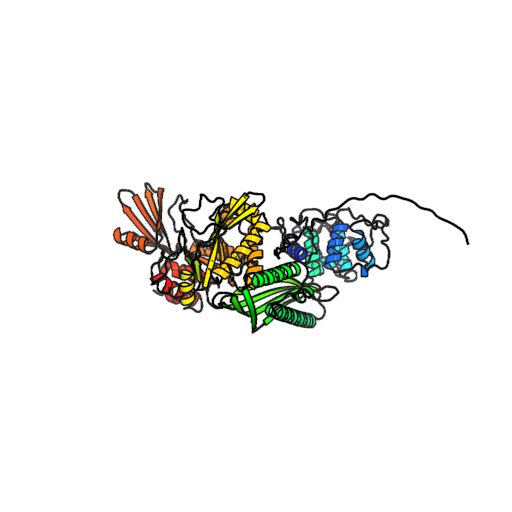1 -4.130 3.323 1.00 97.06 531 ALA A CA 1
ATOM 4297 C C . ALA A 1 531 ? -0.344 -5.279 2.815 1.00 97.06 531 ALA A C 1
ATOM 4299 O O . ALA A 1 531 ? -0.738 -5.311 1.650 1.00 97.06 531 ALA A O 1
ATOM 4300 N N . ASP A 1 532 ? -0.685 -6.216 3.698 1.00 98.12 532 ASP A N 1
ATOM 4301 C CA . ASP A 1 532 ? -1.684 -7.244 3.391 1.00 98.12 532 ASP A CA 1
ATOM 4302 C C . ASP A 1 532 ? -3.106 -6.660 3.460 1.00 98.12 532 ASP A C 1
ATOM 4304 O O . ASP A 1 532 ? -3.960 -7.041 2.664 1.00 98.12 532 ASP A O 1
ATOM 4308 N N . TYR A 1 533 ? -3.341 -5.695 4.363 1.00 98.62 533 TYR A N 1
ATOM 4309 C CA . TYR A 1 533 ? -4.606 -4.960 4.459 1.00 98.62 533 TYR A CA 1
ATOM 4310 C C . TYR A 1 533 ? -4.407 -3.462 4.680 1.00 98.62 533 TYR A C 1
ATOM 4312 O O . TYR A 1 533 ? -3.490 -3.023 5.374 1.00 98.62 533 TYR A O 1
ATOM 4320 N N . VAL A 1 534 ? -5.341 -2.672 4.164 1.00 98.81 534 VAL A N 1
ATOM 4321 C CA . VAL A 1 534 ? -5.492 -1.252 4.490 1.00 98.81 534 VAL A CA 1
ATOM 4322 C C . VAL A 1 534 ? -6.798 -1.080 5.251 1.00 98.81 534 VAL A C 1
ATOM 4324 O O . VAL A 1 534 ? -7.829 -1.611 4.840 1.00 98.81 534 VAL A O 1
ATOM 4327 N N . VAL A 1 535 ? -6.784 -0.329 6.346 1.00 98.88 535 VAL A N 1
ATOM 4328 C CA . VAL A 1 535 ? -7.982 -0.049 7.139 1.00 98.88 535 VAL A CA 1
ATOM 4329 C C . VAL A 1 535 ? -8.393 1.397 6.927 1.00 98.88 535 VAL A C 1
ATOM 4331 O O . VAL A 1 535 ? -7.700 2.324 7.336 1.00 98.88 535 VAL A O 1
ATOM 4334 N N . LEU A 1 536 ? -9.533 1.611 6.273 1.00 98.81 536 LEU A N 1
ATOM 4335 C CA . LEU A 1 536 ? -10.091 2.947 6.114 1.00 98.81 536 LEU A CA 1
ATOM 4336 C C . LEU A 1 536 ? -10.830 3.339 7.390 1.00 98.81 536 LEU A C 1
ATOM 4338 O O . LEU A 1 536 ? -11.943 2.872 7.619 1.00 98.81 536 LEU A O 1
ATOM 4342 N N . MET A 1 537 ? -10.269 4.254 8.172 1.00 98.44 537 MET A N 1
ATOM 4343 C CA . MET A 1 537 ? -10.921 4.861 9.334 1.00 98.44 537 MET A CA 1
ATOM 4344 C C . MET A 1 537 ? -12.042 5.811 8.887 1.00 98.44 537 MET A C 1
ATOM 4346 O O . MET A 1 537 ? -11.902 7.033 8.873 1.00 98.44 537 MET A O 1
ATOM 4350 N N . ALA A 1 538 ? -13.169 5.236 8.457 1.00 97.81 538 ALA A N 1
ATOM 4351 C CA . ALA A 1 538 ? -14.350 5.947 7.969 1.00 97.81 538 ALA A CA 1
ATOM 4352 C C . ALA A 1 538 ? -15.241 6.451 9.121 1.00 97.81 538 ALA A C 1
ATOM 4354 O O . ALA A 1 538 ? -16.459 6.268 9.123 1.00 97.81 538 ALA A O 1
ATOM 4355 N N . TYR A 1 539 ? -14.635 7.113 10.099 1.00 98.12 539 TYR A N 1
ATOM 4356 C CA . TYR A 1 539 ? -15.312 7.750 11.225 1.00 98.12 539 TYR A CA 1
ATOM 4357 C C . TYR A 1 539 ? -14.623 9.069 11.589 1.00 98.12 539 TYR A C 1
ATOM 4359 O O . TYR A 1 539 ? -13.756 9.549 10.864 1.00 98.12 539 TYR A O 1
ATOM 4367 N N . ASP A 1 540 ? -15.092 9.708 12.661 1.00 96.50 540 ASP A N 1
ATOM 4368 C CA . ASP A 1 540 ? -14.710 11.064 13.061 1.00 96.50 540 ASP A CA 1
ATOM 4369 C C . ASP A 1 540 ? -14.946 12.145 11.993 1.00 96.50 540 ASP A C 1
ATOM 4371 O O . ASP A 1 540 ? -14.305 13.197 11.988 1.00 96.50 540 ASP A O 1
ATOM 4375 N N . 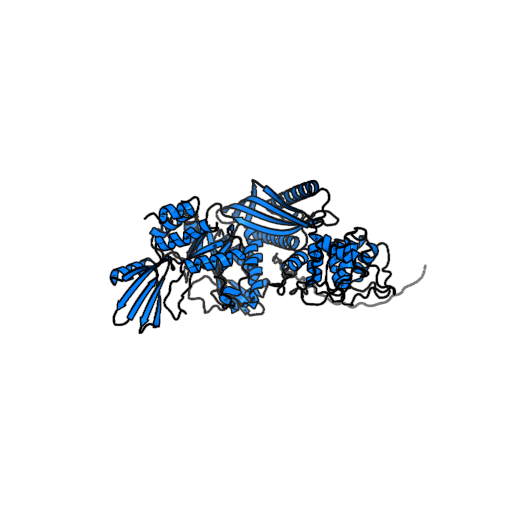GLN A 1 541 ? -15.974 11.964 11.157 1.00 96.88 541 GLN A N 1
ATOM 4376 C CA . GLN A 1 541 ? -16.464 13.005 10.247 1.00 96.88 541 GLN A CA 1
ATOM 4377 C C . GLN A 1 541 ? -16.725 14.329 10.992 1.00 96.88 541 GLN A C 1
ATOM 4379 O O . GLN A 1 541 ? -16.401 15.408 10.496 1.00 96.88 541 GLN A O 1
ATOM 4384 N N . ASN A 1 542 ? -17.308 14.248 12.194 1.00 96.88 542 ASN A N 1
ATOM 4385 C CA . ASN A 1 542 ? -17.473 15.373 13.112 1.00 96.88 542 ASN A CA 1
ATOM 4386 C C . ASN A 1 542 ? -16.900 15.019 14.493 1.00 96.88 542 ASN A C 1
ATOM 4388 O O . ASN A 1 542 ? -17.595 14.454 15.339 1.00 96.88 542 ASN A O 1
ATOM 4392 N N . GLY A 1 543 ? -15.636 15.376 14.726 1.00 94.00 543 GLY A N 1
ATOM 4393 C CA . GLY A 1 543 ? -14.941 15.169 15.999 1.00 94.00 543 GLY A CA 1
ATOM 4394 C C . GLY A 1 543 ? -15.065 16.330 16.995 1.00 94.00 543 GLY A C 1
ATOM 4395 O O . GLY A 1 543 ? -15.893 17.232 16.859 1.00 94.00 543 GLY A O 1
ATOM 4396 N N . SER A 1 544 ? -14.200 16.337 18.014 1.00 94.44 544 SER A N 1
ATOM 4397 C CA . SER A 1 544 ? -14.161 17.378 19.061 1.00 94.44 544 SER A CA 1
ATOM 4398 C C . SER A 1 544 ? -13.859 18.788 18.536 1.00 94.44 544 SER A C 1
ATOM 4400 O O . SER A 1 544 ? -14.208 19.770 19.186 1.00 94.44 544 SER A O 1
ATOM 4402 N N . TRP A 1 545 ? -13.243 18.887 17.357 1.00 93.00 545 TRP A N 1
ATOM 4403 C CA . TRP A 1 545 ? -12.914 20.136 16.665 1.00 93.00 545 TRP A CA 1
ATOM 4404 C C . TRP A 1 545 ? -14.093 20.756 15.905 1.00 93.00 545 TRP A C 1
ATOM 4406 O O . TRP A 1 545 ? -13.992 21.899 15.447 1.00 93.00 545 TRP A O 1
ATOM 4416 N N . SER A 1 546 ? -15.199 20.026 15.717 1.00 94.50 546 SER A N 1
ATOM 4417 C CA . SER A 1 546 ? -16.297 20.519 14.887 1.00 94.50 546 SER A CA 1
ATOM 4418 C C . SER A 1 546 ? -17.046 21.671 15.558 1.00 94.50 546 SER A C 1
ATOM 4420 O O . SER A 1 546 ? -17.439 21.610 16.722 1.00 94.50 546 SER A O 1
ATOM 4422 N N . LYS A 1 547 ? -17.304 22.727 14.777 1.00 94.75 547 LYS A N 1
ATOM 4423 C CA . LYS A 1 547 ? -18.114 23.887 15.192 1.00 94.75 547 LYS A CA 1
ATOM 4424 C C . LYS A 1 547 ? -19.619 23.654 15.024 1.00 94.75 547 LYS A C 1
ATOM 4426 O O . LYS A 1 547 ? -20.414 24.518 15.394 1.00 94.75 547 LYS A O 1
ATOM 4431 N N . LYS A 1 548 ? -20.006 22.529 14.423 1.00 95.75 548 LYS A N 1
ATOM 4432 C CA . LYS A 1 548 ? -21.393 22.138 14.166 1.00 95.75 548 LYS A CA 1
ATOM 4433 C C . LYS A 1 548 ? -21.610 20.723 14.682 1.00 95.75 548 LYS A C 1
ATOM 4435 O O . LYS A 1 548 ? -20.727 19.880 14.554 1.00 95.75 548 LYS A O 1
ATOM 4440 N N . SER A 1 549 ? -22.779 20.474 15.258 1.00 97.12 549 SER A N 1
ATOM 4441 C CA . SER A 1 549 ? -23.161 19.115 15.614 1.00 97.12 549 SER A CA 1
ATOM 4442 C C . SER A 1 549 ? -23.371 18.281 14.352 1.00 97.12 549 SER A C 1
ATOM 4444 O O . SER A 1 549 ? -23.802 18.790 13.314 1.00 97.12 549 SER A O 1
ATOM 4446 N N . GLY A 1 550 ? -23.029 17.002 14.435 1.00 97.44 550 GLY A N 1
ATOM 4447 C CA . GLY A 1 550 ? -23.123 16.094 13.307 1.00 97.44 550 GLY A CA 1
ATOM 4448 C C . GLY A 1 550 ? -22.784 14.667 13.695 1.00 97.44 550 GLY A C 1
ATOM 4449 O O . GLY A 1 550 ? -22.346 14.384 14.814 1.00 97.44 550 GLY A O 1
ATOM 4450 N N . SER A 1 551 ? -22.998 13.766 12.746 1.00 98.19 551 SER A N 1
ATOM 4451 C CA . SER A 1 551 ? -22.665 12.358 12.913 1.00 98.19 551 SER A CA 1
ATOM 4452 C C . SER A 1 551 ? -21.155 12.122 12.875 1.00 98.19 551 SER A C 1
ATOM 4454 O O . SER A 1 551 ? -20.403 12.852 12.226 1.00 98.19 551 SER A O 1
ATOM 4456 N N . VAL A 1 552 ? -20.733 11.083 13.593 1.00 98.19 552 VAL A N 1
ATOM 4457 C CA . VAL A 1 552 ? -19.365 10.559 13.569 1.00 98.19 552 VAL A CA 1
ATOM 4458 C C . VAL A 1 552 ? -19.067 9.858 12.239 1.00 98.19 552 VAL A C 1
ATOM 4460 O O . VAL A 1 552 ? -17.938 9.924 11.767 1.00 98.19 552 VAL A O 1
ATOM 4463 N N . ALA A 1 553 ? -20.064 9.230 11.617 1.00 98.12 553 ALA A N 1
ATOM 4464 C CA . ALA A 1 553 ? -19.921 8.482 10.374 1.00 98.12 553 ALA A CA 1
ATOM 4465 C C . ALA A 1 553 ? -21.262 8.442 9.622 1.00 98.12 553 ALA A C 1
ATOM 4467 O O . ALA A 1 553 ? -22.002 7.463 9.704 1.00 98.12 553 ALA A O 1
ATOM 4468 N N . GLN A 1 554 ? -21.625 9.504 8.896 1.00 98.12 554 GLN A N 1
ATOM 4469 C CA . GLN A 1 554 ? -22.835 9.463 8.063 1.00 98.12 554 GLN A CA 1
ATOM 4470 C C . GLN A 1 554 ? -22.663 8.421 6.960 1.00 98.12 554 GLN A C 1
ATOM 4472 O O . GLN A 1 554 ? -21.655 8.451 6.258 1.00 98.12 554 GLN A O 1
ATOM 4477 N N . TYR A 1 555 ? -23.655 7.558 6.741 1.00 98.44 555 TYR A N 1
ATOM 4478 C CA . TYR A 1 555 ? -23.602 6.510 5.719 1.00 98.44 555 TYR A CA 1
ATOM 4479 C C . TYR A 1 555 ? -23.187 7.053 4.341 1.00 98.44 555 TYR A C 1
ATOM 4481 O O . TYR A 1 555 ? -22.259 6.525 3.731 1.00 98.44 555 TYR A O 1
ATOM 4489 N N . SER A 1 556 ? -23.788 8.159 3.880 1.00 97.62 556 SER A N 1
ATOM 4490 C CA . SER A 1 556 ? -23.418 8.761 2.589 1.00 97.62 556 SER A CA 1
ATOM 4491 C C . SER A 1 556 ? -21.968 9.262 2.543 1.00 97.62 556 SER A C 1
ATOM 4493 O O . SER A 1 556 ? -21.330 9.215 1.494 1.00 97.62 556 SER A O 1
ATOM 4495 N N . TRP A 1 557 ? -21.441 9.755 3.668 1.00 98.06 557 TRP A N 1
ATOM 4496 C CA . TRP A 1 557 ? -20.055 10.221 3.772 1.00 98.06 557 TRP A CA 1
ATOM 4497 C C . TRP A 1 557 ? -19.072 9.044 3.802 1.00 98.06 557 TRP A C 1
ATOM 4499 O O . TRP A 1 557 ? -18.068 9.076 3.090 1.00 98.06 557 TRP A O 1
ATOM 4509 N N . VAL A 1 558 ? -19.407 7.987 4.549 1.00 98.69 558 VAL A N 1
ATOM 4510 C CA . VAL A 1 558 ? -18.659 6.723 4.603 1.00 98.69 558 VAL A CA 1
ATOM 4511 C C . VAL A 1 558 ? -18.559 6.105 3.212 1.00 98.69 558 VAL A C 1
ATOM 4513 O O . VAL A 1 558 ? -17.461 5.831 2.738 1.00 98.69 558 VAL A O 1
ATOM 4516 N N . GLU A 1 559 ? -19.689 5.936 2.520 1.00 98.50 559 GLU A N 1
ATOM 4517 C CA . GLU A 1 559 ? -19.717 5.320 1.190 1.00 98.50 559 GLU A CA 1
ATOM 4518 C C . GLU A 1 559 ? -18.968 6.164 0.146 1.00 98.50 559 GLU A C 1
ATOM 4520 O O . GLU A 1 559 ? -18.272 5.612 -0.705 1.00 98.50 559 GLU A O 1
ATOM 4525 N N . SER A 1 560 ? -19.061 7.498 0.216 1.00 98.00 560 SER A N 1
ATOM 4526 C CA . SER A 1 560 ? -18.283 8.383 -0.662 1.00 98.00 560 SER A CA 1
ATOM 4527 C C . SER A 1 560 ? -16.782 8.243 -0.416 1.00 98.00 560 SER A C 1
ATOM 4529 O O . SER A 1 560 ? -16.023 8.079 -1.367 1.00 98.00 560 SER A O 1
ATOM 4531 N N . GLY A 1 561 ? -16.349 8.273 0.849 1.00 97.62 561 GLY A N 1
ATOM 4532 C CA . GLY A 1 561 ? -14.938 8.111 1.205 1.00 97.62 561 GLY A CA 1
ATOM 4533 C C . GLY A 1 561 ? -14.382 6.743 0.821 1.00 97.62 561 GLY A C 1
ATOM 4534 O O . GLY A 1 561 ? -13.262 6.651 0.327 1.00 97.62 561 GLY A O 1
ATOM 4535 N N . LEU A 1 562 ? -15.188 5.692 0.974 1.00 98.56 562 LEU A N 1
ATOM 4536 C CA . LEU A 1 562 ? -14.851 4.346 0.527 1.00 98.56 562 LEU A CA 1
ATOM 4537 C C . LEU A 1 562 ? -14.589 4.298 -0.984 1.00 98.56 562 LEU A C 1
ATOM 4539 O O . LEU A 1 562 ? -13.564 3.768 -1.402 1.00 98.56 562 LEU A O 1
ATOM 4543 N N . LYS A 1 563 ? -15.478 4.874 -1.805 1.00 98.50 563 LYS A N 1
ATOM 4544 C CA . LYS A 1 563 ? -15.313 4.898 -3.270 1.00 98.50 563 LYS A CA 1
ATOM 4545 C C . LYS A 1 563 ? -14.021 5.583 -3.702 1.00 98.50 563 LYS A C 1
ATOM 4547 O O . LYS A 1 563 ? -13.318 5.038 -4.540 1.00 98.50 563 LYS A O 1
ATOM 4552 N N . GLU A 1 564 ? -13.701 6.729 -3.104 1.00 97.81 564 GLU A N 1
ATOM 4553 C CA . GLU A 1 564 ? -12.463 7.464 -3.394 1.00 97.81 564 GLU A CA 1
ATOM 4554 C C . GLU A 1 564 ? -11.213 6.624 -3.068 1.00 97.81 564 GLU A C 1
ATOM 4556 O O . GLU A 1 564 ? -10.246 6.610 -3.826 1.00 97.81 564 GLU A O 1
ATOM 4561 N N . VAL A 1 565 ? -11.221 5.888 -1.951 1.00 97.94 565 VAL A N 1
ATOM 4562 C CA . VAL A 1 565 ? -10.087 5.034 -1.553 1.00 97.94 565 VAL A CA 1
ATOM 4563 C C . VAL A 1 565 ? -9.965 3.794 -2.443 1.00 97.94 565 VAL A C 1
ATOM 4565 O O . VAL A 1 565 ? -8.846 3.393 -2.764 1.00 97.94 565 VAL A O 1
ATOM 4568 N N . LEU A 1 566 ? -11.082 3.232 -2.913 1.00 98.25 566 LEU A N 1
ATOM 4569 C CA . LEU A 1 566 ? -11.104 2.093 -3.843 1.00 98.25 566 LEU A CA 1
ATOM 4570 C C . LEU A 1 566 ? -10.490 2.400 -5.222 1.00 98.25 566 LEU A C 1
ATOM 4572 O O . LEU A 1 566 ? -10.167 1.477 -5.966 1.00 98.25 566 LEU A O 1
ATOM 4576 N N . GLU A 1 567 ? -10.285 3.672 -5.569 1.00 96.69 567 GLU A N 1
ATOM 4577 C CA . GLU A 1 567 ? -9.522 4.065 -6.765 1.00 96.69 567 GLU A CA 1
ATOM 4578 C C . GLU A 1 567 ? -8.001 3.872 -6.593 1.00 96.69 567 GLU A C 1
ATOM 4580 O O . GLU A 1 567 ? -7.244 3.900 -7.569 1.00 96.69 567 GLU A O 1
ATOM 4585 N N . GLN A 1 568 ? -7.531 3.699 -5.353 1.00 94.56 568 GLN A N 1
ATOM 4586 C CA . GLN A 1 568 ? -6.108 3.598 -5.009 1.00 94.56 568 GLN A CA 1
ATOM 4587 C C . GLN A 1 568 ? -5.743 2.286 -4.311 1.00 94.56 568 GLN A C 1
ATOM 4589 O O . GLN A 1 568 ? -4.585 1.883 -4.394 1.00 94.56 568 GLN A O 1
ATOM 4594 N N . VAL A 1 569 ? -6.703 1.628 -3.658 1.00 96.56 569 VAL A N 1
ATOM 4595 C CA . VAL A 1 569 ? -6.510 0.382 -2.907 1.00 96.56 569 VAL A CA 1
ATOM 4596 C C . VAL A 1 569 ? -7.439 -0.705 -3.459 1.00 96.56 569 VAL A C 1
ATOM 4598 O O . VAL A 1 569 ? -8.641 -0.457 -3.583 1.00 96.56 569 VAL A O 1
ATOM 4601 N N . PRO A 1 570 ? -6.927 -1.907 -3.775 1.00 95.00 570 PRO A N 1
ATOM 4602 C CA . PRO A 1 570 ? -7.759 -3.046 -4.150 1.00 95.00 570 PRO A CA 1
ATOM 4603 C C . PRO A 1 570 ? -8.808 -3.380 -3.082 1.00 95.00 570 PRO A C 1
ATOM 4605 O O . PRO A 1 570 ? -8.544 -3.361 -1.880 1.00 95.00 570 PRO A O 1
ATOM 4608 N N . ARG A 1 571 ? -10.026 -3.702 -3.522 1.00 97.00 571 ARG A N 1
ATOM 4609 C CA . ARG A 1 571 ? -11.170 -3.935 -2.626 1.00 97.00 571 ARG A CA 1
ATOM 4610 C C . ARG A 1 571 ? -10.947 -5.130 -1.694 1.00 97.00 571 ARG A C 1
ATOM 4612 O O . ARG A 1 571 ? -11.332 -5.073 -0.532 1.00 97.00 571 ARG A O 1
ATOM 4619 N N . GLU A 1 572 ? -10.269 -6.169 -2.174 1.00 94.81 572 GLU A N 1
ATOM 4620 C CA . GLU A 1 572 ? -9.992 -7.409 -1.442 1.00 94.81 572 GLU A CA 1
ATOM 4621 C C . GLU A 1 572 ? -8.982 -7.227 -0.296 1.00 94.81 572 GLU A C 1
ATOM 4623 O O . GLU A 1 572 ? -8.784 -8.149 0.489 1.00 94.81 572 GLU A O 1
ATOM 4628 N N . GLU A 1 573 ? -8.372 -6.044 -0.181 1.00 95.62 573 GLU A N 1
ATOM 4629 C CA . GLU A 1 573 ? -7.397 -5.670 0.855 1.00 95.62 573 GLU A CA 1
ATOM 4630 C C . GLU A 1 573 ? -7.952 -4.607 1.814 1.00 95.62 573 GLU A C 1
ATOM 4632 O O . GLU A 1 573 ? -7.323 -4.274 2.818 1.00 95.62 573 GLU A O 1
ATOM 4637 N N . LEU A 1 574 ? -9.120 -4.036 1.511 1.00 98.62 574 LEU A N 1
ATOM 4638 C CA . LEU A 1 574 ? -9.654 -2.893 2.239 1.00 98.62 574 LEU A CA 1
ATOM 4639 C C . LEU A 1 574 ? -10.609 -3.339 3.351 1.00 98.62 574 LEU A C 1
ATOM 4641 O O . LEU A 1 574 ? -11.607 -4.017 3.096 1.00 98.62 574 LEU A O 1
ATOM 4645 N N . LEU A 1 575 ? -10.331 -2.910 4.580 1.00 98.88 575 LEU A N 1
ATOM 4646 C CA . LEU A 1 575 ? -11.221 -3.025 5.734 1.00 98.88 575 LEU A CA 1
ATOM 4647 C C . LEU A 1 575 ? -11.943 -1.699 5.971 1.00 98.88 575 LEU A C 1
ATOM 4649 O O . LEU A 1 575 ? -11.325 -0.633 5.965 1.00 98.88 575 LEU A O 1
ATOM 4653 N N . LEU A 1 576 ? -13.257 -1.762 6.194 1.00 98.88 576 LEU A N 1
ATOM 4654 C CA . LEU A 1 576 ? -14.060 -0.577 6.485 1.00 98.88 576 LEU A CA 1
ATOM 4655 C C . LEU A 1 576 ? -14.124 -0.302 7.991 1.00 98.88 576 LEU A C 1
ATOM 4657 O O . LEU A 1 576 ? -14.666 -1.099 8.756 1.00 98.88 576 LEU A O 1
ATOM 4661 N N . GLY A 1 577 ? -13.624 0.860 8.395 1.00 98.75 577 GLY A N 1
ATOM 4662 C CA . GLY A 1 577 ? -13.698 1.381 9.753 1.00 98.75 577 GLY A CA 1
ATOM 4663 C C . GLY A 1 577 ? -15.129 1.707 10.180 1.00 98.75 577 GLY A C 1
ATOM 4664 O O . GLY A 1 577 ? -15.822 2.448 9.482 1.00 98.75 577 GLY A O 1
ATOM 4665 N N . LEU A 1 578 ? -15.566 1.209 11.339 1.00 98.69 578 LEU A N 1
ATOM 4666 C CA . LEU A 1 578 ? -16.895 1.452 11.910 1.00 98.69 578 LEU A CA 1
ATOM 4667 C C . LEU A 1 578 ? -16.791 2.007 13.342 1.00 98.69 578 LEU A C 1
ATOM 4669 O O . LEU A 1 578 ? -16.120 1.398 14.175 1.00 98.69 578 LEU A O 1
ATOM 4673 N N . PRO A 1 579 ? -17.472 3.112 13.689 1.00 98.38 579 PRO A N 1
ATOM 4674 C CA . PRO A 1 579 ? -17.483 3.595 15.062 1.00 98.38 579 PRO A CA 1
ATOM 4675 C C . PRO A 1 579 ? -18.516 2.829 15.899 1.00 98.38 579 PRO A C 1
ATOM 4677 O O . PRO A 1 579 ? -19.693 2.773 15.563 1.00 98.38 579 PRO A O 1
ATOM 4680 N N . LEU A 1 580 ? -18.095 2.309 17.047 1.00 98.50 580 LEU A N 1
ATOM 4681 C CA . LEU A 1 580 ? -18.953 1.771 18.112 1.00 98.50 580 LEU A CA 1
ATOM 4682 C C . LEU A 1 580 ? -19.317 2.858 19.130 1.00 98.50 580 LEU A C 1
ATOM 4684 O O . LEU A 1 580 ? -19.568 2.588 20.299 1.00 98.50 580 LEU A O 1
ATOM 4688 N N . TYR A 1 581 ? -19.281 4.121 18.714 1.00 98.50 581 TYR A N 1
ATOM 4689 C CA . TYR A 1 581 ? -19.513 5.277 19.568 1.00 98.50 581 TYR A CA 1
ATOM 4690 C C . TYR A 1 581 ? -20.173 6.395 18.788 1.00 98.50 581 TYR A C 1
ATOM 4692 O O . TYR A 1 581 ? -20.153 6.446 17.561 1.00 98.50 581 TYR A O 1
ATOM 4700 N N . THR A 1 582 ? -20.731 7.335 19.533 1.00 98.38 582 THR A N 1
ATOM 4701 C CA . THR A 1 582 ? -21.256 8.578 18.983 1.00 98.38 582 THR A CA 1
ATOM 4702 C C . THR A 1 582 ? -20.823 9.750 19.854 1.00 98.38 582 THR A C 1
ATOM 4704 O O . THR A 1 582 ? -20.032 9.595 20.788 1.00 98.38 582 THR A O 1
ATOM 4707 N N . ARG A 1 583 ? -21.309 10.951 19.551 1.00 98.50 583 ARG A N 1
ATOM 4708 C CA . ARG A 1 583 ? -21.054 12.153 20.336 1.00 98.50 583 ARG A CA 1
ATOM 4709 C C . ARG A 1 583 ? -22.356 12.727 20.875 1.00 98.50 583 ARG A C 1
ATOM 4711 O O . ARG A 1 583 ? -23.324 12.896 20.136 1.00 98.50 583 ARG A O 1
ATOM 4718 N N . LEU A 1 584 ? -22.343 13.078 22.158 1.00 98.50 584 LEU A N 1
ATOM 4719 C CA . LEU A 1 584 ? -23.327 13.974 22.752 1.00 98.50 584 LEU A CA 1
ATOM 4720 C C . LEU A 1 584 ? -22.924 15.408 22.428 1.00 98.50 584 LEU A C 1
ATOM 4722 O O . LEU A 1 584 ? -21.893 15.881 22.910 1.00 98.50 584 LEU A O 1
ATOM 4726 N N . TRP A 1 585 ? -23.738 16.095 21.637 1.00 98.44 585 TRP A N 1
ATOM 4727 C CA . TRP A 1 585 ? -23.559 17.507 21.322 1.00 98.44 585 TRP A CA 1
ATOM 4728 C C . TRP A 1 585 ? -24.424 18.357 22.236 1.00 98.44 585 TRP A C 1
ATOM 4730 O O . TRP A 1 585 ? -25.632 18.160 22.275 1.00 98.44 585 TRP A O 1
ATOM 4740 N N . GLU A 1 586 ? -23.817 19.311 22.931 1.00 97.94 586 GLU A N 1
ATOM 4741 C CA . GLU A 1 586 ? -24.512 20.353 23.682 1.00 97.94 586 GLU A CA 1
ATOM 4742 C C . GLU A 1 586 ? -24.451 21.657 22.887 1.00 97.94 586 GLU A C 1
ATOM 4744 O O . GLU A 1 586 ? -23.367 22.152 22.556 1.00 97.94 586 GLU A O 1
ATOM 4749 N N . GLU A 1 587 ? -25.616 22.223 22.595 1.00 97.31 587 GLU A N 1
ATOM 4750 C CA . GLU A 1 587 ? -25.782 23.472 21.868 1.00 97.31 587 GLU A CA 1
ATOM 4751 C C . GLU A 1 587 ? -26.470 24.531 22.731 1.00 97.31 587 GLU A C 1
ATOM 4753 O O . GLU A 1 587 ? -27.481 24.281 23.390 1.00 97.31 587 GLU A O 1
ATOM 4758 N N . GLN A 1 588 ? -25.954 25.755 22.667 1.00 95.62 588 GLN A N 1
ATOM 4759 C CA . GLN A 1 588 ? -26.572 26.936 23.258 1.00 95.62 588 GLN A CA 1
ATOM 4760 C C . GLN A 1 588 ? -26.681 28.019 22.187 1.00 95.62 588 GLN A C 1
ATOM 4762 O O . GLN A 1 588 ? -25.703 28.332 21.507 1.00 95.62 588 GLN A O 1
ATOM 4767 N N . ASN A 1 589 ? -27.880 28.580 22.006 1.00 90.38 589 ASN A N 1
ATOM 4768 C CA . ASN A 1 589 ? -28.167 29.566 20.954 1.00 90.38 589 ASN A CA 1
ATOM 4769 C C . ASN A 1 589 ? -27.743 29.092 19.543 1.00 90.38 589 ASN A C 1
ATOM 4771 O O . ASN A 1 589 ? -27.202 29.867 18.754 1.00 90.38 589 ASN A O 1
ATOM 4775 N N . GLY A 1 590 ? -27.930 27.800 19.246 1.00 86.69 590 GLY A N 1
ATOM 4776 C CA . GLY A 1 590 ? -27.584 27.193 17.953 1.00 86.69 590 GLY A CA 1
ATOM 4777 C C . GLY A 1 590 ? -26.085 26.993 17.698 1.00 86.69 590 GLY A C 1
ATOM 4778 O O . GLY A 1 590 ? -25.699 26.697 16.569 1.00 86.69 590 GLY A O 1
ATOM 4779 N N . LYS A 1 591 ? -25.228 27.160 18.714 1.00 94.12 591 LYS A N 1
ATOM 4780 C CA . LYS A 1 591 ? -23.780 26.917 18.628 1.00 94.12 591 LYS A CA 1
ATOM 4781 C C . LYS A 1 591 ? -23.378 25.765 19.534 1.00 94.12 591 LYS A C 1
ATOM 4783 O O . LYS A 1 591 ? -23.838 25.701 20.671 1.00 94.12 591 LYS A O 1
ATOM 4788 N N . VAL A 1 592 ? -22.479 24.907 19.055 1.00 96.62 592 VAL A N 1
ATOM 4789 C CA . VAL A 1 592 ? -21.867 23.854 19.875 1.00 96.62 592 VAL A CA 1
ATOM 4790 C C . VAL A 1 592 ? -21.041 24.498 20.988 1.00 96.62 592 VAL A C 1
ATOM 4792 O O . VAL A 1 592 ? -20.143 25.292 20.710 1.00 96.62 592 VAL A O 1
ATOM 4795 N N . VAL A 1 593 ? -21.342 24.149 22.239 1.00 96.56 593 VAL A N 1
ATOM 4796 C CA . VAL A 1 593 ? -20.592 24.596 23.427 1.00 96.56 593 VAL A CA 1
ATOM 4797 C C . VAL A 1 593 ? -19.810 23.464 24.083 1.00 96.56 593 VAL A C 1
ATOM 4799 O O . VAL A 1 593 ? -18.782 23.709 24.708 1.00 96.56 593 VAL A O 1
ATOM 4802 N N . LYS A 1 594 ? -20.267 22.219 23.927 1.00 97.06 594 LYS A N 1
ATOM 4803 C CA . LYS A 1 594 ? -19.573 21.029 24.419 1.00 97.06 594 LYS A CA 1
ATOM 4804 C C . LYS A 1 594 ? -19.899 19.841 23.529 1.00 97.06 594 LYS A C 1
ATOM 4806 O O . LYS A 1 594 ? -20.998 19.724 22.993 1.00 97.06 594 LYS A O 1
ATOM 4811 N N . THR A 1 595 ? -18.938 18.940 23.391 1.00 97.62 595 THR A N 1
ATOM 4812 C CA . THR A 1 595 ? -19.143 17.659 22.725 1.00 97.62 595 THR A CA 1
ATOM 4813 C C . THR A 1 595 ? -18.373 16.567 23.453 1.00 97.62 595 THR A C 1
ATOM 4815 O O . THR A 1 595 ? -17.260 16.797 23.927 1.00 97.62 595 THR A O 1
ATOM 4818 N N . THR A 1 596 ? -18.958 15.383 23.603 1.00 97.94 596 THR A N 1
ATOM 4819 C CA . THR A 1 596 ? -18.349 14.271 24.352 1.00 97.94 596 THR A CA 1
ATOM 4820 C C . THR A 1 596 ? -18.596 12.966 23.615 1.00 97.94 596 THR A C 1
ATOM 4822 O O . THR A 1 596 ? -19.736 12.682 23.266 1.00 97.94 596 THR A O 1
ATOM 4825 N N . ALA A 1 597 ? -17.537 12.190 23.368 1.00 97.69 597 ALA A N 1
ATOM 4826 C CA . ALA A 1 597 ? -17.676 10.838 22.837 1.00 97.69 597 ALA A CA 1
ATOM 4827 C C . ALA A 1 597 ? -18.327 9.940 23.898 1.00 97.69 597 ALA A C 1
ATOM 4829 O O . ALA A 1 597 ? -17.927 9.976 25.062 1.00 97.69 597 ALA A O 1
ATOM 4830 N N . ILE A 1 598 ? -19.337 9.174 23.504 1.00 98.44 598 ILE A N 1
ATOM 4831 C CA . ILE A 1 598 ? -20.126 8.311 24.383 1.00 98.44 598 ILE A CA 1
ATOM 4832 C C . ILE A 1 598 ? -20.342 6.942 23.733 1.00 98.44 598 ILE A C 1
ATOM 4834 O O . ILE A 1 598 ? -20.462 6.842 22.510 1.00 98.44 598 ILE A O 1
ATOM 4838 N N . SER A 1 599 ? -20.408 5.897 24.562 1.00 98.56 599 SER A N 1
ATOM 4839 C CA . SER A 1 599 ? -20.743 4.539 24.123 1.00 98.56 599 SER A CA 1
ATOM 4840 C C . SER A 1 599 ? -22.176 4.447 23.596 1.00 98.56 599 SER A C 1
ATOM 4842 O O . SER A 1 599 ? -23.030 5.281 23.921 1.00 98.56 599 SER A O 1
ATOM 4844 N N . MET A 1 600 ? -22.461 3.394 22.831 1.00 98.56 600 MET A N 1
ATOM 4845 C CA . MET A 1 600 ? -23.800 3.098 22.316 1.00 98.56 600 MET A CA 1
ATOM 4846 C C . MET A 1 600 ? -24.815 2.942 23.455 1.00 98.56 600 MET A C 1
ATOM 4848 O O . MET A 1 600 ? -25.891 3.538 23.401 1.00 98.56 600 MET A O 1
ATOM 4852 N N . GLN A 1 601 ? -24.446 2.247 24.538 1.00 98.25 601 GLN A N 1
ATOM 4853 C CA . GLN A 1 601 ? -25.306 2.105 25.718 1.00 98.25 601 GLN A CA 1
ATOM 4854 C C . GLN A 1 601 ? -25.611 3.460 26.374 1.00 98.25 601 GLN A C 1
ATOM 4856 O O . GLN A 1 601 ? -26.772 3.780 26.622 1.00 98.25 601 GLN A O 1
ATOM 4861 N N . THR A 1 602 ? -24.586 4.297 26.585 1.00 98.56 602 THR A N 1
ATOM 4862 C CA . THR A 1 602 ? -24.766 5.643 27.158 1.00 98.56 602 THR A CA 1
ATOM 4863 C C . THR A 1 602 ? -25.687 6.497 26.287 1.00 98.56 602 THR A C 1
ATOM 4865 O O . THR A 1 602 ? -26.545 7.208 26.807 1.00 98.56 602 THR A O 1
ATOM 4868 N N . ALA A 1 603 ? -25.544 6.423 24.960 1.00 98.38 603 ALA A N 1
ATOM 4869 C CA . ALA A 1 603 ? -26.420 7.133 24.035 1.00 98.38 603 ALA A CA 1
ATOM 4870 C C . ALA A 1 603 ? -27.881 6.689 24.188 1.00 98.38 603 ALA A C 1
ATOM 4872 O O . ALA A 1 603 ? -28.758 7.537 24.353 1.00 98.38 603 ALA A O 1
ATOM 4873 N N . GLN A 1 604 ? -28.146 5.380 24.201 1.00 98.06 604 GLN A N 1
ATOM 4874 C CA . GLN A 1 604 ? -29.499 4.853 24.395 1.00 98.06 604 GLN A CA 1
ATOM 4875 C C . GLN A 1 604 ? -30.092 5.252 25.755 1.00 98.06 604 GLN A C 1
ATOM 4877 O O . GLN A 1 604 ? -31.271 5.601 25.834 1.00 98.06 604 GLN A O 1
ATOM 4882 N N . ASP A 1 605 ? -29.289 5.230 26.819 1.00 98.44 605 ASP A N 1
ATOM 4883 C CA . ASP A 1 605 ? -29.733 5.609 28.160 1.00 98.44 605 ASP A CA 1
ATOM 4884 C C . ASP A 1 605 ? -30.090 7.096 28.235 1.00 98.44 605 ASP A C 1
ATOM 4886 O O . ASP A 1 605 ? -31.157 7.434 28.744 1.00 98.44 605 ASP A O 1
ATOM 4890 N N . LEU A 1 606 ? -29.266 7.982 27.665 1.00 98.38 606 LEU A N 1
ATOM 4891 C CA . LEU A 1 606 ? -29.552 9.421 27.607 1.00 98.38 606 LEU A CA 1
ATOM 4892 C C . LEU A 1 606 ? -30.826 9.722 26.817 1.00 98.38 606 LEU A C 1
ATOM 4894 O O . LEU A 1 606 ? -31.632 10.551 27.243 1.00 98.38 606 LEU A O 1
ATOM 4898 N N . VAL A 1 607 ? -31.024 9.036 25.692 1.00 97.81 607 VAL A N 1
ATOM 4899 C CA . VAL A 1 607 ? -32.237 9.158 24.878 1.00 97.81 607 VAL A CA 1
ATOM 4900 C C . VAL A 1 607 ? -33.478 8.749 25.671 1.00 97.81 607 VAL A C 1
ATOM 4902 O O . VAL A 1 607 ? -34.453 9.503 25.701 1.00 97.81 607 VAL A O 1
ATOM 4905 N N . ARG A 1 608 ? -33.429 7.599 26.359 1.00 97.69 608 ARG A N 1
ATOM 4906 C CA . ARG A 1 608 ? -34.538 7.090 27.182 1.00 97.69 608 ARG A CA 1
ATOM 4907 C C . ARG A 1 608 ? -34.823 7.992 28.386 1.00 97.69 608 ARG A C 1
ATOM 4909 O O . ARG A 1 608 ? -35.969 8.361 28.609 1.00 97.69 608 ARG A O 1
ATOM 4916 N N . GLN A 1 609 ? -33.796 8.378 29.142 1.00 98.00 609 GLN A N 1
ATOM 4917 C CA . GLN A 1 609 ? -33.937 9.169 30.372 1.00 98.00 609 GLN A CA 1
ATOM 4918 C C . GLN A 1 609 ? -34.510 10.569 30.129 1.00 98.00 609 GLN A C 1
ATOM 4920 O O . GLN A 1 609 ? -35.206 11.100 30.990 1.00 98.00 609 GLN A O 1
ATOM 4925 N N . ASN A 1 610 ? -34.226 11.167 28.970 1.00 97.94 610 ASN A N 1
ATOM 4926 C CA . ASN A 1 610 ? -34.655 12.529 28.649 1.00 97.94 610 ASN A CA 1
ATOM 4927 C C . ASN A 1 610 ? -35.892 12.584 27.745 1.00 97.94 610 ASN A C 1
ATOM 4929 O O . ASN A 1 610 ? -36.240 13.671 27.288 1.00 97.94 610 ASN A O 1
ATOM 4933 N N . ASN A 1 611 ? -36.542 11.442 27.473 1.00 96.81 611 ASN A N 1
ATOM 4934 C CA . ASN A 1 611 ? -37.654 11.336 26.521 1.00 96.81 611 ASN A CA 1
ATOM 4935 C C . ASN A 1 611 ? -37.345 12.069 25.205 1.00 96.81 611 ASN A C 1
ATOM 4937 O O . ASN A 1 611 ? -38.129 12.897 24.734 1.00 96.81 611 ASN A O 1
ATOM 4941 N N . ALA A 1 612 ? -36.148 11.826 24.663 1.00 97.81 612 ALA A N 1
ATOM 4942 C CA . ALA A 1 612 ? -35.668 12.551 23.497 1.00 97.81 612 ALA A CA 1
ATOM 4943 C C . ALA A 1 612 ? -36.566 12.300 22.278 1.00 97.81 612 ALA A C 1
ATOM 4945 O O . ALA A 1 612 ? -37.067 11.195 22.074 1.00 97.81 612 ALA A O 1
ATOM 4946 N N . ASN A 1 613 ? -36.731 13.320 21.438 1.00 97.88 613 ASN A N 1
ATOM 4947 C CA . ASN A 1 613 ? -37.355 13.163 20.133 1.00 97.88 613 ASN A CA 1
ATOM 4948 C C . ASN A 1 613 ? -36.380 12.446 19.196 1.00 97.88 613 ASN A C 1
ATOM 4950 O O . ASN A 1 613 ? -35.255 12.920 19.023 1.00 97.88 613 ASN A O 1
ATOM 4954 N N . ILE A 1 614 ? -36.818 11.344 18.590 1.00 98.00 614 ILE A N 1
ATOM 4955 C CA . ILE A 1 614 ? -36.002 10.487 17.727 1.00 98.00 614 ILE A CA 1
ATOM 4956 C C . ILE A 1 614 ? -36.664 10.389 16.357 1.00 98.00 614 ILE A C 1
ATOM 4958 O O . ILE A 1 614 ? -37.860 10.122 16.261 1.00 98.00 614 ILE A O 1
ATOM 4962 N N . TYR A 1 615 ? -35.883 10.540 15.294 1.00 97.75 615 TYR A N 1
ATOM 4963 C CA . TYR A 1 615 ? -36.323 10.225 13.937 1.00 97.75 615 TYR A CA 1
ATOM 4964 C C . TYR A 1 615 ? -35.193 9.572 13.145 1.00 97.75 615 TYR A C 1
ATOM 4966 O O . TYR A 1 615 ? -34.017 9.786 13.432 1.00 97.75 615 TYR A O 1
ATOM 4974 N N . TRP A 1 616 ? -35.550 8.751 12.160 1.00 97.44 616 TRP A N 1
ATOM 4975 C CA . TRP A 1 616 ? -34.585 8.148 11.244 1.00 97.44 616 TRP A CA 1
ATOM 4976 C C . TRP A 1 616 ? -34.221 9.135 10.134 1.00 97.44 616 TRP A C 1
ATOM 4978 O O . TRP A 1 616 ? -35.110 9.662 9.462 1.00 97.44 616 TRP A O 1
ATOM 4988 N N . ASP A 1 617 ? -32.928 9.353 9.917 1.00 97.62 617 ASP A N 1
ATOM 4989 C CA . ASP A 1 617 ? -32.409 10.158 8.817 1.00 97.62 617 ASP A CA 1
ATOM 4990 C C . ASP A 1 617 ? -31.723 9.261 7.779 1.00 97.62 617 ASP A C 1
ATOM 4992 O O . ASP A 1 617 ? -30.672 8.668 8.027 1.00 97.62 617 ASP A O 1
ATOM 4996 N N . ASN A 1 618 ? -32.321 9.171 6.588 1.00 94.38 618 ASN A N 1
ATOM 4997 C CA . ASN A 1 618 ? -31.850 8.288 5.516 1.00 94.38 618 ASN A CA 1
ATOM 4998 C C . ASN A 1 618 ? -30.446 8.643 5.016 1.00 94.38 618 ASN A C 1
ATOM 5000 O O . ASN A 1 618 ? -29.720 7.753 4.581 1.00 94.38 618 ASN A O 1
ATOM 5004 N N . GLN A 1 619 ? -30.060 9.922 5.056 1.00 93.06 619 GLN A N 1
ATOM 5005 C CA . GLN A 1 619 ? -28.750 10.350 4.570 1.00 93.06 619 GLN A CA 1
ATOM 5006 C C . GLN A 1 619 ? -27.629 9.891 5.508 1.00 93.06 619 GLN A C 1
ATOM 5008 O O . GLN A 1 619 ? -26.619 9.340 5.062 1.00 93.06 619 GLN A O 1
ATOM 5013 N N . SER A 1 620 ? -27.801 10.106 6.814 1.00 96.56 620 SER A N 1
ATOM 5014 C CA . SER A 1 620 ? -26.862 9.599 7.813 1.00 96.56 620 SER A CA 1
ATOM 5015 C C . SER A 1 620 ? -26.952 8.088 7.990 1.00 96.56 620 SER A C 1
ATOM 5017 O O . SER A 1 620 ? -25.954 7.486 8.378 1.00 96.56 620 SER A O 1
ATOM 5019 N N . GLY A 1 621 ? -28.096 7.474 7.682 1.00 97.25 621 GLY A N 1
ATOM 5020 C CA . GLY A 1 621 ? -28.342 6.066 7.979 1.00 97.25 621 GLY A CA 1
ATOM 5021 C C . GLY A 1 621 ? -28.396 5.818 9.485 1.00 97.25 621 GLY A C 1
ATOM 5022 O O . GLY A 1 621 ? -27.895 4.801 9.955 1.00 97.25 621 GLY A O 1
ATOM 5023 N N . GLN A 1 622 ? -28.925 6.784 10.242 1.00 98.50 622 GLN A N 1
ATOM 5024 C CA . GLN A 1 622 ? -28.918 6.792 11.703 1.00 98.50 622 GLN A CA 1
ATOM 5025 C C . GLN A 1 622 ? -30.222 7.352 12.258 1.00 98.50 622 GLN A C 1
ATOM 5027 O O . GLN A 1 622 ? -30.899 8.170 11.629 1.00 98.50 622 GLN A O 1
ATOM 5032 N N . TYR A 1 623 ? -30.537 6.971 13.493 1.00 98.50 623 TYR A N 1
ATOM 5033 C CA . TYR A 1 623 ? -31.496 7.725 14.287 1.00 98.50 623 TYR A CA 1
ATOM 5034 C C . TYR A 1 623 ? -30.842 8.988 14.842 1.00 98.50 623 TYR A C 1
ATOM 5036 O O . TYR A 1 623 ? -29.767 8.936 15.439 1.00 98.50 623 TYR A O 1
ATOM 5044 N N . ILE A 1 624 ? -31.510 10.126 14.682 1.00 98.50 624 ILE A N 1
ATOM 5045 C CA . ILE A 1 624 ? -31.110 11.395 15.282 1.00 98.50 624 ILE A CA 1
ATOM 5046 C C . ILE A 1 624 ? -32.018 11.647 16.475 1.00 98.50 624 ILE A C 1
ATOM 5048 O O . ILE A 1 624 ? -33.229 11.812 16.321 1.00 98.50 624 ILE A O 1
ATOM 5052 N N . ALA A 1 625 ? -31.419 11.688 17.660 1.00 98.50 625 ALA A N 1
ATOM 5053 C CA . ALA A 1 625 ? -32.103 11.996 18.901 1.00 98.50 625 ALA A CA 1
ATOM 5054 C C . ALA A 1 625 ? -31.804 13.429 19.348 1.00 98.50 625 ALA A C 1
ATOM 5056 O O . ALA A 1 625 ? -30.670 13.907 19.243 1.00 98.50 625 ALA A O 1
ATOM 5057 N N . SER A 1 626 ? -32.815 14.114 19.878 1.00 98.06 626 SER A N 1
ATOM 5058 C CA . SER A 1 626 ? -32.664 15.463 20.422 1.00 98.06 626 SER A CA 1
ATOM 5059 C C . SER A 1 626 ? -33.568 15.731 21.620 1.00 98.06 626 SER A C 1
ATOM 5061 O O . SER A 1 626 ? -34.705 15.268 21.673 1.00 98.06 626 SER A O 1
ATOM 5063 N N . TYR A 1 627 ? -33.062 16.486 22.590 1.00 97.94 627 TYR A N 1
ATOM 5064 C CA . TYR A 1 627 ? -33.803 16.907 23.783 1.00 97.94 627 TYR A CA 1
ATOM 5065 C C . TYR A 1 627 ? -33.274 18.249 24.297 1.00 97.94 627 TYR A C 1
ATOM 5067 O O . TYR A 1 627 ? -32.215 18.706 23.868 1.00 97.94 627 TYR A O 1
ATOM 5075 N N . SER A 1 628 ? -34.003 18.898 25.207 1.00 96.19 628 SER A N 1
ATOM 5076 C CA . SER A 1 628 ? -33.623 20.208 25.747 1.00 96.19 628 SER A CA 1
ATOM 5077 C C . SER A 1 628 ? -33.670 20.222 27.271 1.00 96.19 628 SER A C 1
ATOM 5079 O O . SER A 1 628 ? -34.630 19.740 27.864 1.00 96.19 628 SER A O 1
ATOM 5081 N N . ILE A 1 629 ? -32.657 20.819 27.905 1.00 95.06 629 ILE A N 1
ATOM 5082 C CA . ILE A 1 629 ? -32.581 21.025 29.361 1.00 95.06 629 ILE A CA 1
ATOM 5083 C C . ILE A 1 629 ? -32.083 22.450 29.611 1.00 95.06 629 ILE A C 1
ATOM 5085 O O . ILE A 1 629 ? -31.049 22.834 29.072 1.00 95.06 629 ILE A O 1
ATOM 5089 N N . ASN A 1 630 ? -32.786 23.240 30.432 1.00 90.25 630 ASN A N 1
ATOM 5090 C CA . ASN A 1 630 ? -32.350 24.574 30.883 1.00 90.25 630 ASN A CA 1
ATOM 5091 C C . ASN A 1 630 ? -31.810 25.485 29.752 1.00 90.25 630 ASN A C 1
ATOM 5093 O O . ASN A 1 630 ? -30.700 26.008 29.843 1.00 90.25 630 ASN A O 1
ATOM 5097 N N . ASN A 1 631 ? -32.586 25.662 28.673 1.00 89.12 631 ASN A N 1
ATOM 5098 C CA . ASN A 1 631 ? -32.232 26.450 27.475 1.00 89.12 631 ASN A CA 1
ATOM 5099 C C . ASN A 1 631 ? -31.016 25.947 26.667 1.00 89.12 631 ASN A C 1
ATOM 5101 O O . ASN A 1 631 ? -30.497 26.675 25.817 1.00 89.12 631 ASN A O 1
ATOM 5105 N N . LYS A 1 632 ? -30.573 24.707 26.891 1.00 96.62 632 LYS A N 1
ATOM 5106 C CA . LYS A 1 632 ? -29.579 24.014 26.064 1.00 96.62 632 LYS A CA 1
ATOM 5107 C C . LYS A 1 632 ? -30.244 22.898 25.274 1.00 96.62 632 LYS A C 1
ATOM 5109 O O . LYS A 1 632 ? -31.113 22.206 25.802 1.00 96.62 632 LYS A O 1
ATOM 5114 N N . SER A 1 633 ? -29.831 22.737 24.023 1.00 97.06 633 SER A N 1
ATOM 5115 C CA . SER A 1 633 ? -30.272 21.661 23.138 1.00 97.06 633 SER A CA 1
ATOM 5116 C C . SER A 1 633 ? -29.196 20.584 23.085 1.00 97.06 633 SER A C 1
ATOM 5118 O O . SER A 1 633 ? -28.014 20.894 22.959 1.00 97.06 633 SER A O 1
ATOM 5120 N N . TYR A 1 634 ? -29.600 19.327 23.187 1.00 98.44 634 TYR A N 1
ATOM 5121 C CA . TYR A 1 634 ? -28.728 18.168 23.107 1.00 98.44 634 TYR A CA 1
ATOM 5122 C C . TYR A 1 634 ? -29.066 17.366 21.858 1.00 98.44 634 TYR A C 1
ATOM 5124 O O . TYR A 1 634 ? -30.245 17.169 21.561 1.00 98.44 634 TYR A O 1
ATOM 5132 N N . LYS A 1 635 ? -28.046 16.911 21.126 1.00 98.38 635 LYS A N 1
ATOM 5133 C CA . LYS A 1 635 ? -28.206 16.112 19.902 1.00 98.38 635 LYS A CA 1
ATOM 5134 C C . LYS A 1 635 ? -27.272 14.911 19.891 1.00 98.38 635 LYS A C 1
ATOM 5136 O O . LYS A 1 635 ? -26.122 15.016 20.320 1.00 98.38 635 LYS A O 1
ATOM 5141 N N . ILE A 1 636 ? -27.766 13.795 19.365 1.00 98.62 636 ILE A N 1
ATOM 5142 C CA . ILE A 1 636 ? -27.031 12.537 19.218 1.00 98.62 636 ILE A CA 1
ATOM 5143 C C . ILE A 1 636 ? -27.401 11.913 17.867 1.00 98.62 636 ILE A C 1
ATOM 5145 O O . ILE A 1 636 ? -28.581 11.763 17.565 1.00 98.62 636 ILE A O 1
ATOM 5149 N N . TRP A 1 637 ? -26.403 11.516 17.076 1.00 98.50 637 TRP A N 1
ATOM 5150 C CA . TRP A 1 637 ? -26.586 10.662 15.895 1.00 98.50 637 TRP A CA 1
ATOM 5151 C C . TRP A 1 637 ? -26.248 9.239 16.308 1.00 98.50 637 TRP A C 1
ATOM 5153 O O . TRP A 1 637 ? -25.082 8.917 16.517 1.00 98.50 637 TRP A O 1
ATOM 5163 N N . MET A 1 638 ? -27.255 8.416 16.540 1.00 97.88 638 MET A N 1
ATOM 5164 C CA . MET A 1 638 ? -27.073 7.129 17.193 1.00 97.88 638 MET A CA 1
ATOM 5165 C C . MET A 1 638 ? -26.389 6.128 16.262 1.00 97.88 638 MET A C 1
ATOM 5167 O O . MET A 1 638 ? -26.739 6.008 15.089 1.00 97.88 638 MET A O 1
ATOM 5171 N N . GLU A 1 639 ? -25.426 5.393 16.808 1.00 98.12 639 GLU A N 1
ATOM 5172 C CA . GLU A 1 639 ? -25.061 4.082 16.282 1.00 98.12 639 GLU A CA 1
ATOM 5173 C C . GLU A 1 639 ? -25.926 3.047 17.007 1.00 98.12 639 GLU A C 1
ATOM 5175 O O . GLU A 1 639 ? -26.136 3.147 18.219 1.00 98.12 639 GLU A O 1
ATOM 5180 N N . ASP A 1 640 ? -26.470 2.099 16.254 1.00 97.06 640 ASP A N 1
ATOM 5181 C CA . ASP A 1 640 ? -27.300 0.987 16.714 1.00 97.06 640 ASP A CA 1
ATOM 5182 C C . ASP A 1 640 ? -27.180 -0.185 15.726 1.00 97.06 640 ASP A C 1
ATOM 5184 O O . ASP A 1 640 ? -26.438 -0.114 14.742 1.00 97.06 640 ASP A O 1
ATOM 5188 N N . THR A 1 641 ? -27.912 -1.271 15.966 1.00 97.06 641 THR A N 1
ATOM 5189 C CA . THR A 1 641 ? -27.908 -2.454 15.093 1.00 97.06 641 THR A CA 1
ATOM 5190 C C . THR A 1 641 ? -28.271 -2.130 13.644 1.00 97.06 641 THR A C 1
ATOM 5192 O O . THR A 1 641 ? -27.672 -2.686 12.723 1.00 97.06 641 THR A O 1
ATOM 5195 N N . LYS A 1 642 ? -29.205 -1.199 13.415 1.00 96.56 642 LYS A N 1
ATOM 5196 C CA . LYS A 1 642 ? -29.639 -0.803 12.070 1.00 96.56 642 LYS A CA 1
ATOM 5197 C C . LYS A 1 642 ? -28.552 -0.008 11.347 1.00 96.56 642 LYS A C 1
ATOM 5199 O O . LYS A 1 642 ? -28.228 -0.329 10.206 1.00 96.56 642 LYS A O 1
ATOM 5204 N N . SER A 1 643 ? -27.972 0.992 12.005 1.00 98.06 643 SER A N 1
ATOM 5205 C CA . SER A 1 643 ? -26.889 1.817 11.460 1.00 98.06 643 SER A CA 1
ATOM 5206 C C . SER A 1 643 ? -25.626 0.996 11.184 1.00 98.06 643 SER A C 1
ATOM 5208 O O . SER A 1 643 ? -25.068 1.065 10.086 1.00 98.06 643 SER A O 1
ATOM 5210 N N . ILE A 1 644 ? -25.197 0.170 12.145 1.00 98.44 644 ILE A N 1
ATOM 5211 C CA . ILE A 1 644 ? -24.001 -0.668 12.002 1.00 98.44 644 ILE A CA 1
ATOM 5212 C C . ILE A 1 644 ? -24.207 -1.730 10.923 1.00 98.44 644 ILE A C 1
ATOM 5214 O O . ILE A 1 644 ? -23.343 -1.882 10.063 1.00 98.44 644 ILE A O 1
ATOM 5218 N N . GLY A 1 645 ? -25.361 -2.405 10.899 1.00 97.75 645 GLY A N 1
ATOM 5219 C CA . GLY A 1 645 ? -25.695 -3.358 9.839 1.00 97.75 645 GLY A CA 1
ATOM 5220 C C . GLY A 1 645 ? -25.694 -2.706 8.454 1.00 97.75 645 GLY A C 1
ATOM 5221 O O . GLY A 1 645 ? -25.108 -3.248 7.518 1.00 97.75 645 GLY A O 1
ATOM 5222 N N . LEU A 1 646 ? -26.276 -1.507 8.329 1.00 97.69 646 LEU A N 1
ATOM 5223 C CA . LEU A 1 646 ? -26.302 -0.757 7.074 1.00 97.69 646 LEU A CA 1
ATOM 5224 C C . LEU A 1 646 ? -24.890 -0.401 6.592 1.00 97.69 646 LEU A C 1
ATOM 5226 O O . LEU A 1 646 ? -24.575 -0.634 5.428 1.00 97.69 646 LEU A O 1
ATOM 5230 N N . LYS A 1 647 ? -24.010 0.105 7.460 1.00 98.50 647 LYS A N 1
ATOM 5231 C CA . LYS A 1 647 ? -22.617 0.401 7.082 1.00 98.50 647 LYS A CA 1
ATOM 5232 C C . LYS A 1 647 ? -21.817 -0.867 6.773 1.00 98.50 647 LYS A C 1
ATOM 5234 O O . LYS A 1 647 ? -21.112 -0.904 5.771 1.00 98.50 647 LYS A O 1
ATOM 5239 N N . ALA A 1 648 ? -21.957 -1.919 7.579 1.00 98.50 648 ALA A N 1
ATOM 5240 C CA . ALA A 1 648 ? -21.272 -3.194 7.364 1.00 98.50 648 ALA A CA 1
ATOM 5241 C C . ALA A 1 648 ? -21.705 -3.880 6.055 1.00 98.50 648 ALA A C 1
ATOM 5243 O O . ALA A 1 648 ? -20.898 -4.561 5.426 1.00 98.50 648 ALA A O 1
ATOM 5244 N N . SER A 1 649 ? -22.934 -3.645 5.579 1.00 98.00 649 SER A N 1
ATOM 5245 C CA . SER A 1 649 ? -23.408 -4.162 4.284 1.00 98.00 649 SER A CA 1
ATOM 5246 C C . SER A 1 649 ? -22.579 -3.674 3.085 1.00 98.00 649 SER A C 1
ATOM 5248 O O . SE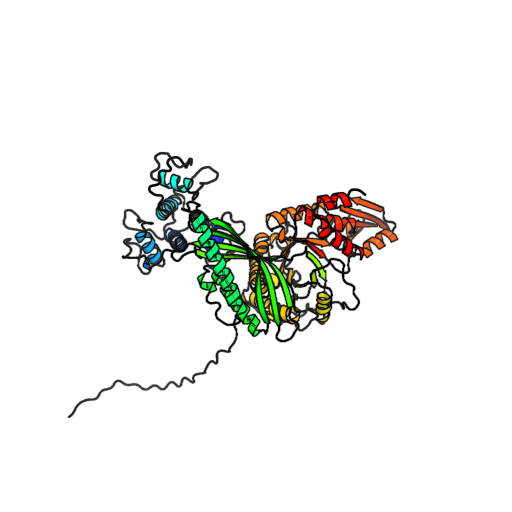R A 1 649 ? -22.539 -4.338 2.043 1.00 98.00 649 SER A O 1
ATOM 5250 N N . LEU A 1 650 ? -21.851 -2.557 3.236 1.00 98.56 650 LEU A N 1
ATOM 5251 C CA . LEU A 1 650 ? -20.927 -2.049 2.221 1.00 98.56 650 LEU A CA 1
ATOM 5252 C C . LEU A 1 650 ? -19.807 -3.044 1.896 1.00 98.56 650 LEU A C 1
ATOM 5254 O O . LEU A 1 650 ? -19.296 -3.020 0.776 1.00 98.56 650 LEU A O 1
ATOM 5258 N N . VAL A 1 651 ? -19.475 -3.954 2.821 1.00 98.44 651 VAL A N 1
ATOM 5259 C CA . VAL A 1 651 ? -18.522 -5.043 2.570 1.00 98.44 651 VAL A CA 1
ATOM 5260 C C . VAL A 1 651 ? -18.964 -5.897 1.391 1.00 98.44 651 VAL A C 1
ATOM 5262 O O . VAL A 1 651 ? -18.162 -6.166 0.503 1.00 98.44 651 VAL A O 1
ATOM 5265 N N . HIS A 1 652 ? -20.240 -6.272 1.324 1.00 97.31 652 HIS A N 1
ATOM 5266 C CA . HIS A 1 652 ? -20.759 -7.049 0.197 1.00 97.31 652 HIS A CA 1
ATOM 5267 C C . HIS A 1 652 ? -20.929 -6.195 -1.050 1.00 97.31 652 HIS A C 1
ATOM 5269 O O . HIS A 1 652 ? -20.573 -6.628 -2.144 1.00 97.31 652 HIS A O 1
ATOM 5275 N N . LYS A 1 653 ? -21.417 -4.958 -0.889 1.00 97.94 653 LYS A N 1
ATOM 5276 C CA . LYS A 1 653 ? -21.660 -4.037 -2.009 1.00 97.94 653 LYS A CA 1
ATOM 5277 C C . LYS A 1 653 ? -20.396 -3.747 -2.818 1.00 97.94 653 LYS A C 1
ATOM 5279 O O . LYS A 1 653 ? -20.465 -3.624 -4.038 1.00 97.94 653 LYS A O 1
ATOM 5284 N N . TYR A 1 654 ? -19.257 -3.645 -2.136 1.00 98.19 654 TYR A N 1
ATOM 5285 C CA . TYR A 1 654 ? -17.965 -3.321 -2.738 1.00 98.19 654 TYR A CA 1
ATOM 5286 C C . TYR A 1 654 ? -16.955 -4.471 -2.692 1.00 98.19 654 TYR A C 1
ATOM 5288 O O . TYR A 1 654 ? -15.812 -4.271 -3.083 1.00 98.19 654 TYR A O 1
ATOM 5296 N N . SER A 1 655 ? -17.366 -5.668 -2.262 1.00 96.94 655 SER A N 1
ATOM 5297 C CA . SER A 1 655 ? -16.513 -6.863 -2.136 1.00 96.94 655 SER A CA 1
ATOM 5298 C C . SER A 1 655 ? -15.255 -6.637 -1.282 1.00 96.94 655 SER A C 1
ATOM 5300 O O . SER A 1 655 ? -14.167 -7.083 -1.636 1.00 96.94 655 SER A O 1
ATOM 5302 N N . LEU A 1 656 ? -15.413 -5.947 -0.151 1.00 98.38 656 LEU A N 1
ATOM 5303 C CA . LEU A 1 656 ? -14.320 -5.593 0.758 1.00 98.38 656 LEU A CA 1
ATOM 5304 C C . LEU A 1 656 ? -13.779 -6.806 1.526 1.00 98.38 656 LEU A C 1
ATOM 5306 O O . LEU A 1 656 ? -14.472 -7.821 1.659 1.00 98.38 656 LEU A O 1
ATOM 5310 N N . ALA A 1 657 ? -12.582 -6.691 2.101 1.00 97.88 657 ALA A N 1
ATOM 5311 C CA . ALA A 1 657 ? -11.999 -7.722 2.964 1.00 97.88 657 ALA A CA 1
ATOM 5312 C C . ALA A 1 657 ? -12.797 -7.942 4.264 1.00 97.88 657 ALA A C 1
ATOM 5314 O O . ALA A 1 657 ? -12.827 -9.052 4.800 1.00 97.88 657 ALA A O 1
ATOM 5315 N N . GLY A 1 658 ? -13.475 -6.904 4.762 1.00 98.56 658 GLY A N 1
ATOM 5316 C CA . GLY A 1 658 ? -14.176 -6.948 6.041 1.00 98.56 658 GLY A CA 1
ATOM 5317 C C . GLY A 1 658 ? -14.368 -5.574 6.682 1.00 98.56 658 GLY A C 1
ATOM 5318 O O . GLY A 1 658 ? -14.377 -4.549 5.997 1.00 98.56 658 GLY A O 1
ATOM 5319 N N . VAL A 1 659 ? -14.519 -5.561 8.006 1.00 98.81 659 VAL A N 1
ATOM 5320 C CA . VAL A 1 659 ? -14.695 -4.357 8.834 1.00 98.81 659 VAL A CA 1
ATOM 5321 C C . VAL A 1 659 ? -13.667 -4.296 9.959 1.00 98.81 659 VAL A C 1
ATOM 5323 O O . VAL A 1 659 ? -13.131 -5.320 10.387 1.00 98.81 659 VAL A O 1
ATOM 5326 N N . ALA A 1 660 ? -13.443 -3.086 10.462 1.00 98.75 660 ALA A N 1
ATOM 5327 C CA . ALA A 1 660 ? -12.633 -2.807 11.638 1.00 98.75 660 ALA A CA 1
ATOM 5328 C C . ALA A 1 660 ? -13.371 -1.820 12.554 1.00 98.75 660 ALA A C 1
ATOM 5330 O O . ALA A 1 660 ? -13.657 -0.696 12.152 1.00 98.75 660 ALA A O 1
ATOM 5331 N N . SER A 1 661 ? -13.745 -2.220 13.767 1.00 98.62 661 SER A N 1
ATOM 5332 C CA . SER A 1 661 ? -14.596 -1.411 14.641 1.00 98.62 661 SER A CA 1
ATOM 5333 C C . SER A 1 661 ? -13.822 -0.703 15.754 1.00 98.62 661 SER A C 1
ATOM 5335 O O . SER A 1 661 ? -13.121 -1.347 16.540 1.00 98.62 661 SER A O 1
ATOM 5337 N N . TRP A 1 662 ? -13.986 0.618 15.873 1.00 98.44 662 TRP A N 1
ATOM 5338 C CA . TRP A 1 662 ? -13.456 1.422 16.978 1.00 98.44 662 TRP A CA 1
ATOM 5339 C C . TRP A 1 662 ? -14.577 1.779 17.962 1.00 98.44 662 TRP A C 1
ATOM 5341 O O . TRP A 1 662 ? -15.433 2.602 17.665 1.00 98.44 662 TRP A O 1
ATOM 5351 N N . ARG A 1 663 ? -14.631 1.214 19.165 1.00 96.12 663 ARG A N 1
ATOM 5352 C CA . ARG A 1 663 ? -13.731 0.204 19.730 1.00 96.12 663 ARG A CA 1
ATOM 5353 C C . ARG A 1 663 ? -14.477 -0.706 20.693 1.00 96.12 663 ARG A C 1
ATOM 5355 O O . ARG A 1 663 ? -15.558 -0.346 21.161 1.00 96.12 663 ARG A O 1
ATOM 5362 N N . ARG A 1 664 ? -13.843 -1.820 21.060 1.00 95.56 664 ARG A N 1
ATOM 5363 C CA . ARG A 1 664 ? -14.389 -2.767 22.033 1.00 95.56 664 ARG A CA 1
ATOM 5364 C C . ARG A 1 664 ? -14.699 -2.080 23.367 1.00 95.56 664 ARG A C 1
ATOM 5366 O O . ARG A 1 664 ? -13.925 -1.249 23.863 1.00 95.56 664 ARG A O 1
ATOM 5373 N N . GLY A 1 665 ? -15.827 -2.464 23.953 1.00 94.75 665 GLY A N 1
ATOM 5374 C CA . GLY A 1 665 ? -16.382 -1.939 25.195 1.00 94.75 665 GLY A CA 1
ATOM 5375 C C . GLY A 1 665 ? -17.284 -0.717 25.016 1.00 94.75 665 GLY A C 1
ATOM 5376 O O . GLY A 1 665 ? -17.819 -0.232 26.013 1.00 94.75 665 GLY A O 1
ATOM 5377 N N . PHE A 1 666 ? -17.432 -0.182 23.799 1.00 97.69 666 PHE A N 1
ATOM 5378 C CA . PHE A 1 666 ? -18.338 0.943 23.520 1.00 97.69 666 PHE A CA 1
ATOM 5379 C C . PHE A 1 666 ? -19.615 0.500 22.787 1.00 97.69 666 PHE A C 1
ATOM 5381 O O . PHE A 1 666 ? -20.607 1.235 22.797 1.00 97.69 666 PHE A O 1
ATOM 5388 N N . GLU A 1 667 ? -19.624 -0.709 22.234 1.00 97.44 667 GLU A N 1
ATOM 5389 C CA . GLU A 1 667 ? -20.789 -1.356 21.647 1.00 97.44 667 GLU A CA 1
ATOM 5390 C C . GLU A 1 667 ? -21.852 -1.754 22.677 1.00 97.44 667 GLU A C 1
ATOM 5392 O O . GLU A 1 667 ? -21.587 -1.895 23.873 1.00 97.44 667 GLU A O 1
ATOM 5397 N N . THR A 1 668 ? -23.071 -1.988 22.195 1.00 97.12 668 THR A N 1
ATOM 5398 C CA . THR A 1 668 ? -24.055 -2.820 22.894 1.00 97.12 668 THR A CA 1
ATOM 5399 C C . THR A 1 668 ? -23.872 -4.297 22.502 1.00 97.12 668 THR A C 1
ATOM 5401 O O . THR A 1 668 ? -23.391 -4.576 21.401 1.00 97.12 668 THR A O 1
ATOM 5404 N N . PRO A 1 669 ? -24.237 -5.271 23.363 1.00 93.75 669 PRO A N 1
ATOM 5405 C CA . PRO A 1 669 ? -23.945 -6.692 23.113 1.00 93.75 669 PRO A CA 1
ATOM 5406 C C . PRO A 1 669 ? -24.531 -7.268 21.813 1.00 93.75 669 PRO A C 1
ATOM 5408 O O . PRO A 1 669 ? -23.997 -8.225 21.261 1.00 93.75 669 PRO A O 1
ATOM 5411 N N . ASP A 1 670 ? -25.619 -6.683 21.312 1.00 96.75 670 ASP A N 1
ATOM 5412 C CA . ASP A 1 670 ? -26.326 -7.071 20.087 1.00 96.75 670 ASP A CA 1
ATOM 5413 C C . ASP A 1 670 ? -25.598 -6.686 18.788 1.00 96.75 670 ASP A C 1
ATOM 5415 O O . ASP A 1 670 ? -25.979 -7.143 17.708 1.00 96.75 670 ASP A O 1
ATOM 5419 N N . ILE A 1 671 ? -24.518 -5.906 18.869 1.00 98.19 671 ILE A N 1
ATOM 5420 C CA . ILE A 1 671 ? -23.730 -5.510 17.697 1.00 98.19 671 ILE A CA 1
ATOM 5421 C C . ILE A 1 671 ? -22.898 -6.659 17.135 1.00 98.19 671 ILE A C 1
ATOM 5423 O O . ILE A 1 671 ? -22.803 -6.786 15.913 1.00 98.19 671 ILE A O 1
ATOM 5427 N N . TRP A 1 672 ? -22.359 -7.539 17.981 1.00 98.00 672 TRP A N 1
ATOM 5428 C CA . TRP A 1 672 ? -21.574 -8.686 17.513 1.00 98.00 672 TRP A CA 1
ATOM 5429 C C . TRP A 1 672 ? -22.406 -9.654 16.653 1.00 98.00 672 TRP A C 1
ATOM 5431 O O . TRP A 1 672 ? -22.003 -9.907 15.514 1.00 98.00 672 TRP A O 1
ATOM 5441 N N . PRO A 1 673 ? -23.611 -10.096 17.080 1.00 97.88 673 PRO A N 1
ATOM 5442 C CA . PRO A 1 673 ? -24.501 -10.876 16.217 1.00 97.88 673 PRO A CA 1
ATOM 5443 C C . PRO A 1 673 ? -24.859 -10.175 14.899 1.00 97.88 673 PRO A C 1
ATOM 5445 O O . PRO A 1 673 ? -24.939 -10.819 13.853 1.00 97.88 673 PRO A O 1
ATOM 5448 N N . VAL A 1 674 ? -25.057 -8.851 14.911 1.00 97.75 674 VAL A N 1
ATOM 5449 C CA . VAL A 1 674 ? -25.378 -8.081 13.695 1.00 97.75 674 VAL A CA 1
ATOM 5450 C C . VAL A 1 674 ? -24.213 -8.051 12.716 1.00 97.75 674 VAL A C 1
ATOM 5452 O O . VAL A 1 674 ? -24.430 -8.255 11.517 1.00 97.75 674 VAL A O 1
ATOM 5455 N N . LEU A 1 675 ? -22.991 -7.825 13.198 1.00 98.31 675 LEU A N 1
ATOM 5456 C CA . LEU A 1 675 ? -21.789 -7.878 12.368 1.00 98.31 675 LEU A CA 1
ATOM 5457 C C . LEU A 1 675 ? -21.573 -9.290 11.823 1.00 98.31 675 LEU A C 1
ATOM 5459 O O . LEU A 1 675 ? -21.395 -9.445 10.616 1.00 98.31 675 LEU A O 1
ATOM 5463 N N . ASN A 1 676 ? -21.688 -10.319 12.667 1.00 97.62 676 ASN A N 1
ATOM 5464 C CA . ASN A 1 676 ? -21.564 -11.710 12.237 1.00 97.62 676 ASN A CA 1
ATOM 5465 C C . ASN A 1 676 ? -22.572 -12.054 11.131 1.00 97.62 676 ASN A C 1
ATOM 5467 O O . ASN A 1 676 ? -22.184 -12.512 10.054 1.00 97.62 676 ASN A O 1
ATOM 5471 N N . LYS A 1 677 ? -23.862 -11.771 11.363 1.00 97.06 677 LYS A N 1
ATOM 5472 C CA . LYS A 1 677 ? -24.918 -12.019 10.375 1.00 97.06 677 LYS A CA 1
ATOM 5473 C C . LYS A 1 677 ? -24.670 -11.230 9.092 1.00 97.06 677 LYS A C 1
ATOM 5475 O O . LYS A 1 677 ? -24.835 -11.774 8.010 1.00 97.06 677 LYS A O 1
ATOM 5480 N N . THR A 1 678 ? -24.275 -9.963 9.187 1.00 97.38 678 THR A N 1
ATOM 5481 C CA . THR A 1 678 ? -24.063 -9.119 8.002 1.00 97.38 678 THR A CA 1
ATOM 5482 C C . THR A 1 678 ? -22.890 -9.604 7.159 1.00 97.38 678 THR A C 1
ATOM 5484 O O . THR A 1 678 ? -23.019 -9.666 5.941 1.00 97.38 678 THR A O 1
ATOM 5487 N N . LEU A 1 679 ? -21.773 -9.987 7.775 1.00 96.94 679 LEU A N 1
ATOM 5488 C CA . LEU A 1 679 ? -20.568 -10.400 7.051 1.00 96.94 679 LEU A CA 1
ATOM 5489 C C . LEU A 1 679 ? -20.660 -11.826 6.506 1.00 96.94 679 LEU A C 1
ATOM 5491 O O . LEU A 1 679 ? -20.193 -12.073 5.398 1.00 96.94 679 LEU A O 1
ATOM 5495 N N . ASN A 1 680 ? -21.267 -12.742 7.265 1.00 95.19 680 ASN A N 1
ATOM 5496 C CA . ASN A 1 680 ? -21.208 -14.180 6.987 1.00 95.19 680 ASN A CA 1
ATOM 5497 C C . ASN A 1 680 ? -22.571 -14.815 6.668 1.00 95.19 680 ASN A C 1
ATOM 5499 O O . ASN A 1 680 ? -22.619 -15.971 6.264 1.00 95.19 680 ASN A O 1
ATOM 5503 N N . GLY A 1 681 ? -23.679 -14.105 6.889 1.00 94.56 681 GLY A N 1
ATOM 5504 C CA . GLY A 1 681 ? -25.038 -14.637 6.745 1.00 94.56 681 GLY A CA 1
ATOM 5505 C C . GLY A 1 681 ? -25.711 -14.353 5.403 1.00 94.56 681 GLY A C 1
ATOM 5506 O O . GLY A 1 681 ? -26.886 -14.678 5.259 1.00 94.56 681 GLY A O 1
ATOM 5507 N N . TYR A 1 682 ? -25.008 -13.732 4.451 1.00 94.25 682 TYR A N 1
ATOM 5508 C CA . TYR A 1 682 ? -25.545 -13.363 3.140 1.00 94.25 682 TYR A CA 1
ATOM 5509 C C . TYR A 1 682 ? -24.525 -13.645 2.036 1.00 94.25 682 TYR A C 1
ATOM 5511 O O . TYR A 1 682 ? -23.334 -13.389 2.220 1.00 94.25 682 TYR A O 1
ATOM 5519 N N . ASP A 1 683 ? -25.011 -14.094 0.877 1.00 91.81 683 ASP A N 1
ATOM 5520 C CA . ASP A 1 683 ? -24.183 -14.345 -0.311 1.00 91.81 683 ASP A CA 1
ATOM 5521 C C . ASP A 1 683 ? -23.792 -13.045 -1.038 1.00 91.81 683 ASP A C 1
ATOM 5523 O O . ASP A 1 683 ? -22.811 -13.002 -1.784 1.00 91.81 683 ASP A O 1
ATOM 5527 N N . GLY A 1 684 ? -24.540 -11.959 -0.818 1.00 93.81 684 GLY A N 1
ATOM 5528 C CA . GLY A 1 684 ? -24.249 -10.654 -1.398 1.00 93.81 684 GLY A CA 1
ATOM 5529 C C . GLY A 1 684 ? -25.159 -9.529 -0.905 1.00 93.81 684 GLY A C 1
ATOM 5530 O O . GLY A 1 684 ? -26.068 -9.721 -0.095 1.00 93.81 684 GLY A O 1
ATOM 5531 N N . TYR A 1 685 ? -24.910 -8.322 -1.421 1.00 95.75 685 TYR A N 1
ATOM 5532 C CA . TYR A 1 685 ? -25.590 -7.098 -0.982 1.00 95.75 685 TYR A CA 1
ATOM 5533 C C . TYR A 1 685 ? -27.097 -7.113 -1.250 1.00 95.75 685 TYR A C 1
ATOM 5535 O O . TYR A 1 685 ? -27.864 -6.649 -0.414 1.00 95.75 685 TYR A O 1
ATOM 5543 N N . GLU A 1 686 ? -27.530 -7.670 -2.382 1.00 95.38 686 GLU A N 1
ATOM 5544 C CA . GLU A 1 686 ? -28.953 -7.733 -2.740 1.00 95.38 686 GLU A CA 1
ATOM 5545 C C . GLU A 1 686 ? -29.755 -8.615 -1.778 1.00 95.38 686 GLU A C 1
ATOM 5547 O O . GLU A 1 686 ? -30.899 -8.299 -1.452 1.00 95.38 686 GLU A O 1
ATOM 5552 N N . ASP A 1 687 ? -29.160 -9.698 -1.280 1.00 94.38 687 ASP A N 1
ATOM 5553 C CA . ASP A 1 687 ? -29.823 -10.579 -0.318 1.00 94.38 687 ASP A CA 1
ATOM 5554 C C . ASP A 1 687 ? -29.878 -9.938 1.068 1.00 94.38 687 ASP A C 1
ATOM 5556 O O . ASP A 1 687 ? -30.925 -9.963 1.716 1.00 94.38 687 ASP A O 1
ATOM 5560 N N . TRP A 1 688 ? -28.808 -9.241 1.469 1.00 95.50 688 TRP A N 1
ATOM 5561 C CA . TRP A 1 688 ? -28.850 -8.381 2.651 1.00 95.50 688 TRP A CA 1
ATOM 5562 C C . TRP A 1 688 ? -29.941 -7.307 2.523 1.00 95.50 688 TRP A C 1
ATOM 5564 O O . TRP A 1 688 ? -30.714 -7.091 3.458 1.00 95.50 688 TRP A O 1
ATOM 5574 N N . LEU A 1 689 ? -30.047 -6.647 1.367 1.00 93.50 689 LEU A N 1
ATOM 5575 C CA . LEU A 1 689 ? -31.002 -5.564 1.146 1.00 93.50 689 LEU A CA 1
ATOM 5576 C C . LEU A 1 689 ? -32.448 -6.058 1.267 1.00 93.50 689 LEU A C 1
ATOM 5578 O O . LEU A 1 689 ? -33.242 -5.413 1.952 1.00 93.50 689 LEU A O 1
ATOM 5582 N N . LYS A 1 690 ? -32.789 -7.207 0.670 1.00 92.50 690 LYS A N 1
ATOM 5583 C CA . LYS A 1 690 ? -34.133 -7.812 0.772 1.00 92.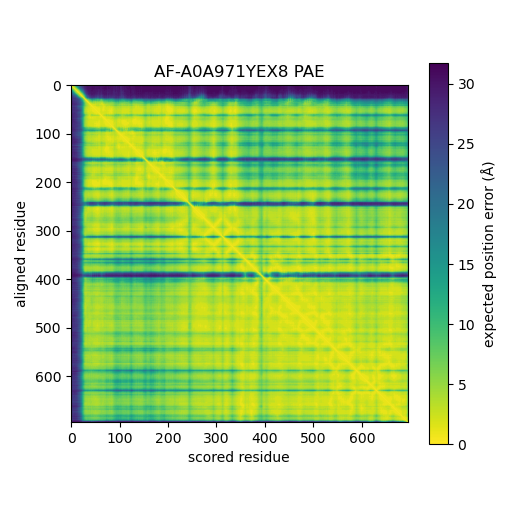50 690 LYS A CA 1
ATOM 5584 C C . LYS A 1 690 ? -34.542 -8.052 2.228 1.00 92.50 690 LYS A C 1
ATOM 5586 O O . LYS A 1 690 ? -35.634 -7.653 2.626 1.00 92.50 690 LYS A O 1
ATOM 5591 N N . ASP A 1 691 ? -33.649 -8.620 3.034 1.00 91.88 691 ASP A N 1
ATOM 5592 C CA . ASP A 1 691 ? -33.917 -8.954 4.439 1.00 91.88 691 ASP A CA 1
ATOM 5593 C C . ASP A 1 691 ? -34.045 -7.729 5.359 1.00 91.88 691 ASP A C 1
ATOM 5595 O O . ASP A 1 691 ? -34.700 -7.801 6.404 1.00 91.88 691 ASP A O 1
ATOM 5599 N N . ASN A 1 692 ? -33.420 -6.607 4.984 1.00 87.25 692 ASN A N 1
ATOM 5600 C CA . ASN A 1 692 ? -33.304 -5.413 5.830 1.00 87.25 692 ASN A CA 1
ATOM 5601 C C . ASN A 1 692 ? -34.114 -4.203 5.327 1.00 87.25 692 ASN A C 1
ATOM 5603 O O . ASN A 1 692 ? -34.158 -3.181 6.009 1.00 87.25 692 ASN A O 1
ATOM 5607 N N . THR A 1 693 ? -34.785 -4.312 4.174 1.00 76.00 693 THR A N 1
ATOM 5608 C CA . THR A 1 693 ? -35.718 -3.289 3.651 1.00 76.00 693 THR A CA 1
ATOM 5609 C C . THR A 1 693 ? -37.182 -3.729 3.654 1.00 76.00 693 THR A C 1
ATOM 5611 O O . THR A 1 693 ? -38.064 -2.877 3.594 1.00 76.00 693 THR A O 1
ATOM 5614 N N . ALA A 1 694 ? -37.469 -5.029 3.781 1.00 50.78 694 ALA A N 1
ATOM 5615 C CA . ALA A 1 694 ? -38.829 -5.573 3.815 1.00 50.78 694 ALA A CA 1
ATOM 5616 C C . ALA A 1 694 ? -39.545 -5.444 5.183 1.00 50.78 694 ALA A C 1
ATOM 5618 O O . ALA A 1 694 ? -40.498 -6.183 5.440 1.00 50.78 694 ALA A O 1
ATOM 5619 N N . LYS A 1 695 ? -39.097 -4.548 6.074 1.00 43.81 695 LYS A N 1
ATOM 5620 C CA . LYS A 1 695 ? -39.646 -4.372 7.431 1.00 43.81 695 LYS A CA 1
ATOM 5621 C C . LYS A 1 695 ? -39.946 -2.924 7.776 1.00 43.81 695 LYS A C 1
ATOM 5623 O O . LYS A 1 695 ? -39.033 -2.082 7.615 1.00 43.81 695 LYS A O 1
#

Sequence (695 aa):
MKKFLNINNILCIIAFLGIFFIAPLSTYAFQIEESFFMQDITGHWAEESITELTYMGVLKGDGKNSNPDKMVTRAEFMAMLVRALDYKKSDIKGRVSFSDVKPEDWYYETVAIAEEKGITKGNPDGTFSPNKKISREEIVLVLVRAMGLQDKTSSGASNFRDIKKDYPYKAQIDAAVSSGIISGYEDNTFRPNNYALRAEAAIMISRMLNNKDVQNVNDEKKDIQQFIQEYMNSYLESKNAGKNEFSFNMQYSVGKELDENNVKSQAIDLFNEKGINVRETHQNIQIRIDTVSRYTAKATVRYDVTYTRTFDKGANRVKDYKGEKIIYLWKLSDGWKIYDTESRLYQDKKINLTWEQVAVKTPDMSGVDPMEGLNVISPTWFELRSDKSSLGVKSSDPQVFNNRQGSIYMVDMGDNKYIQWAHKNGYDVWGLFRNEFDIDVANKVLNDSNSRRKIIELLIEYTKKYQLDGINVDFENVYYSDRHKLSQMVREMAVVLRELGVITSVDVTKIEPTSLNWSMCYDRRALGKAADYVVLMAYDQNGSWSKKSGSVAQYSWVESGLKEVLEQVPREELLLGLPLYTRLWEEQNGKVVKTTAISMQTAQDLVRQNNANIYWDNQSGQYIASYSINNKSYKIWMEDTKSIGLKASLVHKYSLAGVASWRRGFETPDIWPVLNKTLNGYDGYEDWLKDNTAK

Secondary structure (DSSP, 8-state):
---------------------------------GGG--SS-TT-TTHHHHHHHHHTTSS--SSS---TTSBPBHHHHHHHHHHHTT--GGG--S----TT--TTSTTHHHHHHHHHTTS----TTS---TTSBPBHHHHHHHHHHHTT-TT---TT----TT--TT-TTHHHHHHHHHTTS----TTS---TTSBPBHHHHHHHHHHHHT----TTHHHHHHHHHHHHHHHHHHHHHHHHH-SS-TTTGGGGB-HHHHHHHHHHHHHHHHHHHTTEEEEEEEEEEEEEEEEE-SSEEEEEEEEEEEEEEEESSS--EEEEEEEEEEEEEEEETTEEEEEEEEEEEE-SS-EEEEEE--SSSPPP-TTPPPPTT--EEEE--EEEES-STT--S-SPPPEEEEETTEEEEEEE---HHHHHHHHHTT-EEEEEEE-TT-HHHHHHHHT-HHHHHHHHHHHHHHHHHHT-SEEEEE--S--GGGHHHHHHHHHHHHHHHHHTT-EEEEEEE---TT-IIIIIT--HHHHHHHSSEEEEE---TT-TT-SS---SS-HHHHHHHHHHHHTTS-GGGEEEEEESEEEEEEEETTEEEEEEEEEHHHHHHHHHHTT-EEEEETTTTEEEEEEEETTEEEEEE---HHHHHHHHTHHHHHT-SEEEEE-TTSS-TTHHHHHHHHHHS-SSHHHHHHHHH--